Protein AF-0000000085144063 (afdb_homodimer)

pLDDT: mean 95.21, std 6.46, range [48.16, 98.94]

Secondary structure (DSSP, 8-state):
--SEEEEEEEETTSTHHHHHHHHHHTT---EEEEE--BTTB--GGGGGT-TT--S-EEEEEETTT--EEEEESHHHHHHHHHHHH-TT-SSS-SSHHHHHHHHHHHHHIIIIIHHHHHHHHHHHHHHHHPPTTHHHHHHHHHHHHIIIIIHHHHHHHHHHHHHHHHHTTTSSBTTB--HHHHHHHHHHHHHHHTTSS-TTT-HHHHHHHHHHTTSHHHHHHHHHHHTTT---/--SEEEEEEEETTSTHHHHHHHHHHTT---EEEEE--BTTB--GGGGGT-TT--S-EEEEEETTT--EEEEESHHHHHHHHHHHH-TT-SSS-SSHHHHHHHHHHHHHIIIIIHHHHHHHHHHHHHHHHPPTTHHHHHHHHHHHHIIIIIHHHHHHHHHHHHHHHHHTTTSSBTTB--HHHHHHHHHHHHHHHTTSS-TTT-HHHHHHHHHHTTSHHHHHHHHHHHTTT---

Foldseek 3Di:
DPLKAKEWADEFPDLQLLVLLLCLLLVHDYHYDYFYDDPNHQDPVLCVVPVVRDDTWMWIARNVPRDIDIDDDQLRSNVVCCVPRVPVCSQADPPPVLNVLLNVLSCCQVPAQQVLLVLVVVLVVQLVPDDPPVSVVSNVVSVVVNVVPRLVSNVVVLVVVLVCCVVQCLANTNNDHHSSLSSNLSSLVVCDVVVSDHCVVRVSSVSSSVVVCVDPSNVVSQVVVVVVVHND/DPLKAKEWADEFPDLQLLVLLLCLLLVHDYHYDYFYDDPNHQDPVLCVVPVVRDDTWMWIARNVPRDIDIDDDQLRSNVVCCVPRVPVCSQADPPPVLNVLLNVLSCCQVPAQQVLLVLVVVLVVQLVPDDPPVSVVSNVVSVVVNVVPRLVSNVVVLVVVLVCCVVQCLANTNNDHHSSLSSNLSSLVVCPVVVSDHCVVRVSSVSSSVVVCVDPSNVVSQVVVVVVVHND

Sequence (464 aa):
MSNSIIRVHWLNQSRAFRVLWLLDALKLDFEIIPYKRVDGRAPDSLKKIHPLGRSPIVEIEDKSTGKKKMLIESGYIFQYMLQNFDHDNVLNNTDPDMAEKIQFYLHFAEGSIQPPLLMEYIYQLAEKSSSFPISYFVQSVVNKLSEAYSRGEVKNQFDFLESEIVKNKGYLVDGKLSAADILVSFPVEMAFLRGFVTSEIYPNTKKWLDTIKTTDSYAITKEKVKAFGEEMMSNSIIRVHWLNQSRAFRVLWLLDALKLDFEIIPYKRVDGRAPDSLKKIHPLGRSPIVEIEDKSTGKKKMLIESGYIFQYMLQNFDHDNVLNNTDPDMAEKIQFYLHFAEGSIQPPLLMEYIYQLAEKSSSFPISYFVQSVVNKLSEAYSRGEVKNQFDFLESEIVKNKGYLVDGKLSAADILVSFPVEMAFLRGFVTSEIYPNTKKWLDTIKTTDSYAITKEKVKAFGEEM

Organism: Naumovozyma dairenensis (strain ATCC 10597 / BCRC 20456 / CBS 421 / NBRC 0211 / NRRL Y-12639) (NCBI:txid1071378)

InterPro domains:
  IPR004045 Glutathione S-transferase, N-terminal [PF02798] (8-81)
  IPR004045 Glutathione S-transferase, N-terminal [PS50404] (3-89)
  IPR004046 Glutathione S-transferase, C-terminal [PF00043] (147-212)
  IPR010987 Glutathione S-transferase, C-terminal-like [PS50405] (95-232)
  IPR036249 Thioredoxin-like superfamily [SSF52833] (6-89)
  IPR036282 Glutathione S-transferase, C-terminal domain superfamily [SSF47616] (95-219)
  IPR040079 Glutathione transferase family [SFLDS00019] (10-213)

Structure (mmCIF, N/CA/C/O backbone):
data_AF-0000000085144063-model_v1
#
loop_
_entity.id
_entity.type
_entity.pdbx_description
1 polymer 'GST N-terminal domain-containing protein'
#
loop_
_atom_site.group_PDB
_atom_site.id
_atom_site.type_symbol
_atom_site.label_atom_id
_atom_site.label_alt_id
_atom_site.label_comp_id
_atom_site.label_asym_id
_atom_site.label_entity_id
_atom_site.label_seq_id
_atom_site.pdbx_PDB_ins_code
_atom_site.Cartn_x
_atom_site.Cartn_y
_atom_site.Cartn_z
_atom_site.occupancy
_atom_site.B_iso_or_equiv
_atom_site.auth_seq_id
_atom_site.auth_comp_id
_atom_site.auth_asym_id
_atom_site.auth_atom_id
_atom_site.pdbx_PDB_model_num
ATOM 1 N N . MET A 1 1 ? -17.672 8.133 26.766 1 48.16 1 MET A N 1
ATOM 2 C CA . MET A 1 1 ? -16.281 7.688 26.766 1 48.16 1 MET A CA 1
ATOM 3 C C . MET A 1 1 ? -16.125 6.387 25.984 1 48.16 1 MET A C 1
ATOM 5 O O . MET A 1 1 ? -16.984 5.508 26.062 1 48.16 1 MET A O 1
ATOM 9 N N . SER A 1 2 ? -15.219 6.352 24.922 1 65.19 2 SER A N 1
ATOM 10 C CA . SER A 1 2 ? -15.133 5.152 24.094 1 65.19 2 SER A CA 1
ATOM 11 C C . SER A 1 2 ? -14.844 3.914 24.938 1 65.19 2 SER A C 1
ATOM 13 O O . SER A 1 2 ? -14.086 3.98 25.906 1 65.19 2 SER A O 1
ATOM 15 N N . ASN A 1 3 ? -15.656 2.924 24.922 1 85.12 3 ASN A N 1
ATOM 16 C CA . ASN A 1 3 ? -15.508 1.644 25.609 1 85.12 3 ASN A CA 1
ATOM 17 C C . ASN A 1 3 ? -14.273 0.893 25.125 1 85.12 3 ASN A C 1
ATOM 19 O O . ASN A 1 3 ? -14.141 -0.312 25.359 1 85.12 3 ASN A O 1
ATOM 23 N N . SER A 1 4 ? -13.352 1.676 24.547 1 93.62 4 SER A N 1
ATOM 24 C CA . SER A 1 4 ? -12.164 1.021 24.016 1 93.62 4 SER A CA 1
ATOM 25 C C . SER A 1 4 ? -10.891 1.619 24.609 1 93.62 4 SER A C 1
ATOM 27 O O . SER A 1 4 ? -10.805 2.834 24.797 1 93.62 4 SER A O 1
ATOM 29 N N . ILE A 1 5 ? -9.969 0.777 24.969 1 97.25 5 ILE A N 1
ATOM 30 C CA . ILE A 1 5 ? -8.609 1.206 25.281 1 97.25 5 ILE A CA 1
ATOM 31 C C . ILE A 1 5 ? -7.746 1.13 24.016 1 97.25 5 ILE A C 1
ATOM 33 O O . ILE A 1 5 ? -7.707 0.095 23.344 1 97.25 5 ILE A O 1
ATOM 37 N N . ILE A 1 6 ? -7.133 2.287 23.766 1 98.44 6 ILE A N 1
ATOM 38 C CA . ILE A 1 6 ? -6.277 2.344 22.594 1 98.44 6 ILE A CA 1
ATOM 39 C C . ILE A 1 6 ? -4.816 2.447 23.016 1 98.44 6 ILE A C 1
ATOM 41 O O . ILE A 1 6 ? -4.461 3.283 23.844 1 98.44 6 ILE A O 1
ATOM 45 N N . ARG A 1 7 ? -3.953 1.546 22.5 1 98.38 7 ARG A N 1
ATOM 46 C CA . ARG A 1 7 ? -2.506 1.586 22.688 1 98.38 7 ARG A CA 1
ATOM 47 C C . ARG A 1 7 ? -1.783 1.591 21.344 1 98.38 7 ARG A C 1
ATOM 49 O O . ARG A 1 7 ? -2.182 0.883 20.422 1 98.38 7 ARG A O 1
ATOM 56 N N . VAL A 1 8 ? -0.77 2.385 21.219 1 98.44 8 VAL A N 1
ATOM 57 C CA . VAL A 1 8 ? 0.025 2.449 20 1 98.44 8 VAL A CA 1
ATOM 58 C C . VAL A 1 8 ? 1.444 1.96 20.281 1 98.44 8 VAL A C 1
ATOM 60 O O . VAL A 1 8 ? 2.172 2.566 21.062 1 98.44 8 VAL A O 1
ATOM 63 N N . HIS A 1 9 ? 1.777 0.83 19.734 1 98.06 9 HIS A N 1
ATOM 64 C CA . HIS A 1 9 ? 3.178 0.421 19.703 1 98.06 9 HIS A CA 1
ATOM 65 C C . HIS A 1 9 ? 3.979 1.248 18.703 1 98.06 9 HIS A C 1
ATOM 67 O O . HIS A 1 9 ? 3.9 1.017 17.5 1 98.06 9 HIS A O 1
ATOM 73 N N . TRP A 1 10 ? 4.754 2.16 19.25 1 96.81 10 TRP A N 1
ATOM 74 C CA . TRP A 1 10 ? 5.352 3.254 18.484 1 96.81 10 TRP A CA 1
ATOM 75 C C . TRP A 1 10 ? 6.867 3.092 18.406 1 96.81 10 TRP A C 1
ATOM 77 O O . TRP A 1 10 ? 7.539 2.961 19.422 1 96.81 10 TRP A O 1
ATOM 87 N N . LEU A 1 11 ? 7.367 3.031 17.188 1 94.56 11 LEU A N 1
ATOM 88 C CA . LEU A 1 11 ? 8.805 3.012 16.938 1 94.56 11 LEU A CA 1
ATOM 89 C C . LEU A 1 11 ? 9.32 4.41 16.609 1 94.56 11 LEU A C 1
ATOM 91 O O . LEU A 1 11 ? 8.703 5.137 15.836 1 94.56 11 LEU A O 1
ATOM 95 N N . ASN A 1 12 ? 10.43 4.789 17.156 1 90.56 12 ASN A N 1
ATOM 96 C CA . ASN A 1 12 ? 10.984 6.109 16.875 1 90.56 12 ASN A CA 1
ATOM 97 C C . ASN A 1 12 ? 11.414 6.234 15.414 1 90.56 12 ASN A C 1
ATOM 99 O O . ASN A 1 12 ? 11.797 5.25 14.789 1 90.56 12 ASN A O 1
ATOM 103 N N . GLN A 1 13 ? 11.281 7.504 14.875 1 85.75 13 GLN A N 1
ATOM 104 C CA . GLN A 1 13 ? 11.711 7.828 13.516 1 85.75 13 GLN A CA 1
ATOM 105 C C . GLN A 1 13 ? 11.07 6.891 12.5 1 85.75 13 GLN A C 1
ATOM 107 O O . GLN A 1 13 ? 11.766 6.281 11.688 1 85.75 13 GLN A O 1
ATOM 112 N N . SER A 1 14 ? 9.844 6.801 12.641 1 88.19 14 SER A N 1
ATOM 113 C CA . SER A 1 14 ? 9.133 5.855 11.789 1 88.19 14 SER A CA 1
ATOM 114 C C . SER A 1 14 ? 7.762 6.398 11.383 1 88.19 14 SER A C 1
ATOM 116 O O . SER A 1 14 ? 7.395 7.512 11.766 1 88.19 14 SER A O 1
ATOM 118 N N . ARG A 1 15 ? 7.062 5.652 10.516 1 88.94 15 ARG A N 1
ATOM 119 C CA . ARG A 1 15 ? 5.695 5.918 10.078 1 88.94 15 ARG A CA 1
ATOM 120 C C . ARG A 1 15 ? 4.75 6.012 11.266 1 88.94 15 ARG A C 1
ATOM 122 O O . ARG A 1 15 ? 3.629 6.516 11.141 1 88.94 15 ARG A O 1
ATOM 129 N N . ALA A 1 16 ? 5.215 5.621 12.391 1 94.69 16 ALA A N 1
ATOM 130 C CA . ALA A 1 16 ? 4.32 5.52 13.547 1 94.69 16 ALA A CA 1
ATOM 131 C C . ALA A 1 16 ? 3.898 6.902 14.031 1 94.69 16 ALA A C 1
ATOM 133 O O . ALA A 1 16 ? 2.875 7.043 14.703 1 94.69 16 ALA A O 1
ATOM 134 N N . PHE A 1 17 ? 4.645 7.914 13.703 1 95.81 17 PHE A N 1
ATOM 135 C CA . PHE A 1 17 ? 4.309 9.281 14.094 1 95.81 17 PHE A CA 1
ATOM 136 C C . PHE A 1 17 ? 2.936 9.672 13.562 1 95.81 17 PHE A C 1
ATOM 138 O O . PHE A 1 17 ? 2.143 10.289 14.281 1 95.81 17 PHE A O 1
ATOM 145 N N . ARG A 1 18 ? 2.674 9.297 12.375 1 97.44 18 ARG A N 1
ATOM 146 C CA . ARG A 1 18 ? 1.435 9.742 11.75 1 97.44 18 ARG A CA 1
ATOM 147 C C . ARG A 1 18 ? 0.224 9.078 12.391 1 97.44 18 ARG A C 1
ATOM 149 O O . ARG A 1 18 ? -0.881 9.625 12.359 1 97.44 18 ARG A O 1
ATOM 156 N N . VAL A 1 19 ? 0.432 7.91 12.961 1 98.38 19 VAL A N 1
ATOM 157 C CA . VAL A 1 19 ? -0.665 7.254 13.672 1 98.38 19 VAL A CA 1
ATOM 158 C C . VAL A 1 19 ? -0.982 8.016 14.953 1 98.38 19 VAL A C 1
ATOM 160 O O . VAL A 1 19 ? -2.15 8.219 15.289 1 98.38 19 VAL A O 1
ATOM 163 N N . LEU A 1 20 ? 0.065 8.453 15.664 1 98.31 20 LEU A N 1
ATOM 164 C CA . LEU A 1 20 ? -0.163 9.289 16.844 1 98.31 20 LEU A CA 1
ATOM 165 C C . LEU A 1 20 ? -0.876 10.586 16.469 1 98.31 20 LEU A C 1
ATOM 167 O O . LEU A 1 20 ? -1.815 11 17.141 1 98.31 20 LEU A O 1
ATOM 171 N N . TRP A 1 21 ? -0.408 11.18 15.391 1 98.69 21 TRP A N 1
ATOM 172 C CA . TRP A 1 21 ? -1.004 12.422 14.906 1 98.69 21 TRP A CA 1
ATOM 173 C C . TRP A 1 21 ? -2.479 12.227 14.57 1 98.69 21 TRP A C 1
ATOM 175 O O . TRP A 1 21 ? -3.316 13.062 14.906 1 98.69 21 TRP A O 1
ATOM 185 N N . LEU A 1 22 ? -2.818 11.109 13.914 1 98.81 22 LEU A N 1
ATOM 186 C CA . LEU A 1 22 ? -4.199 10.75 13.617 1 98.81 22 LEU A CA 1
ATOM 187 C C . LEU A 1 22 ? -5.043 10.727 14.883 1 98.81 22 LEU A C 1
ATOM 189 O O . LEU A 1 22 ? -6.117 11.328 14.93 1 98.81 22 LEU A O 1
ATOM 193 N N . LEU A 1 23 ? -4.539 10.031 15.922 1 98.69 23 LEU A N 1
ATOM 194 C CA . LEU A 1 23 ? -5.297 9.844 17.156 1 98.69 23 LEU A CA 1
ATOM 195 C C . LEU A 1 23 ? -5.465 11.164 17.891 1 98.69 23 LEU A C 1
ATOM 197 O O . LEU A 1 23 ? -6.535 11.438 18.453 1 98.69 23 LEU A O 1
ATOM 201 N N . ASP A 1 24 ? -4.461 11.961 17.906 1 98.69 24 ASP A N 1
ATOM 202 C CA . ASP A 1 24 ? -4.547 13.281 18.531 1 98.69 24 ASP A CA 1
ATOM 203 C C . ASP A 1 24 ? -5.539 14.172 17.797 1 98.69 24 ASP A C 1
ATOM 205 O O . ASP A 1 24 ? -6.301 14.914 18.422 1 98.69 24 ASP A O 1
ATOM 209 N N . ALA A 1 25 ? -5.48 14.117 16.484 1 98.75 25 ALA A N 1
ATOM 210 C CA . ALA A 1 25 ? -6.398 14.93 15.68 1 98.75 25 ALA A CA 1
ATOM 211 C C . ALA A 1 25 ? -7.848 14.531 15.93 1 98.75 25 ALA A C 1
ATOM 213 O O . ALA A 1 25 ? -8.75 15.367 15.883 1 98.75 25 ALA A O 1
ATOM 214 N N . LEU A 1 26 ? -8.078 13.266 16.188 1 98.38 26 LEU A N 1
ATOM 215 C CA . LEU A 1 26 ? -9.414 12.758 16.469 1 98.38 26 LEU A CA 1
ATOM 216 C C . LEU A 1 26 ? -9.766 12.961 17.938 1 98.38 26 LEU A C 1
ATOM 218 O O . LEU A 1 26 ? -10.867 12.609 18.375 1 98.38 26 LEU A O 1
ATOM 222 N N . LYS A 1 27 ? -8.828 13.453 18.688 1 97.62 27 LYS A N 1
ATOM 223 C CA . LYS A 1 27 ? -9 13.734 20.109 1 97.62 27 LYS A CA 1
ATOM 224 C C . LYS A 1 27 ? -9.336 12.469 20.891 1 97.62 27 LYS A C 1
ATOM 226 O O . LYS A 1 27 ? -10.227 12.484 21.75 1 97.62 27 LYS A O 1
ATOM 231 N N . LEU A 1 28 ? -8.664 11.438 20.547 1 97.81 28 LEU A N 1
ATOM 232 C CA . LEU A 1 28 ? -8.844 10.172 21.25 1 97.81 28 LEU A CA 1
ATOM 233 C C . LEU A 1 28 ? -7.785 10 22.344 1 97.81 28 LEU A C 1
ATOM 235 O O . LEU A 1 28 ? -6.637 10.406 22.156 1 97.81 28 LEU A O 1
ATOM 239 N N . ASP A 1 29 ? -8.219 9.414 23.406 1 97.12 29 ASP A N 1
ATOM 240 C CA . ASP A 1 29 ? -7.262 9 24.422 1 97.12 29 ASP A CA 1
ATOM 241 C C . ASP A 1 29 ? -6.551 7.711 24.016 1 97.12 29 ASP A C 1
ATOM 243 O O . ASP A 1 29 ? -7.188 6.773 23.531 1 97.12 29 ASP A O 1
ATOM 247 N N . PHE A 1 30 ? -5.234 7.754 24.188 1 98.19 30 PHE A N 1
ATOM 248 C CA . PHE A 1 30 ? -4.469 6.551 23.875 1 98.19 30 PHE A CA 1
ATOM 249 C C . PHE A 1 30 ? -3.172 6.508 24.656 1 98.19 30 PHE A C 1
ATOM 251 O O . PHE A 1 30 ? -2.729 7.527 25.203 1 98.19 30 PHE A O 1
ATOM 258 N N . GLU A 1 31 ? -2.648 5.289 24.719 1 97.69 31 GLU A N 1
ATOM 259 C CA . GLU A 1 31 ? -1.353 5.051 25.359 1 97.69 31 GLU A CA 1
ATOM 260 C C . GLU A 1 31 ? -0.273 4.781 24.312 1 97.69 31 GLU A C 1
ATOM 262 O O . GLU A 1 31 ? -0.521 4.094 23.312 1 97.69 31 GLU A O 1
ATOM 267 N N . ILE A 1 32 ? 0.896 5.359 24.578 1 97.88 32 ILE A N 1
ATOM 268 C CA . ILE A 1 32 ? 2.037 5.098 23.703 1 97.88 32 ILE A CA 1
ATOM 269 C C . ILE A 1 32 ? 2.953 4.062 24.344 1 97.88 32 ILE A C 1
ATOM 271 O O . ILE A 1 32 ? 3.365 4.219 25.5 1 97.88 32 ILE A O 1
ATOM 275 N N . ILE A 1 33 ? 3.197 2.979 23.703 1 97.69 33 ILE A N 1
ATOM 276 C CA . ILE A 1 33 ? 4.211 1.998 24.078 1 97.69 33 ILE A CA 1
ATOM 277 C C . ILE A 1 33 ? 5.434 2.148 23.188 1 97.69 33 ILE A C 1
ATOM 279 O O . ILE A 1 33 ? 5.461 1.62 22.062 1 97.69 33 ILE A O 1
ATOM 283 N N . PRO A 1 34 ? 6.469 2.811 23.656 1 96.25 34 PRO A N 1
ATOM 284 C CA . PRO A 1 34 ? 7.59 3.205 22.797 1 96.25 34 PRO A CA 1
ATOM 285 C C . PRO A 1 34 ? 8.594 2.076 22.594 1 96.25 34 PRO A C 1
ATOM 287 O O . PRO A 1 34 ? 8.844 1.286 23.5 1 96.25 34 PRO A O 1
ATOM 290 N N . TYR A 1 35 ? 9.102 1.98 21.391 1 95.62 35 TYR A N 1
ATOM 291 C CA . TYR A 1 35 ? 10.219 1.125 21 1 95.62 35 TYR A CA 1
ATOM 292 C C . TYR A 1 35 ? 11.328 1.941 20.344 1 95.62 35 TYR A C 1
ATOM 294 O O . TYR A 1 35 ? 11.07 2.994 19.75 1 95.62 35 TYR A O 1
ATOM 302 N N . LYS A 1 36 ? 12.57 1.482 20.484 1 92.12 36 LYS A N 1
ATOM 303 C CA . LYS A 1 36 ? 13.719 2.129 19.844 1 92.12 36 LYS A CA 1
ATOM 304 C C . LYS A 1 36 ? 14.344 1.222 18.797 1 92.12 36 LYS A C 1
ATOM 306 O O . LYS A 1 36 ? 14.398 0.003 18.969 1 92.12 36 LYS A O 1
ATOM 311 N N . ARG A 1 37 ? 14.797 1.831 17.75 1 91.5 37 ARG A N 1
ATOM 312 C CA . ARG A 1 37 ? 15.477 1.077 16.688 1 91.5 37 ARG A CA 1
ATOM 313 C C . ARG A 1 37 ? 16.781 0.47 17.219 1 91.5 37 ARG A C 1
ATOM 315 O O . ARG A 1 37 ? 17.453 1.067 18.047 1 91.5 37 ARG A O 1
ATOM 322 N N . VAL A 1 38 ? 17.047 -0.686 16.75 1 89.75 38 VAL A N 1
ATOM 323 C CA . VAL A 1 38 ? 18.297 -1.391 16.953 1 89.75 38 VAL A CA 1
ATOM 324 C C . VAL A 1 38 ? 18.984 -1.646 15.625 1 89.75 38 VAL A C 1
ATOM 326 O O . VAL A 1 38 ? 18.484 -2.41 14.797 1 89.75 38 VAL A O 1
ATOM 329 N N . ASP A 1 39 ? 20.125 -1.049 15.344 1 86.56 39 ASP A N 1
ATOM 330 C CA . ASP A 1 39 ? 20.844 -1.144 14.078 1 86.56 39 ASP A CA 1
ATOM 331 C C . ASP A 1 39 ? 19.953 -0.753 12.906 1 86.56 39 ASP A C 1
ATOM 333 O O . ASP A 1 39 ? 19.875 -1.469 11.906 1 86.56 39 ASP A O 1
ATOM 337 N N . GLY A 1 40 ? 19.156 0.222 13.18 1 86.31 40 GLY A N 1
ATOM 338 C CA . GLY A 1 40 ? 18.344 0.813 12.133 1 86.31 40 GLY A CA 1
ATOM 339 C C . GLY A 1 40 ? 17.047 0.061 11.891 1 86.31 40 GLY A C 1
ATOM 340 O O . GLY A 1 40 ? 16.266 0.424 11.008 1 86.31 40 GLY A O 1
ATOM 341 N N . ARG A 1 41 ? 16.812 -0.991 12.695 1 89.81 41 ARG A N 1
ATOM 342 C CA . ARG A 1 41 ? 15.633 -1.823 12.469 1 89.81 41 ARG A CA 1
ATOM 343 C C . ARG A 1 41 ? 14.742 -1.863 13.703 1 89.81 41 ARG A C 1
ATOM 345 O O . ARG A 1 41 ? 15.18 -1.489 14.797 1 89.81 41 ARG A O 1
ATOM 352 N N . ALA A 1 42 ? 13.492 -2.27 13.438 1 93 42 ALA A N 1
ATOM 353 C CA . ALA A 1 42 ? 12.609 -2.545 14.57 1 93 42 ALA A CA 1
ATOM 354 C C . ALA A 1 42 ? 13.172 -3.66 15.445 1 93 42 ALA A C 1
ATOM 356 O O . ALA A 1 42 ? 13.711 -4.645 14.938 1 93 42 ALA A O 1
ATOM 357 N N . PRO A 1 43 ? 13.062 -3.482 16.75 1 94.94 43 PRO A N 1
ATOM 358 C CA . PRO A 1 43 ? 13.578 -4.527 17.641 1 94.94 43 PRO A CA 1
ATOM 359 C C . PRO A 1 43 ? 12.75 -5.812 17.578 1 94.94 43 PRO A C 1
ATOM 361 O O . PRO A 1 43 ? 11.555 -5.766 17.281 1 94.94 43 PRO A O 1
ATOM 364 N N . ASP A 1 44 ? 13.344 -6.898 17.938 1 93.81 44 ASP A N 1
ATOM 365 C CA . ASP A 1 44 ? 12.703 -8.211 17.875 1 93.81 44 ASP A CA 1
ATOM 366 C C . ASP A 1 44 ? 11.516 -8.281 18.828 1 93.81 44 ASP A C 1
ATOM 368 O O . ASP A 1 44 ? 10.617 -9.102 18.641 1 93.81 44 ASP A O 1
ATOM 372 N N . SER A 1 45 ? 11.531 -7.465 19.812 1 96.06 45 SER A N 1
ATOM 373 C CA . SER A 1 45 ? 10.461 -7.473 20.812 1 96.06 45 SER A CA 1
ATOM 374 C C . SER A 1 45 ? 9.109 -7.168 20.172 1 96.06 45 SER A C 1
ATOM 376 O O . SER A 1 45 ? 8.062 -7.578 20.688 1 96.06 45 SER A O 1
ATOM 378 N N . LEU A 1 46 ? 9.148 -6.461 19.062 1 96.31 46 LEU A N 1
ATOM 379 C CA . LEU A 1 46 ? 7.898 -6.133 18.391 1 96.31 46 LEU A CA 1
ATOM 380 C C . LEU A 1 46 ? 7.246 -7.383 17.812 1 96.31 46 LEU A C 1
ATOM 382 O O . LEU A 1 46 ? 6.039 -7.402 17.562 1 96.31 46 LEU A O 1
ATOM 386 N N . LYS A 1 47 ? 8.055 -8.398 17.578 1 95.62 47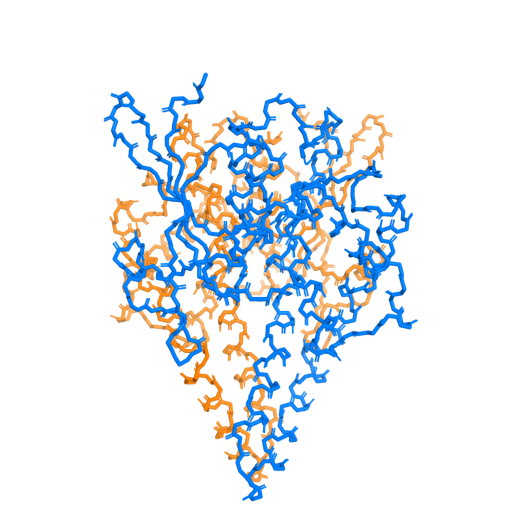 LYS A N 1
ATOM 387 C CA . LYS A 1 47 ? 7.523 -9.656 17.047 1 95.62 47 LYS A CA 1
ATOM 388 C C . LYS A 1 47 ? 6.656 -10.367 18.078 1 95.62 47 LYS A C 1
ATOM 390 O O . LYS A 1 47 ? 5.863 -11.242 17.734 1 95.62 47 LYS A O 1
ATOM 395 N N . LYS A 1 48 ? 6.773 -9.992 19.281 1 95.75 48 LYS A N 1
ATOM 396 C CA . LYS A 1 48 ? 5.941 -10.547 20.344 1 95.75 48 LYS A CA 1
ATOM 397 C C . LYS A 1 48 ? 4.531 -9.961 20.297 1 95.75 48 LYS A C 1
ATOM 399 O O . LYS A 1 48 ? 3.592 -10.555 20.828 1 95.75 48 LYS A O 1
ATOM 404 N N . ILE A 1 49 ? 4.441 -8.766 19.719 1 96.12 49 ILE A N 1
ATOM 405 C CA . ILE A 1 49 ? 3.152 -8.086 19.625 1 96.12 49 ILE A CA 1
ATOM 406 C C . ILE A 1 49 ? 2.42 -8.547 18.359 1 96.12 49 ILE A C 1
ATOM 408 O O . ILE A 1 49 ? 1.223 -8.844 18.406 1 96.12 49 ILE A O 1
ATOM 412 N N . HIS A 1 50 ? 3.145 -8.68 17.312 1 95.94 50 HIS A N 1
ATOM 413 C CA . HIS A 1 50 ? 2.631 -9.188 16.047 1 95.94 50 HIS A CA 1
ATOM 414 C C . HIS A 1 50 ? 3.727 -9.883 15.242 1 95.94 50 HIS A C 1
ATOM 416 O O . HIS A 1 50 ? 4.867 -9.414 15.203 1 95.94 50 HIS A O 1
ATOM 422 N N . PRO A 1 51 ? 3.367 -10.883 14.516 1 95.12 51 PRO A N 1
ATOM 423 C CA . PRO A 1 51 ? 4.387 -11.719 13.867 1 95.12 51 PRO A CA 1
ATOM 424 C C . PRO A 1 51 ? 5.219 -10.945 12.844 1 95.12 51 PRO A C 1
ATOM 426 O O . PRO A 1 51 ? 6.387 -11.273 12.617 1 95.12 51 PRO A O 1
ATOM 429 N N . LEU A 1 52 ? 4.707 -9.953 12.281 1 95.56 52 LEU A N 1
ATOM 430 C CA . LEU A 1 52 ? 5.445 -9.195 11.273 1 95.56 52 LEU A CA 1
ATOM 431 C C . LEU A 1 52 ? 6.473 -8.281 11.93 1 95.56 52 LEU A C 1
ATOM 433 O O . LEU A 1 52 ? 7.387 -7.789 11.266 1 95.56 52 LEU A O 1
ATOM 437 N N . GLY A 1 53 ? 6.316 -8.008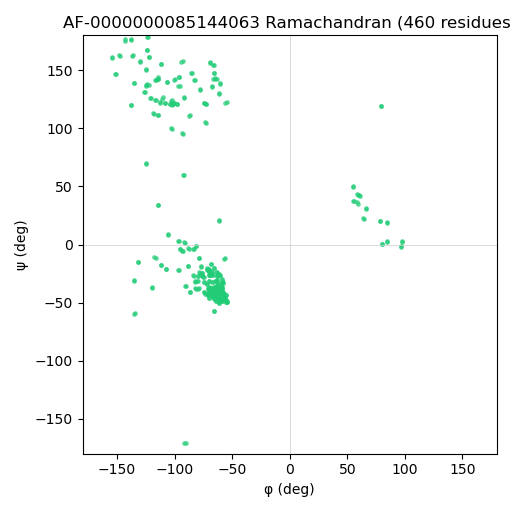 13.133 1 95.12 53 GLY A N 1
ATOM 438 C CA . GLY A 1 53 ? 7.32 -7.309 13.922 1 95.12 53 GLY A CA 1
ATOM 439 C C . GLY A 1 53 ? 7.539 -5.875 13.469 1 95.12 53 GLY A C 1
ATOM 440 O O . GLY A 1 53 ? 8.648 -5.352 13.57 1 95.12 53 GLY A O 1
ATOM 441 N N . ARG A 1 54 ? 6.477 -5.27 12.961 1 93.25 54 ARG A N 1
ATOM 442 C CA . ARG A 1 54 ? 6.613 -3.906 12.453 1 93.25 54 ARG A CA 1
ATOM 443 C C . ARG A 1 54 ? 5.844 -2.92 13.328 1 93.25 54 ARG A C 1
ATOM 445 O O . ARG A 1 54 ? 5.004 -3.32 14.133 1 93.25 54 ARG A O 1
ATOM 452 N N . SER A 1 55 ? 6.215 -1.754 13.328 1 94.62 55 SER A N 1
ATOM 453 C CA . SER A 1 55 ? 5.5 -0.617 13.898 1 94.62 55 SER A CA 1
ATOM 454 C C . SER A 1 55 ? 5.074 0.368 12.812 1 94.62 55 SER A C 1
ATOM 456 O O . SER A 1 55 ? 5.785 0.556 11.82 1 94.62 55 SER A O 1
ATOM 458 N N . PRO A 1 56 ? 3.928 0.972 12.891 1 96.38 56 PRO A N 1
ATOM 459 C CA . PRO A 1 56 ? 3.051 1.038 14.062 1 96.38 56 PRO A CA 1
ATOM 460 C C . PRO A 1 56 ? 2.131 -0.174 14.18 1 96.38 56 PRO A C 1
ATOM 462 O O . PRO A 1 56 ? 1.789 -0.796 13.172 1 96.38 56 PRO A O 1
ATOM 465 N N . ILE A 1 57 ? 1.825 -0.544 15.383 1 98 57 ILE A N 1
ATOM 466 C CA . ILE A 1 57 ? 0.725 -1.435 15.734 1 98 57 ILE A CA 1
ATOM 467 C C . ILE A 1 57 ? -0.237 -0.718 16.672 1 98 57 ILE A C 1
ATOM 469 O O . ILE A 1 57 ? 0.186 -0.125 17.672 1 98 57 ILE A O 1
ATOM 473 N N . VAL A 1 58 ? -1.502 -0.68 16.344 1 98.44 58 VAL A N 1
ATOM 474 C CA . VAL A 1 58 ? -2.518 -0.149 17.234 1 98.44 58 VAL A CA 1
ATOM 475 C C . VAL A 1 58 ? -3.307 -1.298 17.859 1 98.44 58 VAL A C 1
ATOM 477 O O . VAL A 1 58 ? -3.871 -2.131 17.156 1 98.44 58 VAL A O 1
ATOM 480 N N . GLU A 1 59 ? -3.25 -1.32 19.109 1 98.06 59 GLU A N 1
ATOM 481 C CA . GLU A 1 59 ? -4.035 -2.285 19.875 1 98.06 59 GLU A CA 1
ATOM 482 C C . GLU A 1 59 ? -5.328 -1.661 20.391 1 98.06 59 GLU A C 1
ATOM 484 O O . GLU A 1 59 ? -5.301 -0.639 21.078 1 98.06 59 GLU A O 1
ATOM 489 N N . ILE A 1 60 ? -6.457 -2.23 20.016 1 97.69 60 ILE A N 1
ATOM 490 C CA . ILE A 1 60 ? -7.758 -1.815 20.531 1 97.69 60 ILE A CA 1
ATOM 491 C C . ILE A 1 60 ? -8.297 -2.883 21.484 1 97.69 60 ILE A C 1
ATOM 493 O O . ILE A 1 60 ? -8.484 -4.035 21.078 1 97.69 60 ILE A O 1
ATOM 497 N N . GLU A 1 61 ? -8.547 -2.459 22.656 1 96.69 61 GLU A N 1
ATOM 498 C CA . GLU A 1 61 ? -9.086 -3.369 23.656 1 96.69 61 GLU A CA 1
ATOM 499 C C . GLU A 1 61 ? -10.484 -2.941 24.109 1 96.69 61 GLU A C 1
ATOM 501 O O . GLU A 1 61 ? -10.703 -1.779 24.453 1 96.69 61 GLU A O 1
ATOM 506 N N . ASP A 1 62 ? -11.383 -3.848 23.969 1 94.5 62 ASP A N 1
ATOM 507 C CA . ASP A 1 62 ? -12.727 -3.611 24.484 1 94.5 62 ASP A CA 1
ATOM 508 C C . ASP A 1 62 ? -12.75 -3.732 26.016 1 94.5 62 ASP A C 1
ATOM 510 O O . ASP A 1 62 ? -12.477 -4.801 26.562 1 94.5 62 ASP A O 1
ATOM 514 N N . LYS A 1 63 ? -13.148 -2.707 26.625 1 93.31 63 LYS A N 1
ATOM 515 C CA . LYS A 1 63 ? -13.102 -2.668 28.094 1 93.31 63 LYS A CA 1
ATOM 516 C C . LYS A 1 63 ? -14.086 -3.662 28.703 1 93.31 63 LYS A C 1
ATOM 518 O O . LYS A 1 63 ? -13.836 -4.207 29.781 1 93.31 63 LYS A O 1
ATOM 523 N N . SER A 1 64 ? -15.133 -3.859 28.062 1 94 64 SER A N 1
ATOM 524 C CA . SER A 1 64 ? -16.203 -4.695 28.609 1 94 64 SER A CA 1
ATOM 525 C C . SER A 1 64 ? -15.883 -6.176 28.438 1 94 64 SER A C 1
ATOM 527 O O . SER A 1 64 ? -16.109 -6.98 29.344 1 94 64 SER A O 1
ATOM 529 N N . THR A 1 65 ? -15.297 -6.621 27.375 1 93.19 65 THR A N 1
ATOM 530 C CA . THR A 1 65 ? -15.109 -8.031 27.062 1 93.19 65 THR A CA 1
ATOM 531 C C . THR A 1 65 ? -13.648 -8.43 27.234 1 93.19 65 THR A C 1
ATOM 533 O O . THR A 1 65 ? -13.328 -9.617 27.328 1 93.19 65 THR A O 1
ATOM 536 N N . GLY A 1 66 ? -12.805 -7.441 27.188 1 93.5 66 GLY A N 1
ATOM 537 C CA . GLY A 1 66 ? -11.383 -7.727 27.25 1 93.5 66 GLY A CA 1
ATOM 538 C C . GLY A 1 66 ? -10.805 -8.18 25.922 1 93.5 66 GLY A C 1
ATOM 539 O O . GLY A 1 66 ? -9.602 -8.422 25.812 1 93.5 66 GLY A O 1
ATOM 540 N N . LYS A 1 67 ? -11.695 -8.227 24.953 1 93.75 67 LYS A N 1
ATOM 541 C CA . LYS A 1 67 ? -11.234 -8.641 23.625 1 93.75 67 LYS A CA 1
ATOM 542 C C . LYS A 1 6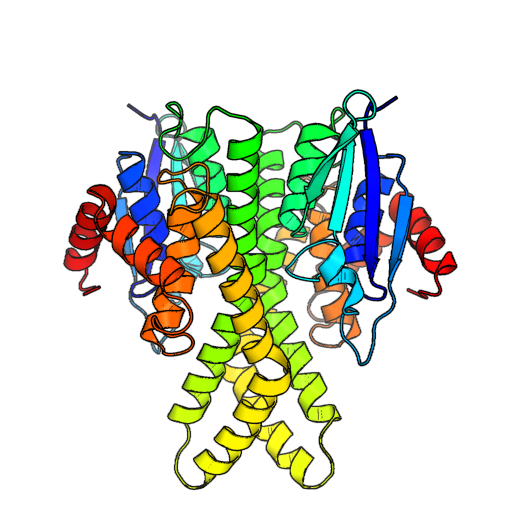7 ? -10.289 -7.602 23.031 1 93.75 67 LYS A C 1
ATOM 544 O O . LYS A 1 67 ? -10.531 -6.398 23.125 1 93.75 67 LYS A O 1
ATOM 549 N N . LYS A 1 68 ? -9.172 -8.117 22.438 1 95.12 68 LYS A N 1
ATOM 550 C CA . LYS A 1 68 ? -8.164 -7.25 21.844 1 95.12 68 LYS A CA 1
ATOM 551 C C . LYS A 1 68 ? -8.062 -7.469 20.344 1 95.12 68 LYS A C 1
ATOM 553 O O . LYS A 1 68 ? -8.234 -8.586 19.859 1 95.12 68 LYS A O 1
ATOM 558 N N . LYS A 1 69 ? -7.875 -6.383 19.719 1 95.12 69 LYS A N 1
ATOM 559 C CA . LYS A 1 69 ? -7.617 -6.379 18.281 1 95.12 69 LYS A CA 1
ATOM 560 C C . LYS A 1 69 ? -6.336 -5.617 17.953 1 95.12 69 LYS A C 1
ATOM 562 O O . LYS A 1 69 ? -6.113 -4.52 18.469 1 95.12 69 LYS A O 1
ATOM 567 N N . MET A 1 70 ? -5.453 -6.254 17.125 1 96.81 70 MET A N 1
ATOM 568 C CA . MET A 1 70 ? -4.227 -5.605 16.656 1 96.81 70 MET A CA 1
ATOM 569 C C . MET A 1 70 ? -4.379 -5.102 15.234 1 96.81 70 MET A C 1
ATOM 571 O O . MET A 1 70 ? -4.68 -5.879 14.32 1 96.81 70 MET A O 1
ATOM 575 N N . LEU A 1 71 ? -4.207 -3.84 15.086 1 97.69 71 LEU A N 1
ATOM 576 C CA . LEU A 1 71 ? -4.246 -3.225 13.766 1 97.69 71 LEU A CA 1
ATOM 577 C C . LEU A 1 71 ? -2.838 -2.914 13.266 1 97.69 71 LEU A C 1
ATOM 579 O O . LEU A 1 71 ? -2.076 -2.221 13.945 1 97.69 71 LEU A O 1
ATOM 583 N N . ILE A 1 72 ? -2.572 -3.475 12.086 1 96.12 72 ILE A N 1
ATOM 584 C CA . ILE A 1 72 ? -1.309 -3.154 11.43 1 96.12 72 ILE A CA 1
ATOM 585 C C . ILE A 1 72 ? -1.577 -2.605 10.031 1 96.12 72 ILE A C 1
ATOM 587 O O . ILE A 1 72 ? -2.693 -2.717 9.523 1 96.12 72 ILE A O 1
ATOM 591 N N . GLU A 1 73 ? -0.557 -2.027 9.422 1 94.56 73 GLU A N 1
ATOM 592 C CA . GLU A 1 73 ? -0.669 -1.313 8.148 1 94.56 73 GLU A CA 1
ATOM 593 C C . GLU A 1 73 ? -1.232 0.09 8.359 1 94.56 73 GLU A C 1
ATOM 595 O O . GLU A 1 73 ? -2.389 0.249 8.75 1 94.56 73 GLU A O 1
ATOM 600 N N . SER A 1 74 ? -0.409 1.034 7.973 1 97 74 SER A N 1
ATOM 601 C CA . SER A 1 74 ? -0.772 2.416 8.266 1 97 74 SER A CA 1
ATOM 602 C C . SER A 1 74 ? -2.1 2.791 7.617 1 97 74 SER A C 1
ATOM 604 O O . SER A 1 74 ? -2.994 3.322 8.281 1 97 74 SER A O 1
ATOM 606 N N . GLY A 1 75 ? -2.266 2.469 6.305 1 98.06 75 GLY A N 1
ATOM 607 C CA . GLY A 1 75 ? -3.514 2.793 5.633 1 98.06 75 GLY A CA 1
ATOM 608 C C . GLY A 1 75 ? -4.723 2.141 6.273 1 98.06 75 GLY A C 1
ATOM 609 O O . GLY A 1 75 ? -5.77 2.775 6.426 1 98.06 75 GLY A O 1
ATOM 610 N N . TYR A 1 76 ? -4.57 0.896 6.707 1 98.5 76 TYR A N 1
ATOM 611 C CA . TYR A 1 76 ? -5.656 0.16 7.336 1 98.5 76 TYR A CA 1
ATOM 612 C C . TYR A 1 76 ? -5.98 0.735 8.711 1 98.5 76 TYR A C 1
ATOM 614 O O . TYR A 1 76 ? -7.152 0.862 9.078 1 98.5 76 TYR A O 1
ATOM 622 N N . ILE A 1 77 ? -4.973 1.07 9.477 1 98.62 77 ILE A N 1
ATOM 623 C CA . ILE A 1 77 ? -5.168 1.688 10.789 1 98.62 77 ILE A CA 1
ATOM 624 C C . ILE A 1 77 ? -6 2.961 10.641 1 98.62 77 ILE A C 1
ATOM 626 O O . ILE A 1 77 ? -6.977 3.16 11.359 1 98.62 77 ILE A O 1
ATOM 630 N N . PHE A 1 78 ? -5.641 3.781 9.664 1 98.88 78 PHE A N 1
ATOM 631 C CA . PHE A 1 78 ? -6.363 5.023 9.422 1 98.88 78 PHE A CA 1
ATOM 632 C C . PHE A 1 78 ? -7.812 4.742 9.047 1 98.88 78 PHE A C 1
ATOM 634 O O . PHE A 1 78 ? -8.727 5.359 9.594 1 98.88 78 PHE A O 1
ATOM 641 N N . GLN A 1 79 ? -7.988 3.82 8.117 1 98.69 79 GLN A N 1
ATOM 642 C CA . GLN A 1 79 ? -9.336 3.463 7.684 1 98.69 79 GLN A CA 1
ATOM 643 C C . GLN A 1 79 ? -10.188 3.004 8.859 1 98.69 79 GLN A C 1
ATOM 645 O O . GLN A 1 79 ? -11.328 3.449 9.016 1 98.69 79 GLN A O 1
ATOM 650 N N . TYR A 1 80 ? -9.617 2.139 9.664 1 98.44 80 TYR A N 1
ATOM 651 C CA . TYR A 1 80 ? -10.336 1.594 10.812 1 98.44 80 TYR A CA 1
ATOM 652 C C . TYR A 1 80 ? -10.719 2.697 11.789 1 98.44 80 TYR A C 1
ATOM 654 O O . TYR A 1 80 ? -11.859 2.748 12.258 1 98.44 80 TYR A O 1
ATOM 662 N N . MET A 1 81 ? -9.805 3.555 12.078 1 98.44 81 MET A N 1
ATOM 663 C CA . MET A 1 81 ? -10.039 4.613 13.055 1 98.44 81 MET A CA 1
ATOM 664 C C . MET A 1 81 ? -11.109 5.582 12.555 1 98.44 81 MET A C 1
ATOM 666 O O . MET A 1 81 ? -11.953 6.035 13.336 1 98.44 81 MET A O 1
ATOM 670 N N . LEU A 1 82 ? -11.07 5.914 11.258 1 98.44 82 LEU A N 1
ATOM 671 C CA . LEU A 1 82 ? -12.086 6.793 10.688 1 98.44 82 LEU A CA 1
ATOM 672 C C . LEU A 1 82 ? -13.469 6.168 10.805 1 98.44 82 LEU A C 1
ATOM 674 O O . LEU A 1 82 ? -14.43 6.844 11.188 1 98.44 82 LEU A O 1
ATOM 678 N N . GLN A 1 83 ? -13.523 4.891 10.516 1 96.81 83 GLN A N 1
ATOM 679 C CA . GLN A 1 83 ? -14.805 4.184 10.484 1 96.81 83 GLN A CA 1
ATOM 680 C C . GLN A 1 83 ? -15.383 4.035 11.883 1 96.81 83 GLN A C 1
ATOM 682 O O . GLN A 1 83 ? -16.594 4.117 12.07 1 96.81 83 GLN A O 1
ATOM 687 N N . ASN A 1 84 ? -14.562 3.93 12.859 1 96.44 84 ASN A N 1
ATOM 688 C CA . ASN A 1 84 ? -15.062 3.488 14.156 1 96.44 84 ASN A CA 1
ATOM 689 C C . ASN A 1 84 ? -15.008 4.609 15.195 1 96.44 84 ASN A C 1
ATOM 691 O O . ASN A 1 84 ? -15.688 4.551 16.219 1 96.44 84 ASN A O 1
ATOM 695 N N . PHE A 1 85 ? -14.219 5.645 14.906 1 97.38 85 PHE A N 1
ATOM 696 C CA . PHE A 1 85 ? -14.008 6.609 15.984 1 97.38 85 PHE A CA 1
ATOM 697 C C . PHE A 1 85 ? -14.219 8.031 15.484 1 97.38 85 PHE A C 1
ATOM 699 O O . PHE A 1 85 ? -14.336 8.961 16.281 1 97.38 85 PHE A O 1
ATOM 706 N N . ASP A 1 86 ? -14.242 8.25 14.172 1 97.94 86 ASP A N 1
ATOM 707 C CA . ASP A 1 86 ? -14.43 9.594 13.625 1 97.94 86 ASP A CA 1
ATOM 708 C C . ASP A 1 86 ? -15.906 9.875 13.359 1 97.94 86 ASP A C 1
ATOM 710 O O . ASP A 1 86 ? -16.281 10.25 12.242 1 97.94 86 ASP A O 1
ATOM 714 N N . HIS A 1 87 ? -16.688 9.828 14.336 1 95.38 87 HIS A N 1
ATOM 715 C CA . HIS A 1 87 ? -18.141 9.93 14.211 1 95.38 87 HIS A CA 1
ATOM 716 C C . HIS A 1 87 ? -18.562 11.336 13.812 1 95.38 87 HIS A C 1
ATOM 718 O O . HIS A 1 87 ? -19.625 11.531 13.219 1 95.38 87 HIS A O 1
ATOM 724 N N . ASP A 1 88 ? -17.75 12.273 14.086 1 96.06 88 ASP A N 1
ATOM 725 C CA . ASP A 1 88 ? -18.078 13.656 13.773 1 96.06 88 ASP A CA 1
ATOM 726 C C . ASP A 1 88 ? -17.453 14.086 12.445 1 96.06 88 ASP A C 1
ATOM 728 O O . ASP A 1 88 ? -17.5 15.258 12.07 1 96.06 88 ASP A O 1
ATOM 732 N N . ASN A 1 89 ? -16.781 13.164 11.773 1 97.44 89 ASN A N 1
ATOM 733 C CA . ASN A 1 89 ? -16.156 13.406 10.477 1 97.44 89 ASN A CA 1
ATOM 734 C C . ASN A 1 89 ? -15.117 14.531 10.562 1 97.44 89 ASN A C 1
ATOM 736 O O . ASN A 1 89 ? -15.094 15.422 9.719 1 97.44 89 ASN A O 1
ATOM 740 N N . VAL A 1 90 ? -14.352 14.477 11.625 1 97.94 90 VAL A N 1
ATOM 741 C CA . VAL A 1 90 ? -13.281 15.445 11.836 1 97.94 90 VAL A CA 1
ATOM 742 C C . VAL A 1 90 ? -12.227 15.297 10.742 1 97.94 90 VAL A C 1
ATOM 744 O O . VAL A 1 90 ? -11.734 16.297 10.211 1 97.94 90 VAL A O 1
ATOM 747 N N . LEU A 1 91 ? -11.867 14.117 10.391 1 98.81 91 LEU A N 1
ATOM 748 C CA . LEU A 1 91 ? -10.805 13.844 9.43 1 98.81 91 LEU A CA 1
ATOM 749 C C . LEU A 1 91 ? -11.359 13.141 8.195 1 98.81 91 LEU A C 1
ATOM 751 O O . LEU A 1 91 ? -10.625 12.898 7.23 1 98.81 91 LEU A O 1
ATOM 755 N N . ASN A 1 92 ? -12.539 12.703 8.281 1 98.44 92 ASN A N 1
ATOM 756 C CA . ASN A 1 92 ? -13.281 12.227 7.121 1 98.44 92 ASN A CA 1
ATOM 757 C C . ASN A 1 92 ? -14.078 13.344 6.461 1 98.44 92 ASN A C 1
ATOM 759 O O . ASN A 1 92 ? -13.758 14.523 6.625 1 98.44 92 ASN A O 1
ATOM 763 N N . ASN A 1 93 ? -14.938 12.992 5.52 1 98.19 93 ASN A N 1
ATOM 764 C CA . ASN A 1 93 ? -15.75 13.977 4.816 1 98.19 93 ASN A CA 1
ATOM 765 C C . ASN A 1 93 ? -17.203 13.523 4.695 1 98.19 93 ASN A C 1
ATOM 767 O O . ASN A 1 93 ? -17.469 12.344 4.465 1 98.19 93 ASN A O 1
ATOM 771 N N . THR A 1 94 ? -18.125 14.43 4.891 1 97.19 94 THR A N 1
ATOM 772 C CA . THR A 1 94 ? -19.547 14.102 4.828 1 97.19 94 THR A CA 1
ATOM 773 C C . THR A 1 94 ? -20 13.938 3.379 1 97.19 94 THR A C 1
ATOM 775 O O . THR A 1 94 ? -21 13.281 3.107 1 97.19 94 THR A O 1
ATOM 778 N N . ASP A 1 95 ? -19.266 14.641 2.477 1 97.12 95 ASP A N 1
ATOM 779 C CA . ASP A 1 95 ? -19.516 14.422 1.055 1 97.12 95 ASP A CA 1
ATOM 780 C C . ASP A 1 95 ? -18.969 13.07 0.607 1 97.12 95 ASP A C 1
ATOM 782 O O . ASP A 1 95 ? -17.766 12.812 0.715 1 97.12 95 ASP A O 1
ATOM 786 N N . PRO A 1 96 ? -19.828 12.211 0.091 1 94.81 96 PRO A N 1
ATOM 787 C CA . PRO A 1 96 ? -19.391 10.852 -0.242 1 94.81 96 PRO A CA 1
ATOM 788 C C . PRO A 1 96 ? -18.25 10.82 -1.248 1 94.81 96 PRO A C 1
ATOM 790 O O . PRO A 1 96 ? -17.375 9.961 -1.165 1 94.81 96 PRO A O 1
ATOM 793 N N . ASP A 1 97 ? -18.234 11.719 -2.205 1 95 97 ASP A N 1
ATOM 794 C CA . ASP A 1 97 ? -17.172 11.75 -3.199 1 95 97 ASP A CA 1
ATOM 795 C C . ASP A 1 97 ? -15.844 12.148 -2.562 1 95 97 ASP A C 1
ATOM 797 O O . ASP A 1 97 ? -14.797 11.594 -2.9 1 95 97 ASP A O 1
ATOM 801 N N . MET A 1 98 ? -15.898 13.094 -1.653 1 98 98 MET A N 1
ATOM 802 C CA . MET A 1 98 ? -14.695 13.531 -0.958 1 98 98 MET A CA 1
ATOM 803 C C . MET A 1 98 ? -14.203 12.461 0.013 1 98 98 MET A C 1
ATOM 805 O O . MET A 1 98 ? -13 12.266 0.168 1 98 98 MET A O 1
ATOM 809 N N . ALA A 1 99 ? -15.188 11.797 0.654 1 98 99 ALA A N 1
ATOM 810 C CA . ALA A 1 99 ? -14.828 10.695 1.537 1 98 99 ALA A CA 1
ATOM 811 C C . ALA A 1 99 ? -14.117 9.586 0.768 1 98 99 ALA A C 1
ATOM 813 O O . ALA A 1 99 ? -13.156 8.992 1.268 1 98 99 ALA A O 1
ATOM 814 N N . GLU A 1 100 ? -14.578 9.359 -0.395 1 97.12 100 GLU A N 1
ATOM 815 C CA . GLU A 1 100 ? -13.969 8.344 -1.251 1 97.12 100 GLU A CA 1
ATOM 816 C C . GLU A 1 100 ? -12.555 8.742 -1.66 1 97.12 100 GLU A C 1
ATOM 818 O O . GLU A 1 100 ? -11.672 7.891 -1.762 1 97.12 100 GLU A O 1
ATOM 823 N N . LYS A 1 101 ? -12.375 9.984 -1.938 1 98.06 101 LYS A N 1
ATOM 824 C CA . LYS A 1 101 ? -11.039 10.469 -2.266 1 98.06 101 LYS A CA 1
ATOM 825 C C . LYS A 1 101 ? -10.07 10.242 -1.106 1 98.06 101 LYS A C 1
ATOM 827 O O . LYS A 1 101 ? -8.906 9.922 -1.32 1 98.06 101 LYS A O 1
ATOM 832 N N . ILE A 1 102 ? -10.57 10.445 0.074 1 98.81 102 ILE A N 1
ATOM 833 C CA . ILE A 1 102 ? -9.75 10.172 1.25 1 98.81 102 ILE A CA 1
ATOM 834 C C . ILE A 1 102 ? -9.352 8.695 1.271 1 98.81 102 ILE A C 1
ATOM 836 O O . ILE A 1 102 ? -8.188 8.367 1.48 1 98.81 102 ILE A O 1
ATOM 840 N N . GLN A 1 103 ? -10.297 7.816 0.985 1 98.56 103 GLN A N 1
ATOM 841 C CA . GLN A 1 103 ? -10 6.387 0.939 1 98.56 103 GLN A CA 1
ATOM 842 C C . GLN A 1 103 ? -8.93 6.078 -0.103 1 98.56 103 GLN A C 1
ATOM 844 O O . GLN A 1 103 ? -8.047 5.258 0.136 1 98.56 103 GLN A O 1
ATOM 849 N N . PHE A 1 104 ? -8.984 6.781 -1.227 1 98.56 104 PHE A N 1
ATOM 850 C CA . PHE A 1 104 ? -7.965 6.633 -2.262 1 98.56 104 PHE A CA 1
ATOM 851 C C . PHE A 1 104 ? -6.578 6.91 -1.7 1 98.56 104 PHE A C 1
ATOM 853 O O . PHE A 1 104 ? -5.652 6.121 -1.898 1 98.56 104 PHE A O 1
ATOM 860 N N . TYR A 1 105 ? -6.43 7.977 -0.992 1 98.88 105 TYR A N 1
ATOM 861 C CA . TYR A 1 105 ? -5.125 8.398 -0.503 1 98.88 105 TYR A CA 1
ATOM 862 C C . TYR A 1 105 ? -4.609 7.453 0.574 1 98.88 105 TYR A C 1
ATOM 864 O O . TYR A 1 105 ? -3.398 7.277 0.725 1 98.88 105 TYR A O 1
ATOM 872 N N . LEU A 1 106 ? -5.566 6.77 1.284 1 98.75 106 LEU A N 1
ATOM 873 C CA . LEU A 1 106 ? -5.148 5.812 2.301 1 98.75 106 LEU A CA 1
ATOM 874 C C . LEU A 1 106 ? -4.453 4.613 1.666 1 98.75 106 LEU A C 1
ATOM 876 O O . LEU A 1 106 ? -3.623 3.961 2.307 1 98.75 106 LEU A O 1
ATOM 880 N N . HIS A 1 107 ? -4.766 4.344 0.437 1 98.62 107 HIS A N 1
ATOM 881 C CA . HIS A 1 107 ? -4.078 3.295 -0.305 1 98.62 107 HIS A CA 1
ATOM 882 C C . HIS A 1 107 ? -2.867 3.848 -1.05 1 98.62 107 HIS A C 1
ATOM 884 O O . HIS A 1 107 ? -1.827 3.189 -1.13 1 98.62 107 HIS A O 1
ATOM 890 N N . PHE A 1 108 ? -2.967 5.082 -1.561 1 98.44 108 PHE A N 1
ATOM 891 C CA . PHE A 1 108 ? -1.963 5.754 -2.375 1 98.44 108 PHE A CA 1
ATOM 892 C C . PHE A 1 108 ? -0.648 5.887 -1.615 1 98.44 108 PHE A C 1
ATOM 894 O O . PHE A 1 108 ? 0.428 5.719 -2.193 1 98.44 108 PHE A O 1
ATOM 901 N N . ALA A 1 109 ? -0.747 6.125 -0.339 1 98.19 109 ALA A N 1
ATOM 902 C CA . ALA A 1 109 ? 0.432 6.398 0.479 1 98.19 109 ALA A CA 1
ATOM 903 C C . ALA A 1 109 ? 1.414 5.23 0.43 1 98.19 109 ALA A C 1
ATOM 905 O O . ALA A 1 109 ? 2.59 5.418 0.108 1 98.19 109 ALA A O 1
ATOM 906 N N . GLU A 1 110 ? 0.882 4.047 0.63 1 95.69 110 GLU A N 1
ATOM 907 C CA . GLU A 1 110 ? 1.765 2.887 0.689 1 95.69 110 GLU A CA 1
ATOM 908 C C . GLU A 1 110 ? 1.829 2.174 -0.658 1 95.69 110 GLU A C 1
ATOM 910 O O . GLU A 1 110 ? 2.787 1.449 -0.938 1 95.69 110 GLU A O 1
ATOM 915 N N . GLY A 1 111 ? 0.825 2.402 -1.442 1 95.81 111 GLY A N 1
ATOM 916 C CA . GLY A 1 111 ? 0.749 1.681 -2.703 1 95.81 111 GLY A CA 1
ATOM 917 C C . GLY A 1 111 ? 1.472 2.383 -3.836 1 95.81 111 GLY A C 1
ATOM 918 O O . GLY A 1 111 ? 1.801 1.762 -4.848 1 95.81 111 GLY A O 1
ATOM 919 N N . SER A 1 112 ? 1.741 3.697 -3.652 1 96.81 112 SER A N 1
ATOM 920 C CA . SER A 1 112 ? 2.254 4.438 -4.801 1 96.81 112 SER A CA 1
ATOM 921 C C . SER A 1 112 ? 3.43 5.324 -4.406 1 96.81 112 SER A C 1
ATOM 923 O O . SER A 1 112 ? 4.562 5.094 -4.836 1 96.81 112 SER A O 1
ATOM 925 N N . ILE A 1 113 ? 3.258 6.23 -3.514 1 98.12 113 ILE A N 1
ATOM 926 C CA . ILE A 1 113 ? 4.281 7.242 -3.289 1 98.12 113 ILE A CA 1
ATOM 927 C C . ILE A 1 113 ? 5.398 6.664 -2.422 1 98.12 113 ILE A C 1
ATOM 929 O O . ILE A 1 113 ? 6.574 6.973 -2.627 1 98.12 113 ILE A O 1
ATOM 933 N N . GLN A 1 114 ? 5.133 5.762 -1.543 1 97.81 114 GLN A N 1
ATOM 934 C CA . GLN A 1 114 ? 6.125 5.285 -0.587 1 97.81 114 GLN A CA 1
ATOM 935 C C . GLN A 1 114 ? 7.137 4.359 -1.26 1 97.81 114 GLN A C 1
ATOM 937 O O . GLN A 1 114 ? 8.336 4.445 -0.994 1 97.81 114 GLN A O 1
ATOM 942 N N . PRO A 1 115 ? 6.738 3.475 -2.15 1 96.94 115 PRO A N 1
ATOM 943 C CA . PRO A 1 115 ? 7.676 2.467 -2.654 1 96.94 115 PRO A CA 1
ATOM 944 C C . PRO A 1 115 ? 8.875 3.084 -3.369 1 96.94 115 PRO A C 1
ATOM 946 O O . PRO A 1 115 ? 10.023 2.766 -3.047 1 96.94 115 PRO A O 1
ATOM 949 N N . PRO A 1 116 ? 8.688 4.02 -4.352 1 98.06 116 PRO A N 1
ATOM 950 C CA . PRO A 1 116 ? 9.883 4.594 -4.98 1 98.06 116 PRO A CA 1
ATOM 951 C C . PRO A 1 116 ? 10.742 5.383 -3.998 1 98.06 116 PRO A C 1
ATOM 953 O O . PRO A 1 116 ? 11.969 5.418 -4.141 1 98.06 116 PRO A O 1
ATOM 956 N N . LEU A 1 117 ? 10.156 5.961 -3.039 1 98.25 117 LEU A N 1
ATOM 957 C CA . LEU A 1 117 ? 10.914 6.688 -2.033 1 98.25 117 LEU A CA 1
ATOM 958 C C . LEU A 1 117 ? 11.734 5.734 -1.172 1 98.25 117 LEU A C 1
ATOM 960 O O . LEU A 1 117 ? 12.867 6.043 -0.802 1 98.25 117 LEU A O 1
ATOM 964 N N . LEU A 1 118 ? 11.141 4.602 -0.818 1 96.88 118 LEU A N 1
ATOM 965 C CA . LEU A 1 118 ? 11.859 3.588 -0.056 1 96.88 118 LEU A CA 1
ATOM 966 C C . LEU A 1 118 ? 13.062 3.074 -0.837 1 96.88 118 LEU A C 1
ATOM 968 O O . LEU A 1 118 ? 14.148 2.902 -0.273 1 96.88 118 LEU A O 1
ATOM 972 N N . MET A 1 119 ? 12.867 2.877 -2.131 1 97.31 119 MET A N 1
ATOM 973 C CA . MET A 1 119 ? 13.977 2.432 -2.977 1 97.31 119 MET A CA 1
ATOM 974 C C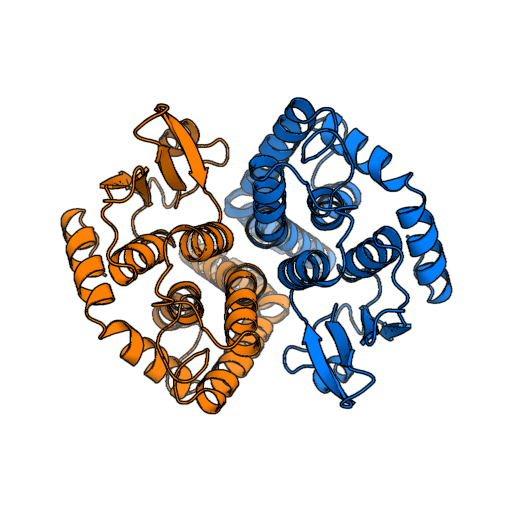 . MET A 1 119 ? 15.102 3.461 -2.984 1 97.31 119 MET A C 1
ATOM 976 O O . MET A 1 119 ? 16.266 3.113 -2.781 1 97.31 119 MET A O 1
ATOM 980 N N . GLU A 1 120 ? 14.766 4.695 -3.184 1 97.88 120 GLU A N 1
ATOM 981 C CA . GLU A 1 120 ? 15.766 5.762 -3.186 1 97.88 120 GLU A CA 1
ATOM 982 C C . GLU A 1 120 ? 16.516 5.82 -1.856 1 97.88 120 GLU A C 1
ATOM 984 O O . GLU A 1 120 ? 17.719 6.039 -1.829 1 97.88 120 GLU A O 1
ATOM 989 N N . TYR A 1 121 ? 15.789 5.609 -0.815 1 96.69 121 TYR A N 1
ATOM 990 C CA . TYR A 1 121 ? 16.406 5.637 0.51 1 96.69 121 TYR A CA 1
ATOM 991 C C . TYR A 1 121 ? 17.406 4.508 0.67 1 96.69 121 TYR A C 1
ATOM 993 O O . TYR A 1 121 ? 18.516 4.719 1.164 1 96.69 121 TYR A O 1
ATOM 1001 N N . ILE A 1 122 ? 17.047 3.34 0.276 1 95.88 122 ILE A N 1
ATOM 1002 C CA . ILE A 1 122 ? 17.906 2.168 0.37 1 95.88 122 ILE A CA 1
ATOM 1003 C C . ILE A 1 122 ? 19.156 2.387 -0.464 1 95.88 122 ILE A C 1
ATOM 1005 O O . ILE A 1 122 ? 20.266 2.051 -0.031 1 95.88 122 ILE A O 1
ATOM 1009 N N . TYR A 1 123 ? 18.984 2.98 -1.636 1 96.25 123 TYR A N 1
ATOM 1010 C CA . TYR A 1 123 ? 20.141 3.295 -2.482 1 96.25 123 TYR A CA 1
ATOM 1011 C C . TYR A 1 123 ? 21.062 4.285 -1.794 1 96.25 123 TYR A C 1
ATOM 1013 O O . TYR A 1 123 ? 22.297 4.125 -1.834 1 96.25 123 TYR A O 1
ATOM 1021 N N . GLN A 1 124 ? 20.484 5.238 -1.201 1 94.69 124 GLN A N 1
ATOM 1022 C CA . GLN A 1 124 ? 21.266 6.227 -0.468 1 94.69 124 GLN A CA 1
ATOM 1023 C C . GLN A 1 124 ? 22.031 5.582 0.682 1 94.69 124 GLN A C 1
ATOM 1025 O O . GLN A 1 124 ? 23.203 5.898 0.911 1 94.69 124 GLN A O 1
ATOM 1030 N N . LEU A 1 125 ? 21.422 4.664 1.402 1 92.12 125 LEU A N 1
ATOM 1031 C CA . LEU A 1 125 ? 22.062 3.969 2.508 1 92.12 125 LEU A CA 1
ATOM 1032 C C . LEU A 1 125 ? 23.219 3.107 2.006 1 92.12 125 LEU A C 1
ATOM 1034 O O . LEU A 1 125 ? 24.266 3.025 2.654 1 92.12 125 LEU A O 1
ATOM 1038 N N . ALA A 1 126 ? 22.984 2.469 0.894 1 91.12 126 ALA A N 1
ATOM 1039 C CA . ALA A 1 126 ? 24.031 1.618 0.313 1 91.12 126 ALA A CA 1
ATOM 1040 C C . 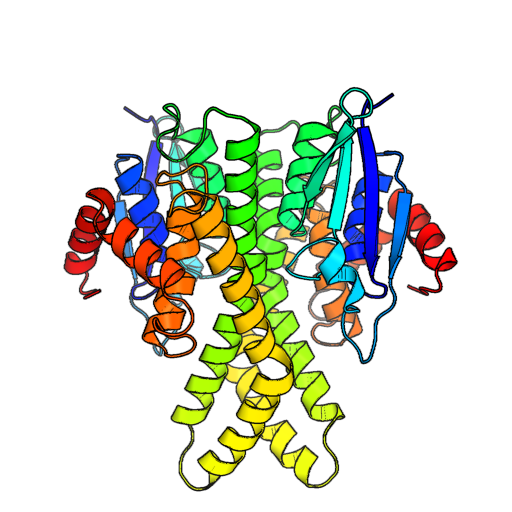ALA A 1 126 ? 25.266 2.434 -0.06 1 91.12 126 ALA A C 1
ATOM 1042 O O . ALA A 1 126 ? 26.391 1.993 0.155 1 91.12 126 ALA A O 1
ATOM 1043 N N . GLU A 1 127 ? 25.031 3.521 -0.637 1 89.25 127 GLU A N 1
ATOM 1044 C CA . GLU A 1 127 ? 26.125 4.41 -1.015 1 89.25 127 GLU A CA 1
ATOM 1045 C C . GLU A 1 127 ? 26.922 4.863 0.209 1 89.25 127 GLU A C 1
ATOM 1047 O O . GLU A 1 127 ? 28.141 4.891 0.186 1 89.25 127 GLU A O 1
ATOM 1052 N N . LYS A 1 128 ? 26.312 5.082 1.228 1 88.94 128 LYS A N 1
ATOM 1053 C CA . LYS A 1 128 ? 26.938 5.617 2.436 1 88.94 128 LYS A CA 1
ATOM 1054 C C . LYS A 1 128 ? 27.672 4.523 3.211 1 88.94 128 LYS A C 1
ATOM 1056 O O . LYS A 1 128 ? 28.609 4.801 3.953 1 88.94 128 LYS A O 1
ATOM 1061 N N . SER A 1 129 ? 27.219 3.361 3.053 1 86.44 129 SER A N 1
ATOM 1062 C CA . SER A 1 129 ? 27.766 2.262 3.846 1 86.44 129 SER A CA 1
ATOM 1063 C C . SER A 1 129 ? 28.984 1.642 3.174 1 86.44 129 SER A C 1
ATOM 1065 O O . SER A 1 129 ? 29.609 0.735 3.727 1 86.44 129 SER A O 1
ATOM 1067 N N . SER A 1 130 ? 29.312 2.047 2.07 1 84 130 SER A N 1
ATOM 1068 C CA . SER A 1 130 ? 30.438 1.465 1.335 1 84 130 SER A CA 1
ATOM 1069 C C . SER A 1 130 ? 31.688 2.32 1.468 1 84 130 SER A C 1
ATOM 1071 O O . SER A 1 130 ? 31.609 3.551 1.493 1 84 130 SER A O 1
ATOM 1073 N N . SER A 1 131 ? 32.844 1.628 1.577 1 83.25 131 SER A N 1
ATOM 1074 C CA . SER A 1 131 ? 34.094 2.33 1.702 1 83.25 131 SER A CA 1
ATOM 1075 C C . SER A 1 131 ? 34.781 2.514 0.343 1 83.25 131 SER A C 1
ATOM 1077 O O . SER A 1 131 ? 34.562 1.721 -0.574 1 83.25 131 SER A O 1
ATOM 1079 N N . PHE A 1 132 ? 35.656 3.543 0.335 1 75.81 132 PHE A N 1
ATOM 1080 C CA . PHE A 1 132 ? 36.438 3.744 -0.879 1 75.81 132 PHE A CA 1
ATOM 1081 C C . PHE A 1 132 ? 37.375 2.568 -1.115 1 75.81 132 PHE A C 1
ATOM 1083 O O . PHE A 1 132 ? 38 2.059 -0.175 1 75.81 132 PHE A O 1
ATOM 1090 N N . PRO A 1 133 ? 37.625 2.096 -2.445 1 81.88 133 PRO A N 1
ATOM 1091 C CA . PRO A 1 133 ? 37.062 2.592 -3.709 1 81.88 133 PRO A CA 1
ATOM 1092 C C . PRO A 1 133 ? 35.781 1.883 -4.109 1 81.88 133 PRO A C 1
ATOM 1094 O O . PRO A 1 133 ? 35.25 2.145 -5.184 1 81.88 133 PRO A O 1
ATOM 1097 N N . ILE A 1 134 ? 35.375 0.956 -3.242 1 80.19 134 ILE A N 1
ATOM 1098 C CA . ILE A 1 134 ? 34.188 0.14 -3.52 1 80.19 134 ILE A CA 1
ATOM 1099 C C . ILE A 1 134 ? 32.969 1.038 -3.658 1 80.19 134 ILE A C 1
ATOM 1101 O O . ILE A 1 134 ? 32.062 0.755 -4.457 1 80.19 134 ILE A O 1
ATOM 1105 N N . SER A 1 135 ? 33.031 2.182 -3 1 84.44 135 SER A N 1
ATOM 1106 C CA . SER A 1 135 ? 31.922 3.107 -2.963 1 84.44 135 SER A CA 1
ATOM 1107 C C . SER A 1 135 ? 31.609 3.66 -4.352 1 84.44 135 SER A C 1
ATOM 1109 O O . SER A 1 135 ? 30.453 3.906 -4.684 1 84.44 135 SER A O 1
ATOM 1111 N N . TYR A 1 136 ? 32.656 3.766 -5.121 1 85.94 136 TYR A N 1
ATOM 1112 C CA . TYR A 1 136 ? 32.438 4.301 -6.461 1 85.94 136 TYR A CA 1
ATOM 1113 C C . TYR A 1 136 ? 31.609 3.326 -7.309 1 85.94 136 TYR A C 1
ATOM 1115 O O . TYR A 1 136 ? 30.75 3.742 -8.078 1 85.94 136 TYR A O 1
ATOM 1123 N N . PHE A 1 137 ? 31.906 2.141 -7.137 1 86.56 137 PHE A N 1
ATOM 1124 C CA . PHE A 1 137 ? 31.203 1.114 -7.902 1 86.56 137 PHE A CA 1
ATOM 1125 C C . PHE A 1 137 ? 29.766 0.955 -7.418 1 86.56 137 PHE A C 1
ATOM 1127 O O . PHE A 1 137 ? 28.844 0.846 -8.227 1 86.56 137 PHE A O 1
ATOM 1134 N N . VAL A 1 138 ? 29.625 0.964 -6.156 1 90.56 138 VAL A N 1
ATOM 1135 C CA . VAL A 1 138 ? 28.281 0.871 -5.566 1 90.56 138 VAL A CA 1
ATOM 1136 C C . VAL A 1 138 ? 27.438 2.055 -6.02 1 90.56 138 VAL A C 1
ATOM 1138 O O . VAL A 1 138 ? 26.281 1.879 -6.43 1 90.56 138 VAL A O 1
ATOM 1141 N N . GLN A 1 139 ? 28.078 3.17 -5.996 1 92.19 139 GLN A N 1
ATOM 1142 C CA . GLN A 1 139 ? 27.375 4.383 -6.41 1 92.19 139 GLN A CA 1
ATOM 1143 C C . GLN A 1 139 ? 26.906 4.277 -7.859 1 92.19 139 GLN A C 1
ATOM 1145 O O . GLN A 1 139 ? 25.797 4.68 -8.18 1 92.19 139 GLN A O 1
ATOM 1150 N N . SER A 1 140 ? 27.703 3.717 -8.641 1 91.69 140 SER A N 1
ATOM 1151 C CA . SER A 1 140 ? 27.359 3.58 -10.055 1 91.69 140 SER A CA 1
ATOM 1152 C C . SER A 1 140 ? 26.172 2.646 -10.25 1 91.69 140 SER A C 1
ATOM 1154 O O . SER A 1 140 ? 25.266 2.947 -11.016 1 91.69 140 SER A O 1
ATOM 1156 N N . VAL A 1 141 ? 26.219 1.593 -9.594 1 92.38 141 VAL A N 1
ATOM 1157 C CA . VAL A 1 141 ? 25.172 0.595 -9.727 1 92.38 141 VAL A CA 1
ATOM 1158 C C . VAL A 1 141 ? 23.859 1.16 -9.195 1 92.38 141 VAL A C 1
ATOM 1160 O O . VAL A 1 141 ? 22.812 1.074 -9.859 1 92.38 141 VAL A O 1
ATOM 1163 N N . VAL A 1 142 ? 23.875 1.811 -8.062 1 94.69 142 VAL A N 1
ATOM 1164 C CA . VAL A 1 142 ? 22.641 2.299 -7.453 1 94.69 142 VAL A CA 1
ATOM 1165 C C . VAL A 1 142 ? 22.109 3.482 -8.25 1 94.69 142 VAL A C 1
ATOM 1167 O O . VAL A 1 142 ? 20.891 3.672 -8.352 1 94.69 142 VAL A O 1
ATOM 1170 N N . ASN A 1 143 ? 23.031 4.281 -8.797 1 94.88 143 ASN A N 1
ATOM 1171 C CA . ASN A 1 143 ? 22.578 5.367 -9.664 1 94.88 143 ASN A CA 1
ATOM 1172 C C . ASN A 1 143 ? 21.828 4.84 -10.883 1 94.88 143 ASN A C 1
ATOM 1174 O O . ASN A 1 143 ? 20.828 5.43 -11.312 1 94.88 143 ASN A O 1
ATOM 1178 N N . LYS A 1 144 ? 22.312 3.766 -11.43 1 93.62 144 LYS A N 1
ATOM 1179 C CA . LYS A 1 144 ? 21.656 3.162 -12.586 1 93.62 144 LYS A CA 1
ATOM 1180 C C . LYS A 1 144 ? 20.297 2.574 -12.203 1 93.62 144 LYS A C 1
ATOM 1182 O O . LYS A 1 144 ? 19.344 2.672 -12.969 1 93.62 144 LYS A O 1
ATOM 1187 N N . LEU A 1 145 ? 20.25 1.973 -11.039 1 95.81 145 LEU A N 1
ATOM 1188 C CA . LEU A 1 145 ? 18.984 1.449 -10.539 1 95.81 145 LEU A CA 1
ATOM 1189 C C . LEU A 1 145 ? 17.984 2.574 -10.32 1 95.81 145 LEU A C 1
ATOM 1191 O O . LEU A 1 145 ? 16.828 2.461 -10.719 1 95.81 145 LEU A O 1
ATOM 1195 N N . SER A 1 146 ? 18.438 3.646 -9.695 1 97.25 146 SER A N 1
ATOM 1196 C CA . SER A 1 146 ? 17.594 4.812 -9.453 1 97.25 146 SER A CA 1
ATOM 1197 C C . SER A 1 146 ? 17.047 5.383 -10.758 1 97.25 146 SER A C 1
ATOM 1199 O O . SER A 1 146 ? 15.852 5.633 -10.875 1 97.25 146 SER A O 1
ATOM 1201 N N . GLU A 1 147 ? 17.891 5.539 -11.719 1 96.19 147 GLU A N 1
ATOM 1202 C CA . GLU A 1 147 ? 17.516 6.098 -13.008 1 96.19 147 GLU A CA 1
ATOM 1203 C C . GLU A 1 147 ? 16.5 5.203 -13.719 1 96.19 147 GLU A C 1
ATOM 1205 O O . GLU A 1 147 ? 15.57 5.699 -14.367 1 96.19 147 GLU A O 1
ATOM 1210 N N . ALA A 1 148 ? 16.672 3.975 -13.531 1 94 148 ALA A N 1
ATOM 1211 C CA . ALA A 1 148 ? 15.867 3.02 -14.289 1 94 148 ALA A CA 1
ATOM 1212 C C . ALA A 1 148 ? 14.516 2.795 -13.617 1 94 148 ALA A C 1
ATOM 1214 O O . ALA A 1 148 ? 13.516 2.555 -14.297 1 94 148 ALA A O 1
ATOM 1215 N N . TYR A 1 149 ? 14.461 2.998 -12.273 1 94.88 149 TYR A N 1
ATOM 1216 C CA . TYR A 1 149 ? 13.273 2.396 -11.695 1 94.88 149 TYR A CA 1
ATOM 1217 C C . TYR A 1 149 ? 12.609 3.348 -10.703 1 94.88 149 TYR A C 1
ATOM 1219 O O . TYR A 1 149 ? 11.391 3.287 -10.492 1 94.88 149 TYR A O 1
ATOM 1227 N N . SER A 1 150 ? 13.359 4.219 -10.016 1 97.44 150 SER A N 1
ATOM 1228 C CA . SER A 1 150 ? 12.727 4.863 -8.867 1 97.44 150 SER A CA 1
ATOM 1229 C C . SER A 1 150 ? 12.688 6.379 -9.039 1 97.44 150 SER A C 1
ATOM 1231 O O . SER A 1 150 ? 11.68 7.02 -8.727 1 97.44 150 SER A O 1
ATOM 1233 N N . ARG A 1 151 ? 13.727 6.98 -9.625 1 97.69 151 ARG A N 1
ATOM 1234 C CA . ARG A 1 151 ? 13.805 8.438 -9.688 1 97.69 151 ARG A CA 1
ATOM 1235 C C . ARG A 1 151 ? 12.656 9.008 -10.516 1 97.69 151 ARG A C 1
ATOM 1237 O O . ARG A 1 151 ? 12.031 9.992 -10.125 1 97.69 151 ARG A O 1
ATOM 1244 N N . GLY A 1 152 ? 12.367 8.391 -11.664 1 97 152 GLY A N 1
ATOM 1245 C CA . GLY A 1 152 ? 11.258 8.82 -12.492 1 97 152 GLY A CA 1
ATOM 1246 C C . GLY A 1 152 ? 9.906 8.672 -11.812 1 97 152 GLY A C 1
ATOM 1247 O O . GLY A 1 152 ? 9.023 9.516 -11.977 1 97 152 GLY A O 1
ATOM 1248 N N . GLU A 1 153 ? 9.766 7.625 -11.055 1 97 153 GLU A N 1
ATOM 1249 C CA . GLU A 1 153 ? 8.516 7.402 -10.328 1 97 153 GLU A CA 1
ATOM 1250 C C . GLU A 1 153 ? 8.336 8.414 -9.203 1 97 153 GLU A C 1
ATOM 1252 O O . GLU A 1 153 ? 7.223 8.859 -8.93 1 97 153 GLU A O 1
ATOM 1257 N N . VAL A 1 154 ? 9.438 8.742 -8.492 1 98.56 154 VAL A N 1
ATOM 1258 C CA . VAL A 1 154 ? 9.359 9.797 -7.488 1 98.56 154 VAL A CA 1
ATOM 1259 C C . VAL A 1 154 ? 8.836 11.078 -8.125 1 98.56 154 VAL A C 1
ATOM 1261 O O . VAL A 1 154 ? 7.895 11.695 -7.609 1 98.56 154 VAL A O 1
ATOM 1264 N N . LYS A 1 155 ? 9.414 11.398 -9.234 1 98.56 155 LYS A N 1
ATOM 1265 C CA . LYS A 1 155 ? 8.969 12.594 -9.953 1 98.56 155 LYS A CA 1
ATOM 1266 C C . LYS A 1 155 ? 7.492 12.492 -10.32 1 98.56 155 LYS A C 1
ATOM 1268 O O . LYS A 1 155 ? 6.738 13.453 -10.148 1 98.56 155 LYS A O 1
ATOM 1273 N N . ASN A 1 156 ? 7.086 11.391 -10.859 1 98 156 ASN A N 1
ATOM 1274 C CA . ASN A 1 156 ? 5.703 11.172 -11.273 1 98 156 ASN A CA 1
ATOM 1275 C C . ASN A 1 156 ? 4.734 11.367 -10.109 1 98 156 ASN A C 1
ATOM 1277 O O . ASN A 1 156 ? 3.701 12.016 -10.266 1 98 156 ASN A O 1
ATOM 1281 N N . GLN A 1 157 ? 5.086 10.805 -8.984 1 98.5 157 GLN A N 1
ATOM 1282 C CA . GLN A 1 157 ? 4.234 10.891 -7.805 1 98.5 157 GLN A CA 1
ATOM 1283 C C . GLN A 1 157 ? 4.145 12.328 -7.297 1 98.5 157 GLN A C 1
ATOM 1285 O O . GLN A 1 157 ? 3.068 12.797 -6.922 1 98.5 157 GLN A O 1
ATOM 1290 N N . PHE A 1 158 ? 5.219 13.008 -7.262 1 98.88 158 PHE A N 1
ATOM 1291 C CA . PHE A 1 158 ? 5.23 14.367 -6.73 1 98.88 158 PHE A CA 1
ATOM 1292 C C . PHE A 1 158 ? 4.59 15.336 -7.711 1 98.88 158 PHE A C 1
ATOM 1294 O O . PHE A 1 158 ? 3.961 16.312 -7.305 1 98.88 158 PHE A O 1
ATOM 1301 N N . ASP A 1 159 ? 4.754 15.039 -9.031 1 98.75 159 ASP A N 1
ATOM 1302 C CA . ASP A 1 159 ? 4.004 15.812 -10.008 1 98.75 159 ASP A CA 1
ATOM 1303 C C . ASP A 1 159 ? 2.5 15.688 -9.766 1 98.75 159 ASP A C 1
ATOM 1305 O O . ASP A 1 159 ? 1.77 16.688 -9.836 1 98.75 159 ASP A O 1
ATOM 1309 N N . PHE A 1 160 ? 2.047 14.531 -9.539 1 98.62 160 PHE A N 1
ATOM 1310 C CA . PHE A 1 160 ? 0.64 14.273 -9.258 1 98.62 160 PHE A CA 1
ATOM 1311 C C . PHE A 1 160 ? 0.196 15.016 -8 1 98.62 160 PHE A C 1
ATOM 1313 O O . PHE A 1 160 ? -0.816 15.719 -8.023 1 98.62 160 PHE A O 1
ATOM 1320 N N . LEU A 1 161 ? 0.957 14.922 -6.895 1 98.81 161 LEU A N 1
ATOM 1321 C CA . LEU A 1 161 ? 0.619 15.586 -5.637 1 98.81 161 LEU A CA 1
ATOM 1322 C C . LEU A 1 161 ? 0.565 17.094 -5.809 1 98.81 161 LEU A C 1
ATOM 1324 O O . LEU A 1 161 ? -0.36 17.75 -5.32 1 98.81 161 LEU A O 1
ATOM 1328 N N . GLU A 1 162 ? 1.588 17.562 -6.5 1 98.88 162 GLU A N 1
ATOM 1329 C CA . GLU A 1 162 ? 1.682 19 -6.738 1 98.88 162 GLU A CA 1
ATOM 1330 C C . GLU A 1 162 ? 0.416 19.547 -7.402 1 98.88 162 GLU A C 1
ATOM 1332 O O . GLU A 1 162 ? -0.113 20.578 -7 1 98.88 162 GLU A O 1
ATOM 1337 N N . SER A 1 163 ? -0.036 18.828 -8.344 1 98.44 163 SER A N 1
ATOM 1338 C CA . SER A 1 163 ? -1.232 19.219 -9.078 1 98.44 163 SER A CA 1
ATOM 1339 C C . SER A 1 163 ? -2.484 19.078 -8.219 1 98.44 163 SER A C 1
ATOM 1341 O O . SER A 1 163 ? -3.359 19.938 -8.234 1 98.44 163 SER A O 1
ATOM 1343 N N . GLU A 1 164 ? -2.598 18 -7.488 1 98.44 164 GLU A N 1
ATOM 1344 C CA . GLU A 1 164 ? -3.781 17.734 -6.676 1 98.44 164 GLU A CA 1
ATOM 1345 C C . GLU A 1 164 ? -3.926 18.75 -5.551 1 98.44 164 GLU A C 1
ATOM 1347 O O . GLU A 1 164 ? -5.039 19.156 -5.215 1 98.44 164 GLU A O 1
ATOM 1352 N N . ILE A 1 165 ? -2.85 19.125 -4.965 1 98.81 165 ILE A N 1
ATOM 1353 C CA . ILE A 1 165 ? -2.871 20.078 -3.863 1 98.81 165 ILE A CA 1
ATOM 1354 C C . ILE A 1 165 ? -3.424 21.422 -4.348 1 98.81 165 ILE A C 1
ATOM 1356 O O . ILE A 1 165 ? -4.238 22.047 -3.666 1 98.81 165 ILE A O 1
ATOM 1360 N N . VAL A 1 166 ? -3.008 21.797 -5.57 1 98.38 166 VAL A N 1
ATOM 1361 C CA . VAL A 1 166 ? -3.508 23.031 -6.16 1 98.38 166 VAL A CA 1
ATOM 1362 C C . VAL A 1 166 ? -5.004 22.922 -6.426 1 98.38 166 VAL A C 1
ATOM 1364 O O . VAL A 1 166 ? -5.777 23.812 -6.094 1 98.38 166 VAL A O 1
ATOM 1367 N N . LYS A 1 167 ? -5.465 21.797 -6.891 1 97.94 167 LYS A N 1
ATOM 1368 C CA . LYS A 1 167 ? -6.855 21.562 -7.262 1 97.94 167 LYS A CA 1
ATOM 1369 C C . LYS A 1 167 ? -7.75 21.484 -6.023 1 97.94 167 LYS A C 1
ATOM 1371 O O . LYS A 1 167 ? -8.961 21.719 -6.109 1 97.94 167 LYS A O 1
ATOM 1376 N N . ASN A 1 168 ? -7.16 21.188 -4.891 1 98.44 168 ASN A N 1
ATOM 1377 C CA . ASN A 1 168 ? -7.93 20.984 -3.666 1 98.44 168 ASN A CA 1
ATOM 1378 C C . ASN A 1 168 ? -7.621 22.062 -2.627 1 98.44 168 ASN A C 1
ATOM 1380 O O . ASN A 1 168 ? -7.469 21.766 -1.441 1 98.44 168 ASN A O 1
ATOM 1384 N N . LYS A 1 169 ? -7.367 23.266 -3.104 1 98.19 169 LYS A N 1
ATOM 1385 C CA . LYS A 1 169 ? -7.277 24.484 -2.299 1 98.19 169 LYS A CA 1
ATOM 1386 C C . LYS A 1 169 ? -6.195 24.359 -1.23 1 98.19 169 LYS A C 1
ATOM 1388 O O . LYS A 1 169 ? -6.406 24.75 -0.08 1 98.19 169 LYS A O 1
ATOM 1393 N N . GLY A 1 170 ? -5.113 23.703 -1.563 1 98.62 170 GLY A N 1
ATOM 1394 C CA . GLY A 1 170 ? -3.955 23.688 -0.682 1 98.62 170 GLY A CA 1
ATOM 1395 C C . GLY A 1 170 ? -3.9 22.453 0.213 1 98.62 170 GLY A C 1
ATOM 1396 O O . GLY A 1 170 ? -3.002 22.328 1.046 1 98.62 170 GLY A O 1
ATOM 1397 N N . TYR A 1 171 ? -4.926 21.562 0.111 1 98.88 171 TYR A N 1
ATOM 1398 C CA . TYR A 1 171 ? -4.961 20.281 0.805 1 98.88 171 TYR A CA 1
ATOM 1399 C C . TYR A 1 171 ? -5.129 19.141 -0.18 1 98.88 171 TYR A C 1
ATOM 1401 O O . TYR A 1 171 ? -5.16 19.344 -1.395 1 98.88 171 TYR A O 1
ATOM 1409 N N . LEU A 1 172 ? -5.152 17.938 0.315 1 98.81 172 LEU A N 1
ATOM 1410 C CA . LEU A 1 172 ? -5.301 16.812 -0.604 1 98.81 172 LEU A CA 1
ATOM 1411 C C . LEU A 1 172 ? -6.766 16.594 -0.966 1 98.81 172 LEU A C 1
ATOM 1413 O O . LEU A 1 172 ? -7.074 16.141 -2.068 1 98.81 172 LEU A O 1
ATOM 1417 N N . VAL A 1 173 ? -7.609 16.922 0.034 1 98.75 173 VAL A N 1
ATOM 1418 C CA . VAL A 1 173 ? -9.031 16.719 -0.216 1 98.75 173 VAL A CA 1
ATOM 1419 C C . VAL A 1 173 ? -9.836 17.906 0.312 1 98.75 173 VAL A C 1
ATOM 1421 O O . VAL A 1 173 ? -9.734 18.25 1.491 1 98.75 173 VAL A O 1
ATOM 1424 N N . ASP A 1 174 ? -10.539 18.578 -0.468 1 98.12 174 ASP A N 1
ATOM 1425 C CA . ASP A 1 174 ? -11.656 19.469 -0.188 1 98.12 174 ASP A CA 1
ATOM 1426 C C . ASP A 1 174 ? -11.195 20.672 0.622 1 98.12 174 ASP A C 1
ATOM 1428 O O . ASP A 1 174 ? -11.945 21.188 1.463 1 98.12 174 ASP A O 1
ATOM 1432 N N . GLY A 1 175 ? -9.992 21.031 0.614 1 98.25 175 GLY A N 1
ATOM 1433 C CA . GLY A 1 175 ? -9.516 22.297 1.159 1 98.25 175 GLY A CA 1
ATOM 1434 C C . GLY A 1 175 ? -9.398 22.281 2.672 1 98.25 175 GLY A C 1
ATOM 1435 O O . GLY A 1 175 ? -9.406 23.344 3.307 1 98.25 175 GLY A O 1
ATOM 1436 N N . LYS A 1 176 ? -9.328 21.125 3.24 1 97.75 176 LYS A N 1
ATOM 1437 C CA . LYS A 1 176 ? -9.172 21.047 4.691 1 97.75 176 LYS A CA 1
ATOM 1438 C C . LYS A 1 176 ? -8.359 19.812 5.078 1 97.75 176 LYS A C 1
ATOM 1440 O O . LYS A 1 176 ? -8.234 18.875 4.293 1 97.75 176 LYS A O 1
ATOM 1445 N N . LEU A 1 177 ? -7.863 19.844 6.324 1 98.62 177 LEU A N 1
ATOM 1446 C CA . LEU A 1 177 ? -7.105 18.719 6.848 1 98.62 177 LEU A CA 1
ATOM 1447 C C . LEU A 1 177 ? -7.973 17.453 6.891 1 98.62 177 LEU A C 1
ATOM 1449 O O . LEU A 1 177 ? -9.109 17.5 7.363 1 98.62 177 LEU A O 1
ATOM 1453 N N .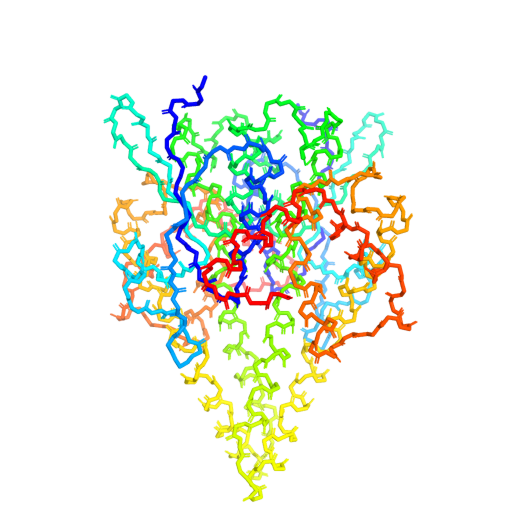 SER A 1 178 ? -7.465 16.422 6.367 1 98.88 178 SER A N 1
ATOM 1454 C CA . SER A 1 178 ? -8.117 15.117 6.418 1 98.88 178 SER A CA 1
ATOM 1455 C C . SER A 1 178 ? -7.113 14.008 6.723 1 98.88 178 SER A C 1
ATOM 1457 O O . SER A 1 178 ? -5.914 14.266 6.848 1 98.88 178 SER A O 1
ATOM 1459 N N . ALA A 1 179 ? -7.613 12.773 6.871 1 98.88 179 ALA A N 1
ATOM 1460 C CA . ALA A 1 179 ? -6.758 11.609 7.09 1 98.88 179 ALA A CA 1
ATOM 1461 C C . ALA A 1 179 ? -5.773 11.43 5.941 1 98.88 179 ALA A C 1
ATOM 1463 O O . ALA A 1 179 ? -4.652 10.961 6.141 1 98.88 179 ALA A O 1
ATOM 1464 N N . ALA A 1 180 ? -6.184 11.844 4.754 1 98.94 180 ALA A N 1
ATOM 1465 C CA . ALA A 1 180 ? -5.301 11.781 3.592 1 98.94 180 ALA A CA 1
ATOM 1466 C C . ALA A 1 180 ? -4.035 12.609 3.818 1 98.94 180 ALA A C 1
ATOM 1468 O O . ALA A 1 180 ? -2.926 12.125 3.578 1 98.94 180 ALA A O 1
ATOM 1469 N N . ASP A 1 181 ? -4.227 13.805 4.301 1 98.94 181 ASP A N 1
ATOM 1470 C CA . ASP A 1 181 ? -3.102 14.703 4.531 1 98.94 181 ASP A CA 1
ATOM 1471 C C . ASP A 1 181 ? -2.141 14.133 5.57 1 98.94 181 ASP A C 1
ATOM 1473 O O . ASP A 1 181 ? -0.925 14.125 5.363 1 98.94 181 ASP A O 1
ATOM 1477 N N . ILE A 1 182 ? -2.689 13.641 6.609 1 98.88 182 ILE A N 1
ATOM 1478 C CA . ILE A 1 182 ? -1.873 13.133 7.707 1 98.88 182 ILE A CA 1
ATOM 1479 C C . ILE A 1 182 ? -1.08 11.914 7.242 1 98.88 182 ILE A C 1
ATOM 1481 O O . ILE A 1 182 ? 0.13 11.828 7.465 1 98.88 182 ILE A O 1
ATOM 1485 N N . LEU A 1 183 ? -1.722 11.031 6.594 1 98.81 183 LEU A N 1
ATOM 1486 C CA . LEU A 1 183 ? -1.071 9.797 6.184 1 98.81 183 LEU A CA 1
ATOM 1487 C C . LEU A 1 183 ? 0.013 10.07 5.145 1 98.81 183 LEU A C 1
ATOM 1489 O O . LEU A 1 183 ? 1.108 9.508 5.223 1 98.81 183 LEU A O 1
ATOM 1493 N N . VAL A 1 184 ? -0.26 10.922 4.199 1 98.81 184 VAL A N 1
ATOM 1494 C CA . VAL A 1 184 ? 0.641 11.164 3.078 1 98.81 184 VAL A CA 1
ATOM 1495 C C . VAL A 1 184 ? 1.784 12.078 3.521 1 98.81 184 VAL A C 1
ATOM 1497 O O . VAL A 1 184 ? 2.82 12.148 2.857 1 98.81 184 VAL A O 1
ATOM 1500 N N . SER A 1 185 ? 1.706 12.68 4.656 1 98.38 185 SER A N 1
ATOM 1501 C CA . SER A 1 185 ? 2.688 13.656 5.113 1 98.38 185 SER A CA 1
ATOM 1502 C C . SER A 1 185 ? 4.051 13.008 5.336 1 98.38 185 SER A C 1
ATOM 1504 O O . SER A 1 185 ? 5.086 13.609 5.035 1 98.38 185 SER A O 1
ATOM 1506 N N . PHE A 1 186 ? 4.039 11.781 5.824 1 96.69 186 PHE A N 1
ATOM 1507 C CA . PHE A 1 186 ? 5.297 11.156 6.215 1 96.69 186 PHE A CA 1
ATOM 1508 C C . PHE A 1 186 ? 6.191 10.93 5 1 96.69 186 PHE A C 1
ATOM 1510 O O . PHE A 1 186 ? 7.332 11.398 4.969 1 96.69 186 PHE A O 1
ATOM 1517 N N . PRO A 1 187 ? 5.684 10.203 4.004 1 98 187 PRO A N 1
ATOM 1518 C CA . PRO A 1 187 ? 6.574 10.008 2.855 1 98 187 PRO A CA 1
ATOM 1519 C C . PRO A 1 187 ? 7.004 11.32 2.209 1 98 187 PRO A C 1
ATOM 1521 O O . PRO A 1 187 ? 8.133 11.438 1.726 1 98 187 PRO A O 1
ATOM 1524 N N . VAL A 1 188 ? 6.188 12.297 2.209 1 98.69 188 VAL A N 1
ATOM 1525 C CA . VAL A 1 188 ? 6.516 13.586 1.597 1 98.69 188 VAL A CA 1
ATOM 1526 C C . VAL A 1 188 ? 7.586 14.289 2.422 1 98.69 188 VAL A C 1
ATOM 1528 O O . VAL A 1 188 ? 8.562 14.805 1.874 1 98.69 188 VAL A O 1
ATOM 1531 N N . GLU A 1 189 ? 7.402 14.305 3.688 1 97.81 189 GLU A N 1
ATOM 1532 C CA . GLU A 1 189 ? 8.383 14.938 4.566 1 97.81 189 GLU A CA 1
ATOM 1533 C C . GLU A 1 189 ? 9.758 14.281 4.422 1 97.81 189 GLU A C 1
ATOM 1535 O O . GLU A 1 189 ? 10.773 14.969 4.344 1 97.81 189 GLU A O 1
ATOM 1540 N N . MET A 1 190 ? 9.797 13.008 4.41 1 97.12 190 MET A N 1
ATOM 1541 C CA . MET A 1 190 ? 11.055 12.281 4.289 1 97.12 190 MET A CA 1
ATOM 1542 C C . MET A 1 190 ? 11.719 12.562 2.945 1 97.12 190 MET A C 1
ATOM 1544 O O . MET A 1 190 ? 12.945 12.641 2.861 1 97.12 190 MET A O 1
ATOM 1548 N N . ALA A 1 191 ? 10.883 12.695 1.921 1 98.44 191 ALA A N 1
ATOM 1549 C CA . ALA A 1 191 ? 11.43 12.992 0.6 1 98.44 191 ALA A CA 1
ATOM 1550 C C . ALA A 1 191 ? 12.164 14.328 0.6 1 98.44 191 ALA A C 1
ATOM 1552 O O . ALA A 1 191 ? 13.258 14.438 0.033 1 98.44 191 ALA A O 1
ATOM 1553 N N . PHE A 1 192 ? 11.586 15.328 1.199 1 98.38 192 PHE A N 1
ATOM 1554 C CA . PHE A 1 192 ? 12.227 16.625 1.287 1 98.38 192 PHE A CA 1
ATOM 1555 C C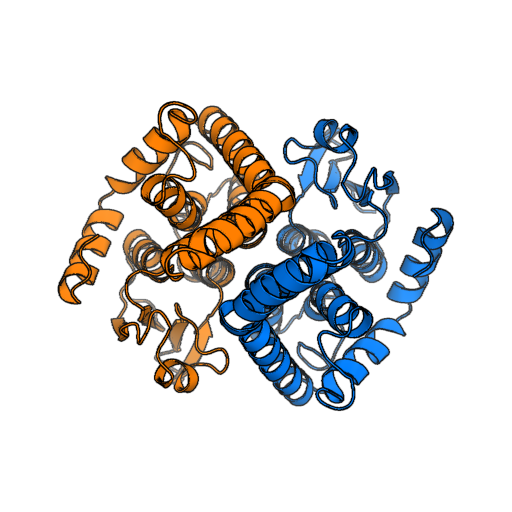 . PHE A 1 192 ? 13.469 16.562 2.17 1 98.38 192 PHE A C 1
ATOM 1557 O O . PHE A 1 192 ? 14.531 17.078 1.798 1 98.38 192 PHE A O 1
ATOM 1564 N N . LEU A 1 193 ? 13.383 15.906 3.297 1 96.75 193 LEU A N 1
ATOM 1565 C CA . LEU A 1 193 ? 14.469 15.82 4.262 1 96.75 193 LEU A CA 1
ATOM 1566 C C . LEU A 1 193 ? 15.68 15.102 3.662 1 96.75 193 LEU A C 1
ATOM 1568 O O . LEU A 1 193 ? 16.828 15.453 3.947 1 96.75 193 LEU A O 1
ATOM 1572 N N . ARG A 1 194 ? 15.406 14.148 2.855 1 96.69 194 ARG A N 1
ATOM 1573 C CA . ARG A 1 194 ? 16.469 13.312 2.318 1 96.69 194 ARG A CA 1
ATOM 1574 C C . ARG A 1 194 ? 16.969 13.844 0.975 1 96.69 194 ARG A C 1
ATOM 1576 O O . ARG A 1 194 ? 17.875 13.266 0.369 1 96.69 194 ARG A O 1
ATOM 1583 N N . GLY A 1 195 ? 16.328 14.852 0.475 1 97.75 195 GLY A N 1
ATOM 1584 C CA . GLY A 1 195 ? 16.797 15.547 -0.715 1 97.75 195 GLY A CA 1
ATOM 1585 C C . GLY A 1 195 ? 16.359 14.875 -2.004 1 97.75 195 GLY A C 1
ATOM 1586 O O . GLY A 1 195 ? 16.953 15.102 -3.062 1 97.75 195 GLY A O 1
ATOM 1587 N N . PHE A 1 196 ? 15.344 14.039 -1.924 1 98.19 196 PHE A N 1
ATOM 1588 C CA . PHE A 1 196 ? 14.852 13.375 -3.127 1 98.19 196 PHE A CA 1
ATOM 1589 C C . PHE A 1 196 ? 14.047 14.344 -3.986 1 98.19 196 PHE A C 1
ATOM 1591 O O . PHE A 1 196 ? 13.867 14.125 -5.188 1 98.19 196 PHE A O 1
ATOM 1598 N N . VAL A 1 197 ? 13.438 15.352 -3.34 1 98.62 197 VAL A N 1
ATOM 1599 C CA . VAL A 1 197 ? 12.711 16.438 -3.996 1 98.62 197 VAL A CA 1
ATOM 1600 C C . VAL A 1 197 ? 13.07 17.766 -3.344 1 98.62 197 VAL A C 1
ATOM 1602 O O . VAL A 1 197 ? 13.633 17.797 -2.25 1 98.62 197 VAL A O 1
ATOM 1605 N N . THR A 1 198 ? 12.773 18.875 -4.023 1 98.62 198 THR A N 1
ATOM 1606 C CA . THR A 1 198 ? 13.094 20.188 -3.477 1 98.62 198 THR A CA 1
ATOM 1607 C C . THR A 1 198 ? 11.883 21.109 -3.537 1 98.62 198 THR A C 1
ATOM 1609 O O . THR A 1 198 ? 10.969 20.891 -4.336 1 98.62 198 THR A O 1
ATOM 1612 N N . SER A 1 199 ? 11.93 22.109 -2.678 1 98.44 199 SER A N 1
ATOM 1613 C CA . SER A 1 199 ? 10.836 23.062 -2.613 1 98.44 199 SER A CA 1
ATOM 1614 C C . SER A 1 199 ? 10.781 23.922 -3.869 1 98.44 199 SER A C 1
ATOM 1616 O O . SER A 1 199 ? 9.719 24.453 -4.219 1 98.44 199 SER A O 1
ATOM 1618 N N . GLU A 1 200 ? 11.859 24.125 -4.559 1 98.56 200 GLU A N 1
ATOM 1619 C CA . GLU A 1 200 ? 11.891 24.891 -5.805 1 98.56 200 GLU A CA 1
ATOM 1620 C C . GLU A 1 200 ? 11.07 24.203 -6.891 1 98.56 200 GLU A C 1
ATOM 1622 O O . GLU A 1 200 ? 10.375 24.875 -7.66 1 98.56 200 GLU A O 1
ATOM 1627 N N . ILE A 1 201 ? 11.148 22.922 -6.965 1 98.62 201 ILE A N 1
ATOM 1628 C CA . ILE A 1 201 ? 10.453 22.141 -7.988 1 98.62 201 ILE A CA 1
ATOM 1629 C C . ILE A 1 201 ? 9 21.922 -7.566 1 98.62 201 ILE A C 1
ATOM 1631 O O . ILE A 1 201 ? 8.094 21.953 -8.398 1 98.62 201 ILE A O 1
ATOM 1635 N N . TYR A 1 202 ? 8.828 21.703 -6.258 1 98.81 202 TYR A N 1
ATOM 1636 C CA . TYR A 1 202 ? 7.488 21.406 -5.766 1 98.81 202 TYR A CA 1
ATOM 1637 C C . TYR A 1 202 ? 7.082 22.375 -4.66 1 98.81 202 TYR A C 1
ATOM 1639 O O . TYR A 1 202 ? 6.855 21.969 -3.52 1 98.81 202 TYR A O 1
ATOM 1647 N N . PRO A 1 203 ? 6.855 23.578 -5.023 1 98.81 203 PRO A N 1
ATOM 1648 C CA . PRO A 1 203 ? 6.578 24.625 -4.027 1 98.81 203 PRO A CA 1
ATOM 1649 C C . PRO A 1 203 ? 5.223 24.438 -3.344 1 98.81 203 PRO A C 1
ATOM 1651 O O . PRO A 1 203 ? 5.086 24.719 -2.15 1 98.81 203 PRO A O 1
ATOM 1654 N N . ASN A 1 204 ? 4.211 24 -4.059 1 98.88 204 ASN A N 1
ATOM 1655 C CA . ASN A 1 204 ? 2.893 23.828 -3.461 1 98.88 204 ASN A CA 1
ATOM 1656 C C . ASN A 1 204 ? 2.877 22.656 -2.484 1 98.88 204 ASN A C 1
ATOM 1658 O O . ASN A 1 204 ? 2.223 22.719 -1.441 1 98.88 204 ASN A O 1
ATOM 1662 N N . THR A 1 205 ? 3.586 21.609 -2.844 1 98.94 205 THR A N 1
ATOM 1663 C CA . THR A 1 205 ? 3.693 20.469 -1.951 1 98.94 205 THR A CA 1
ATOM 1664 C C . THR A 1 205 ? 4.398 20.844 -0.654 1 98.94 205 THR A C 1
ATOM 1666 O O . THR A 1 205 ? 3.98 20.438 0.432 1 98.94 205 THR A O 1
ATOM 1669 N N . LYS A 1 206 ? 5.457 21.609 -0.823 1 98.88 206 LYS A N 1
ATOM 1670 C CA . LYS A 1 206 ? 6.176 22.062 0.364 1 98.88 206 LYS A CA 1
ATOM 1671 C C . LYS A 1 206 ? 5.293 22.969 1.229 1 98.88 206 LYS A C 1
ATOM 1673 O O . LYS A 1 206 ? 5.273 22.828 2.453 1 98.88 206 LYS A O 1
ATOM 1678 N N . LYS A 1 207 ? 4.629 23.844 0.61 1 98.88 207 LYS A N 1
ATOM 1679 C CA . LYS A 1 207 ? 3.719 24.734 1.335 1 98.88 207 LYS A CA 1
ATOM 1680 C C . LYS A 1 207 ? 2.635 23.938 2.055 1 98.88 207 LYS A C 1
ATOM 1682 O O . LYS A 1 207 ? 2.297 24.234 3.201 1 98.88 207 LYS A O 1
ATOM 1687 N N . TRP A 1 208 ? 2.057 22.953 1.391 1 98.88 208 TRP A N 1
ATOM 1688 C CA . TRP A 1 208 ? 1.073 22.047 1.977 1 98.88 208 TRP A CA 1
ATOM 1689 C C . TRP A 1 208 ? 1.632 21.375 3.223 1 98.88 208 TRP A C 1
ATOM 1691 O O . TRP A 1 208 ? 0.992 21.375 4.277 1 98.88 208 TRP A O 1
ATOM 1701 N N . LEU A 1 209 ? 2.795 20.844 3.096 1 98.81 209 LEU A N 1
ATOM 1702 C CA . LEU A 1 209 ? 3.424 20.141 4.211 1 98.81 209 LEU A CA 1
ATOM 1703 C C . LEU A 1 209 ? 3.633 21.094 5.391 1 98.81 209 LEU A C 1
ATOM 1705 O O . LEU A 1 209 ? 3.312 20.75 6.531 1 98.81 209 LEU A O 1
ATOM 1709 N N . ASP A 1 210 ? 4.16 22.266 5.094 1 98.69 210 ASP A N 1
ATOM 1710 C CA . ASP A 1 210 ? 4.395 23.25 6.145 1 98.69 210 ASP A CA 1
ATOM 1711 C C . ASP A 1 210 ? 3.082 23.672 6.805 1 98.69 210 ASP A C 1
ATOM 1713 O O . ASP A 1 210 ? 3.025 23.859 8.023 1 98.69 210 ASP A O 1
ATOM 1717 N N . THR A 1 211 ? 2.084 23.812 6.031 1 98.75 211 THR A N 1
ATOM 1718 C CA . THR A 1 211 ? 0.78 24.234 6.523 1 98.75 211 THR A CA 1
ATOM 1719 C C . THR A 1 211 ? 0.193 23.203 7.477 1 98.75 211 THR A C 1
ATOM 1721 O O . THR A 1 211 ? -0.246 23.531 8.578 1 98.75 211 THR A O 1
ATOM 1724 N N . ILE A 1 212 ? 0.194 21.938 7.098 1 98.56 212 ILE A N 1
ATOM 1725 C CA . ILE A 1 212 ? -0.484 20.938 7.91 1 98.56 212 ILE A CA 1
ATOM 1726 C C . ILE A 1 212 ? 0.31 20.688 9.188 1 98.56 212 ILE A C 1
ATOM 1728 O O . ILE A 1 212 ? -0.25 20.25 10.203 1 98.56 212 ILE A O 1
ATOM 1732 N N . LYS A 1 213 ? 1.545 21.016 9.203 1 97.62 213 LYS A N 1
ATOM 1733 C CA . LYS A 1 213 ? 2.387 20.828 10.375 1 97.62 213 LYS A CA 1
ATOM 1734 C C . LYS A 1 213 ? 2.191 21.953 11.383 1 97.62 213 LYS A C 1
ATOM 1736 O O . LYS A 1 213 ? 2.766 21.922 12.477 1 97.62 213 LYS A O 1
ATOM 1741 N N . THR A 1 214 ? 1.378 22.891 11.086 1 97.94 214 THR A N 1
ATOM 1742 C CA . THR A 1 214 ? 1.098 23.984 12.008 1 97.94 214 THR A CA 1
ATOM 1743 C C . THR A 1 214 ? -0.156 23.703 12.828 1 97.94 214 THR A C 1
ATOM 1745 O O . THR A 1 214 ? -0.53 24.484 13.703 1 97.94 214 THR A O 1
ATOM 1748 N N . THR A 1 215 ? -0.831 22.625 12.555 1 98 215 THR A N 1
ATOM 1749 C CA . THR A 1 215 ? -2.064 22.297 13.258 1 98 215 THR A CA 1
ATOM 1750 C C . THR A 1 215 ? -1.781 22 14.727 1 98 215 THR A C 1
ATOM 1752 O O . THR A 1 215 ? -0.692 21.531 15.07 1 98 215 THR A O 1
ATOM 1755 N N . ASP A 1 216 ? -2.801 22.203 15.57 1 97.94 216 ASP A N 1
ATOM 1756 C CA . ASP A 1 216 ? -2.672 21.922 17 1 97.94 216 ASP A CA 1
ATOM 1757 C C . ASP A 1 216 ? -2.395 20.438 17.25 1 97.94 216 ASP A C 1
ATOM 1759 O O . ASP A 1 216 ? -1.595 20.094 18.109 1 97.94 216 ASP A O 1
ATOM 1763 N N . SER A 1 217 ? -3.031 19.609 16.531 1 98.31 217 SER A N 1
ATOM 1764 C CA . SER A 1 217 ? -2.861 18.172 16.719 1 98.31 217 SER A CA 1
ATOM 1765 C C . SER A 1 217 ? -1.434 17.734 16.406 1 98.31 217 SER A C 1
ATOM 1767 O O . SER A 1 217 ? -0.886 16.859 17.078 1 98.31 217 SER A O 1
ATOM 1769 N N . TYR A 1 218 ? -0.842 18.328 15.383 1 97.94 218 TYR A N 1
ATOM 1770 C CA . TYR A 1 218 ? 0.554 18.031 15.078 1 97.94 218 TYR A CA 1
ATOM 1771 C C . TYR A 1 218 ? 1.46 18.422 16.234 1 97.94 218 TYR A C 1
ATOM 1773 O O . TYR A 1 218 ? 2.346 17.656 16.625 1 97.94 218 TYR A O 1
ATOM 1781 N N . ALA A 1 219 ? 1.299 19.609 16.766 1 97.31 219 ALA A N 1
ATOM 1782 C CA . ALA A 1 219 ? 2.1 20.109 17.875 1 97.31 219 ALA A CA 1
ATOM 1783 C C . ALA A 1 219 ? 1.955 19.203 19.094 1 97.31 219 ALA A C 1
ATOM 1785 O O . ALA A 1 219 ? 2.938 18.922 19.781 1 97.31 219 ALA A O 1
ATOM 1786 N N . ILE A 1 220 ? 0.77 18.812 19.328 1 97.56 220 ILE A N 1
ATOM 1787 C CA . ILE A 1 220 ? 0.496 17.938 20.469 1 97.56 220 ILE A CA 1
ATOM 1788 C C . ILE A 1 220 ? 1.256 16.625 20.297 1 97.56 220 ILE A C 1
ATOM 1790 O O . ILE A 1 220 ? 1.891 16.141 21.234 1 97.56 220 ILE A O 1
ATOM 1794 N N . THR A 1 221 ? 1.148 16.047 19.094 1 97.5 221 THR A N 1
ATOM 1795 C CA . THR A 1 221 ? 1.83 14.789 18.812 1 97.5 221 THR A CA 1
ATOM 1796 C C . THR A 1 221 ? 3.342 14.945 18.953 1 97.5 221 THR A C 1
ATOM 1798 O O . THR A 1 221 ? 4.012 14.078 19.516 1 97.5 221 THR A O 1
ATOM 1801 N N . LYS A 1 222 ? 3.869 16.031 18.422 1 95.62 222 LYS A N 1
ATOM 1802 C CA . LYS A 1 222 ? 5.301 16.312 18.5 1 95.62 222 LYS A CA 1
ATOM 1803 C C . LYS A 1 222 ? 5.762 16.375 19.953 1 95.62 222 LYS A C 1
ATOM 1805 O O . LYS A 1 222 ? 6.828 15.859 20.297 1 95.62 222 LYS A O 1
ATOM 1810 N N . GLU A 1 223 ? 5.02 16.969 20.781 1 95.69 223 GLU A N 1
ATOM 1811 C CA . GLU A 1 223 ? 5.355 17.062 22.188 1 95.69 223 GLU A CA 1
ATOM 1812 C C . GLU A 1 223 ? 5.348 15.688 22.859 1 95.69 223 GLU A C 1
ATOM 1814 O O . GLU A 1 223 ? 6.203 15.391 23.688 1 95.69 223 GLU A O 1
ATOM 1819 N N . LYS A 1 224 ? 4.395 14.883 22.484 1 95.75 224 LYS A N 1
ATOM 1820 C CA . LYS A 1 224 ? 4.309 13.539 23.062 1 95.75 224 LYS A CA 1
ATOM 1821 C C . LYS A 1 224 ? 5.551 12.719 22.734 1 95.75 224 LYS A C 1
ATOM 1823 O O . LYS A 1 224 ? 6.082 12.016 23.594 1 95.75 224 LYS A O 1
ATOM 1828 N N . VAL A 1 225 ? 5.977 12.82 21.469 1 94.19 225 VAL A N 1
ATOM 1829 C CA . VAL A 1 225 ? 7.078 11.953 21.078 1 94.19 225 VAL A CA 1
ATOM 1830 C C . VAL A 1 225 ? 8.398 12.523 21.578 1 94.19 225 VAL A C 1
ATOM 1832 O O . VAL A 1 225 ? 9.375 11.789 21.75 1 94.19 225 VAL A O 1
ATOM 1835 N N . LYS A 1 226 ? 8.5 13.82 21.828 1 91.75 226 LYS A N 1
ATOM 1836 C CA . LYS A 1 226 ? 9.68 14.43 22.438 1 91.75 226 LYS A CA 1
ATOM 1837 C C . LYS A 1 226 ? 9.977 13.797 23.797 1 91.75 226 LYS A C 1
ATOM 1839 O O . LYS A 1 226 ? 11.141 13.641 24.172 1 91.75 226 LYS A O 1
ATOM 1844 N N . ALA A 1 227 ? 8.977 13.422 24.422 1 89.19 227 ALA A N 1
ATOM 1845 C CA . ALA A 1 227 ? 9.109 12.805 25.734 1 89.19 227 ALA A CA 1
ATOM 1846 C C . ALA A 1 227 ? 9.828 11.461 25.641 1 89.19 227 ALA A C 1
ATOM 1848 O O . ALA A 1 227 ? 10.414 10.984 26.625 1 89.19 227 ALA A O 1
ATOM 1849 N N . PHE A 1 228 ? 9.82 10.914 24.453 1 90.25 228 PHE A N 1
ATOM 1850 C CA . PHE A 1 228 ? 10.469 9.625 24.266 1 90.25 228 PHE A CA 1
ATOM 1851 C C . PHE A 1 228 ? 11.789 9.781 23.516 1 90.25 228 PHE A C 1
ATOM 1853 O O . PHE A 1 228 ? 12.383 8.797 23.078 1 90.25 228 PHE A O 1
ATOM 1860 N N . GLY A 1 229 ? 12.203 10.961 23.344 1 80.31 229 GLY A N 1
ATOM 1861 C CA . GLY A 1 229 ? 13.531 11.25 22.828 1 80.31 229 GLY A CA 1
ATOM 1862 C C . GLY A 1 229 ? 13.539 11.531 21.344 1 80.31 229 GLY A C 1
ATOM 1863 O O . GLY A 1 229 ? 14.602 11.594 20.719 1 80.31 229 GLY A O 1
ATOM 1864 N N . GLU A 1 230 ? 12.43 11.531 20.781 1 73.44 230 GLU A N 1
ATOM 1865 C CA . GLU A 1 230 ? 12.391 11.828 19.344 1 73.44 230 GLU A CA 1
ATOM 1866 C C . GLU A 1 230 ? 12.297 13.336 19.094 1 73.44 230 GLU A C 1
ATOM 1868 O O . GLU A 1 230 ? 11.414 14 19.641 1 73.44 230 GLU A O 1
ATOM 1873 N N . GLU A 1 231 ? 13.398 13.844 18.562 1 63.66 231 GLU A N 1
ATOM 1874 C CA . GLU A 1 231 ? 13.398 15.25 18.156 1 63.66 231 GLU A CA 1
ATOM 1875 C C . GLU A 1 231 ? 13.008 15.398 16.703 1 63.66 231 GLU A C 1
ATOM 1877 O O . GLU A 1 231 ? 13.547 14.711 15.828 1 63.66 231 GLU A O 1
ATOM 1882 N N . MET A 1 232 ? 11.672 15.664 16.469 1 57.66 232 MET A N 1
ATOM 1883 C CA . MET A 1 232 ? 11.32 15.836 15.055 1 57.66 232 MET A CA 1
ATOM 1884 C C . MET A 1 232 ? 11.789 17.203 14.539 1 57.66 232 MET A C 1
ATOM 1886 O O . MET A 1 232 ? 11.922 18.141 15.32 1 57.66 232 MET A O 1
ATOM 1890 N N . MET B 1 1 ? -30.203 -4.125 -13.289 1 48.53 1 MET B N 1
ATOM 1891 C CA . MET B 1 1 ? -28.969 -3.898 -14.039 1 48.53 1 MET B CA 1
ATOM 1892 C C . MET B 1 1 ? -28.219 -2.684 -13.508 1 48.53 1 MET B C 1
ATOM 1894 O O . MET B 1 1 ? -28.844 -1.687 -13.125 1 48.53 1 MET B O 1
ATOM 1898 N N . SER B 1 2 ? -26.906 -2.84 -13.07 1 65.62 2 SER B N 1
ATOM 1899 C CA . SER B 1 2 ? -26.203 -1.718 -12.453 1 65.62 2 SER B CA 1
ATOM 1900 C C . SER B 1 2 ? -26.219 -0.493 -13.359 1 65.62 2 SER B C 1
ATOM 1902 O O . SER B 1 2 ? -26.109 -0.619 -14.586 1 65.62 2 SER B O 1
ATOM 1904 N N . ASN B 1 3 ? -26.719 0.611 -12.938 1 85.31 3 ASN B N 1
ATOM 1905 C CA . ASN B 1 3 ? -26.75 1.89 -13.641 1 85.31 3 ASN B CA 1
ATOM 1906 C C . ASN B 1 3 ? -25.344 2.412 -13.93 1 85.31 3 ASN B C 1
ATOM 1908 O O . ASN B 1 3 ? -25.172 3.596 -14.219 1 85.31 3 ASN B O 1
ATOM 1912 N N . SER B 1 4 ? -24.391 1.449 -13.891 1 93.69 4 SER B N 1
ATOM 1913 C CA . SER B 1 4 ? -23.016 1.883 -14.094 1 93.69 4 SER B CA 1
ATOM 1914 C C . SER B 1 4 ? -22.359 1.119 -15.234 1 93.69 4 SER B C 1
ATOM 1916 O O . SER B 1 4 ? -22.594 -0.082 -15.398 1 93.69 4 SER B O 1
ATOM 1918 N N . ILE B 1 5 ? -21.641 1.822 -16.062 1 97.31 5 ILE B N 1
ATOM 1919 C CA . ILE B 1 5 ? -20.734 1.2 -17.016 1 97.31 5 ILE B CA 1
ATOM 1920 C C . ILE B 1 5 ? -19.344 1.084 -16.406 1 97.31 5 ILE B C 1
ATOM 1922 O O . ILE B 1 5 ? -18.797 2.068 -15.898 1 97.31 5 ILE B O 1
ATOM 1926 N N . ILE B 1 6 ? -18.875 -0.159 -16.469 1 98.44 6 ILE B N 1
ATOM 1927 C CA . ILE B 1 6 ? -17.547 -0.403 -15.914 1 98.44 6 ILE B CA 1
ATOM 1928 C C . ILE B 1 6 ? -16.562 -0.713 -17.031 1 98.44 6 ILE B C 1
ATOM 1930 O O . ILE B 1 6 ? -16.828 -1.562 -17.891 1 98.44 6 ILE B O 1
ATOM 1934 N N . ARG B 1 7 ? -15.445 0.036 -17.109 1 98.38 7 ARG B N 1
ATOM 1935 C CA . ARG B 1 7 ? -14.336 -0.223 -18.016 1 98.38 7 ARG B CA 1
ATOM 1936 C C . ARG B 1 7 ? -13.031 -0.403 -17.266 1 98.38 7 ARG B C 1
ATOM 1938 O O . ARG B 1 7 ? -12.766 0.315 -16.297 1 98.38 7 ARG B O 1
ATOM 1945 N N . VAL B 1 8 ? -12.242 -1.359 -17.641 1 98.44 8 VAL B N 1
ATOM 1946 C CA . VAL B 1 8 ? -10.945 -1.602 -17.016 1 98.44 8 VAL B CA 1
ATOM 1947 C C . VAL B 1 8 ? -9.828 -1.331 -18.031 1 98.44 8 VAL B C 1
ATOM 1949 O O . VAL B 1 8 ? -9.727 -2.012 -19.047 1 98.44 8 VAL B O 1
ATOM 1952 N N . HIS B 1 9 ? -9.078 -0.284 -17.781 1 98.06 9 HIS B N 1
ATOM 1953 C CA . HIS B 1 9 ? -7.832 -0.103 -18.531 1 98.06 9 HIS B CA 1
ATOM 1954 C C . HIS B 1 9 ? -6.77 -1.091 -18.062 1 98.06 9 HIS B C 1
ATOM 1956 O O . HIS B 1 9 ? -6.164 -0.907 -17 1 98.06 9 HIS B O 1
ATOM 1962 N N . TRP B 1 10 ? -6.547 -2.096 -18.891 1 96.88 10 TRP B N 1
ATOM 1963 C CA . TRP B 1 10 ? -5.82 -3.303 -18.5 1 96.88 10 TRP B CA 1
ATOM 1964 C C . TRP B 1 10 ? -4.484 -3.385 -19.234 1 96.88 10 TRP B C 1
ATOM 1966 O O . TRP B 1 10 ? -4.441 -3.32 -20.469 1 96.88 10 TRP B O 1
ATOM 1976 N N . LEU B 1 11 ? -3.426 -3.449 -18.484 1 94.62 11 LEU B N 1
ATOM 1977 C CA . LEU B 1 11 ? -2.088 -3.668 -19.016 1 94.62 11 LEU B CA 1
ATOM 1978 C C . LEU B 1 11 ? -1.709 -5.145 -18.953 1 94.62 11 LEU B C 1
ATOM 1980 O O . LEU B 1 11 ? -1.922 -5.801 -17.938 1 94.62 11 LEU B O 1
ATOM 1984 N N . ASN B 1 12 ? -1.131 -5.664 -19.969 1 90.69 12 ASN B N 1
ATOM 1985 C CA . ASN B 1 12 ? -0.725 -7.066 -19.969 1 90.69 12 ASN B CA 1
ATOM 1986 C C . ASN B 1 12 ? 0.379 -7.324 -18.938 1 90.69 12 ASN B C 1
ATOM 1988 O O . ASN B 1 12 ? 1.19 -6.441 -18.656 1 90.69 12 ASN B O 1
ATOM 1992 N N . GLN B 1 13 ? 0.353 -8.586 -18.359 1 86.06 13 GLN B N 1
ATOM 1993 C CA . GLN B 1 13 ? 1.372 -9.031 -17.422 1 86.06 13 GLN B CA 1
ATOM 1994 C C . GLN B 1 13 ? 1.521 -8.055 -16.25 1 86.06 13 GLN B C 1
ATOM 1996 O O . GLN B 1 13 ? 2.629 -7.609 -15.945 1 86.06 13 GLN B O 1
ATOM 2001 N N . SER B 1 14 ? 0.423 -7.773 -15.742 1 88.38 14 SER B N 1
ATOM 2002 C CA . SER B 1 14 ? 0.43 -6.766 -14.688 1 88.38 14 SER B CA 1
ATOM 2003 C C . SER B 1 14 ? -0.582 -7.098 -13.594 1 88.38 14 SER B C 1
ATOM 2005 O O . SER B 1 14 ? -1.262 -8.125 -13.664 1 88.38 14 SER B O 1
ATOM 2007 N N . ARG B 1 15 ? -0.604 -6.25 -12.539 1 88.81 15 ARG B N 1
ATOM 2008 C CA . ARG B 1 15 ? -1.562 -6.305 -11.438 1 88.81 15 ARG B CA 1
ATOM 2009 C C . ARG B 1 15 ? -2.994 -6.211 -11.953 1 88.81 15 ARG B C 1
ATOM 2011 O O . ARG B 1 15 ? -3.941 -6.52 -11.227 1 88.81 15 ARG B O 1
ATOM 2018 N N . ALA B 1 16 ? -3.113 -5.867 -13.148 1 94.62 16 ALA B N 1
ATOM 2019 C CA . ALA B 1 16 ? -4.449 -5.574 -13.664 1 94.62 16 ALA B CA 1
ATOM 2020 C C . ALA B 1 16 ? -5.277 -6.852 -13.789 1 94.62 16 ALA B C 1
ATOM 2022 O O . ALA B 1 16 ? -6.508 -6.801 -13.82 1 94.62 16 ALA B O 1
ATOM 2023 N N . PHE B 1 17 ? -4.641 -7.98 -13.867 1 95.81 17 PHE B N 1
ATOM 2024 C CA . PHE B 1 17 ? -5.34 -9.258 -13.961 1 95.81 17 PHE B CA 1
ATOM 2025 C C . PHE B 1 17 ? -6.27 -9.453 -12.766 1 95.81 17 PHE B C 1
ATOM 2027 O O . PHE B 1 17 ? -7.406 -9.906 -12.93 1 95.81 17 PHE B O 1
ATOM 2034 N N . ARG B 1 18 ? -5.805 -9.109 -11.633 1 97.44 18 ARG B N 1
ATOM 2035 C CA . ARG B 1 18 ? -6.582 -9.383 -10.43 1 97.44 18 ARG B CA 1
ATOM 2036 C C . ARG B 1 18 ? -7.828 -8.508 -10.367 1 97.44 18 ARG B C 1
ATOM 2038 O O . ARG B 1 18 ? -8.82 -8.875 -9.734 1 97.44 18 ARG B O 1
ATOM 2045 N N . VAL B 1 19 ? -7.77 -7.355 -11.016 1 98.44 19 VAL B N 1
ATOM 2046 C CA . VAL B 1 19 ? -8.953 -6.504 -11.062 1 98.44 19 VAL B CA 1
ATOM 2047 C C . VAL B 1 19 ? -10.016 -7.148 -11.953 1 98.44 19 VAL B C 1
ATOM 2049 O O . VAL B 1 19 ? -11.203 -7.148 -11.617 1 98.44 19 VAL B O 1
ATOM 2052 N N . LEU B 1 20 ? -9.578 -7.715 -13.094 1 98.31 20 LEU B N 1
ATOM 2053 C CA . LEU B 1 20 ? -10.523 -8.445 -13.938 1 98.31 20 LEU B CA 1
ATOM 2054 C C . LEU B 1 20 ? -11.125 -9.625 -13.18 1 98.31 20 LEU B C 1
ATOM 2056 O O . LEU B 1 20 ? -12.328 -9.859 -13.242 1 98.31 20 LEU B O 1
ATOM 2060 N N . TRP B 1 21 ? -10.258 -10.336 -12.492 1 98.69 21 TRP B N 1
ATOM 2061 C CA . TRP B 1 21 ? -10.703 -11.492 -11.711 1 98.69 21 TRP B CA 1
ATOM 2062 C C . TRP B 1 21 ? -11.719 -11.086 -10.656 1 98.69 21 TRP B C 1
ATOM 2064 O O . TRP B 1 21 ? -12.727 -11.766 -10.461 1 98.69 21 TRP B O 1
ATOM 2074 N N . LEU B 1 22 ? -11.492 -9.961 -9.969 1 98.81 22 LEU B N 1
ATOM 2075 C CA . LEU B 1 22 ? -12.43 -9.398 -9.008 1 98.81 22 LEU B CA 1
ATOM 2076 C C . LEU B 1 22 ? -13.805 -9.188 -9.641 1 98.81 22 LEU B C 1
ATOM 2078 O O . LEU B 1 22 ? -14.82 -9.609 -9.086 1 98.81 22 LEU B O 1
ATOM 2082 N N . LEU B 1 23 ? -13.812 -8.539 -10.812 1 98.69 23 LEU B N 1
ATOM 2083 C CA . LEU B 1 23 ? -15.07 -8.172 -11.469 1 98.69 23 LEU B CA 1
ATOM 2084 C C . LEU B 1 23 ? -15.805 -9.414 -11.953 1 98.69 23 LEU B C 1
ATOM 2086 O O . LEU B 1 23 ? -17.031 -9.492 -11.836 1 98.69 23 LEU B O 1
ATOM 2090 N N . ASP B 1 24 ? -15.102 -10.367 -12.453 1 98.69 24 ASP B N 1
ATOM 2091 C CA . ASP B 1 24 ? -15.711 -11.617 -12.883 1 98.69 24 ASP B CA 1
ATOM 2092 C C . ASP B 1 24 ? -16.297 -12.383 -11.695 1 98.69 24 ASP B C 1
ATOM 2094 O O . ASP B 1 24 ? -17.375 -12.953 -11.797 1 98.69 24 ASP B O 1
ATOM 2098 N N . ALA B 1 25 ? -15.547 -12.391 -10.602 1 98.75 25 ALA B N 1
ATOM 2099 C CA . ALA B 1 25 ? -16.016 -13.086 -9.406 1 98.75 25 ALA B CA 1
ATOM 2100 C C . ALA B 1 25 ? -17.297 -12.445 -8.875 1 98.75 25 ALA B C 1
ATOM 2102 O O . ALA B 1 25 ? -18.156 -13.133 -8.312 1 98.75 25 ALA B O 1
ATOM 2103 N N . LEU B 1 26 ? -17.406 -11.156 -9.031 1 98.38 26 LEU B N 1
ATOM 2104 C CA . LEU B 1 26 ? -18.594 -10.43 -8.586 1 98.38 26 LEU B CA 1
ATOM 2105 C C . LEU B 1 26 ? -19.703 -10.508 -9.641 1 98.38 26 LEU B C 1
ATOM 2107 O O . LEU B 1 26 ? -20.797 -9.969 -9.438 1 98.38 26 LEU B O 1
ATOM 2111 N N . LYS B 1 27 ? -19.391 -11.109 -10.758 1 97.69 27 LYS B N 1
ATOM 2112 C CA . LYS B 1 27 ? -20.328 -11.297 -11.867 1 97.69 27 LYS B CA 1
ATOM 2113 C C . LYS B 1 27 ? -20.828 -9.961 -12.406 1 97.69 27 LYS B C 1
ATOM 2115 O O . LYS B 1 27 ? -22.016 -9.789 -12.664 1 97.69 27 LYS B O 1
ATOM 2120 N N . LEU B 1 28 ? -19.906 -9.07 -12.516 1 97.81 28 LEU B N 1
ATOM 2121 C CA . LEU B 1 28 ? -20.234 -7.766 -13.078 1 97.81 28 LEU B CA 1
ATOM 2122 C C . LEU B 1 28 ? -19.891 -7.711 -14.562 1 97.81 28 LEU B C 1
ATOM 2124 O O . LEU B 1 28 ? -18.891 -8.289 -14.992 1 97.81 28 LEU B O 1
ATOM 2128 N N . ASP B 1 29 ? -20.719 -7.016 -15.266 1 97.12 29 ASP B N 1
ATOM 2129 C CA . ASP B 1 29 ? -20.391 -6.711 -16.656 1 97.12 29 ASP B CA 1
ATOM 2130 C C . ASP B 1 29 ? -19.375 -5.57 -16.75 1 97.12 29 ASP B C 1
ATOM 2132 O O . ASP B 1 29 ? -19.5 -4.57 -16.031 1 97.12 29 ASP B O 1
ATOM 2136 N N . PHE B 1 30 ? -18.391 -5.824 -17.578 1 98.19 30 PHE B N 1
ATOM 2137 C CA . PHE B 1 30 ? -17.391 -4.773 -17.766 1 98.19 30 PHE B CA 1
ATOM 2138 C C . PHE B 1 30 ? -16.719 -4.898 -19.125 1 98.19 30 PHE B C 1
ATOM 2140 O O . PHE B 1 30 ? -16.781 -5.949 -19.766 1 98.19 30 PHE B O 1
ATOM 2147 N N . GLU B 1 31 ? -16.125 -3.771 -19.5 1 97.69 31 GLU B N 1
ATOM 2148 C CA . GLU B 1 31 ? -15.336 -3.713 -20.734 1 97.69 31 GLU B CA 1
ATOM 2149 C C . GLU B 1 31 ? -13.844 -3.66 -20.422 1 97.69 31 GLU B C 1
ATOM 2151 O O . GLU B 1 31 ? -13.422 -2.988 -19.484 1 97.69 31 GLU B O 1
ATOM 2156 N N . ILE B 1 32 ? -13.094 -4.395 -21.234 1 97.88 32 ILE B N 1
ATOM 2157 C CA . ILE B 1 32 ? -11.641 -4.355 -21.109 1 97.88 32 ILE B CA 1
ATOM 2158 C C . ILE B 1 32 ? -11.047 -3.445 -22.188 1 97.88 32 ILE B C 1
ATOM 2160 O O . ILE B 1 32 ? -11.336 -3.611 -23.375 1 97.88 32 ILE B O 1
ATOM 2164 N N . ILE B 1 33 ? -10.328 -2.443 -21.828 1 97.69 33 ILE B N 1
ATOM 2165 C CA . ILE B 1 33 ? -9.523 -1.62 -22.719 1 97.69 33 ILE B CA 1
ATOM 2166 C C . ILE B 1 33 ? -8.055 -2.004 -22.594 1 97.69 33 ILE B C 1
ATOM 2168 O O . ILE B 1 33 ? -7.359 -1.542 -21.672 1 97.69 33 ILE B O 1
ATOM 2172 N N . PRO B 1 34 ? -7.543 -2.793 -23.516 1 96.31 34 PRO B N 1
ATOM 2173 C CA . PRO B 1 34 ? -6.219 -3.398 -23.359 1 96.31 34 PRO B CA 1
ATOM 2174 C C . PRO B 1 34 ? -5.09 -2.453 -23.766 1 96.31 34 PRO B C 1
ATOM 2176 O O . PRO B 1 34 ? -5.238 -1.667 -24.703 1 96.31 34 PRO B O 1
ATOM 2179 N N . TYR B 1 35 ? -4.02 -2.5 -23.016 1 95.62 35 TYR B N 1
ATOM 2180 C CA . TYR B 1 35 ? -2.746 -1.853 -23.312 1 95.62 35 TYR B CA 1
ATOM 2181 C C . TYR B 1 35 ? -1.605 -2.865 -23.297 1 95.62 35 TYR B C 1
ATOM 2183 O O . TYR B 1 35 ? -1.684 -3.893 -22.625 1 95.62 35 TYR B O 1
ATOM 2191 N N . LYS B 1 36 ? -0.557 -2.602 -24.094 1 92.19 36 LYS B N 1
ATOM 2192 C CA . LYS B 1 36 ? 0.632 -3.449 -24.125 1 92.19 36 LYS B CA 1
ATOM 2193 C C . LYS B 1 36 ? 1.855 -2.699 -23.609 1 92.19 36 LYS B C 1
ATOM 2195 O O . LYS B 1 36 ? 2.002 -1.499 -23.844 1 92.19 36 LYS B O 1
ATOM 2200 N N . ARG B 1 37 ? 2.674 -3.418 -22.906 1 91.56 37 ARG B N 1
ATOM 2201 C CA . ARG B 1 37 ? 3.912 -2.828 -22.406 1 91.56 37 ARG B CA 1
ATOM 2202 C C . ARG B 1 37 ? 4.824 -2.414 -23.562 1 91.56 37 ARG B C 1
ATOM 2204 O O . ARG B 1 37 ? 4.855 -3.074 -24.609 1 91.56 37 ARG B O 1
ATOM 2211 N N . VAL B 1 38 ? 5.473 -1.334 -23.375 1 89.75 38 VAL B N 1
ATOM 2212 C CA . VAL B 1 38 ? 6.523 -0.829 -24.25 1 89.75 38 VAL B CA 1
ATOM 2213 C C . VAL B 1 38 ? 7.844 -0.745 -23.484 1 89.75 38 VAL B C 1
ATOM 2215 O O . VAL B 1 38 ? 7.98 0.054 -22.562 1 89.75 38 VAL B O 1
ATOM 2218 N N . ASP B 1 39 ? 8.852 -1.536 -23.797 1 86.44 39 ASP B N 1
ATOM 2219 C CA . ASP B 1 39 ? 10.133 -1.61 -23.109 1 86.44 39 ASP B CA 1
ATOM 2220 C C . ASP B 1 39 ? 9.938 -1.905 -21.625 1 86.44 39 ASP B C 1
ATOM 2222 O O . ASP B 1 39 ? 10.523 -1.234 -20.781 1 86.44 39 ASP B O 1
ATOM 2226 N N . GLY B 1 40 ? 8.977 -2.725 -21.391 1 86.31 40 GLY B N 1
ATOM 2227 C CA . GLY B 1 40 ? 8.75 -3.223 -20.047 1 86.31 40 GLY B CA 1
ATOM 2228 C C . GLY B 1 40 ? 7.918 -2.285 -19.203 1 86.31 40 GLY B C 1
ATOM 2229 O O . GLY B 1 40 ? 7.688 -2.555 -18.016 1 86.31 40 GLY B O 1
ATOM 2230 N N . ARG B 1 41 ? 7.449 -1.167 -19.797 1 89.94 41 ARG B N 1
ATOM 2231 C CA . ARG B 1 41 ? 6.715 -0.17 -19.031 1 89.94 41 ARG B CA 1
ATOM 2232 C C . ARG B 1 41 ? 5.328 0.069 -19.609 1 89.94 41 ARG B C 1
ATOM 2234 O O . ARG B 1 41 ? 5.055 -0.317 -20.75 1 89.94 41 ARG B O 1
ATOM 2241 N N . ALA B 1 42 ? 4.488 0.645 -18.766 1 93 42 ALA B N 1
ATOM 2242 C CA . ALA B 1 42 ? 3.201 1.109 -19.266 1 93 42 ALA B CA 1
ATOM 2243 C C . ALA B 1 42 ? 3.389 2.158 -20.359 1 93 42 ALA B C 1
ATOM 2245 O O . ALA B 1 42 ? 4.262 3.023 -20.25 1 93 42 ALA B O 1
ATOM 2246 N N . PRO B 1 43 ? 2.584 2.061 -21.422 1 95.06 43 PRO B N 1
ATOM 2247 C CA . PRO B 1 43 ? 2.715 3.051 -22.484 1 95.06 43 PRO B CA 1
ATOM 2248 C C . PRO B 1 43 ? 2.256 4.445 -22.062 1 95.06 43 PRO B C 1
ATOM 2250 O O . PRO B 1 43 ? 1.403 4.574 -21.172 1 95.06 43 PRO B O 1
ATOM 2253 N N . ASP B 1 44 ? 2.744 5.438 -22.703 1 93.88 44 ASP B N 1
ATOM 2254 C CA . ASP B 1 44 ? 2.447 6.828 -22.375 1 93.88 44 ASP B CA 1
ATOM 2255 C C . ASP B 1 44 ? 0.963 7.133 -22.562 1 93.88 44 ASP B C 1
ATOM 2257 O O . ASP B 1 44 ? 0.439 8.078 -21.969 1 93.88 44 ASP B O 1
ATOM 2261 N N . SER B 1 45 ? 0.327 6.359 -23.375 1 96.12 45 SER B N 1
ATOM 2262 C CA . SER B 1 45 ? -1.088 6.586 -23.656 1 96.12 45 SER B CA 1
ATOM 2263 C C . SER B 1 45 ? -1.926 6.465 -22.391 1 96.12 45 SER B C 1
ATOM 2265 O O . SER B 1 45 ? -3.002 7.059 -22.281 1 96.12 45 SER B O 1
ATOM 2267 N N . LEU B 1 46 ? -1.43 5.711 -21.438 1 96.38 46 LEU B N 1
ATOM 2268 C CA . LEU B 1 46 ? -2.174 5.551 -20.188 1 96.38 46 LEU B CA 1
ATOM 2269 C C . LEU B 1 46 ? -2.217 6.863 -19.406 1 96.38 46 LEU B C 1
ATOM 2271 O O . LEU B 1 46 ? -3.098 7.062 -18.578 1 96.38 46 LEU B O 1
ATOM 2275 N N . LYS B 1 47 ? -1.244 7.734 -19.672 1 95.69 47 LYS B N 1
ATOM 2276 C CA . LYS B 1 47 ? -1.212 9.031 -19 1 95.69 47 LYS B CA 1
ATOM 2277 C C . LYS B 1 47 ? -2.369 9.914 -19.453 1 95.69 47 LYS B C 1
ATOM 2279 O O . LYS B 1 47 ? -2.713 10.891 -18.781 1 95.69 47 LYS B O 1
ATOM 2284 N N . LYS B 1 48 ? -2.967 9.57 -20.531 1 95.88 48 LYS B N 1
ATOM 2285 C CA . LYS B 1 48 ? -4.133 10.297 -21.016 1 95.88 48 LYS B CA 1
ATOM 2286 C C . LYS B 1 48 ? -5.379 9.945 -20.203 1 95.88 48 LYS B C 1
ATOM 2288 O O . LYS B 1 48 ? -6.352 10.703 -20.188 1 95.88 48 LYS B O 1
ATOM 2293 N N . ILE B 1 49 ? -5.336 8.75 -19.609 1 96.25 49 ILE B N 1
ATOM 2294 C CA . ILE B 1 49 ? -6.469 8.281 -18.812 1 96.25 49 ILE B CA 1
ATOM 2295 C C . ILE B 1 49 ? -6.344 8.789 -17.391 1 96.25 49 ILE B C 1
ATOM 2297 O O . ILE B 1 49 ? -7.32 9.273 -16.797 1 96.25 49 ILE B O 1
ATOM 2301 N N . HIS B 1 50 ? -5.16 8.758 -16.875 1 96.06 50 HIS B N 1
ATOM 2302 C CA . HIS B 1 50 ? -4.84 9.281 -15.555 1 96.06 50 HIS B CA 1
ATOM 2303 C C . HIS B 1 50 ? -3.395 9.758 -15.484 1 96.06 50 HIS B C 1
ATOM 2305 O O . HIS B 1 50 ? -2.494 9.117 -16.031 1 96.06 50 HIS B O 1
ATOM 2311 N N . PRO B 1 51 ? -3.148 10.789 -14.719 1 95.31 51 PRO B N 1
ATOM 2312 C CA . PRO B 1 51 ? -1.828 11.422 -14.75 1 95.31 51 PRO B CA 1
ATOM 2313 C C . PRO B 1 51 ? -0.713 10.484 -14.289 1 95.31 51 PRO B C 1
ATOM 2315 O O . PRO B 1 51 ? 0.432 10.625 -14.727 1 95.31 51 PRO B O 1
ATOM 2318 N N . LEU B 1 52 ? -1.001 9.555 -13.484 1 95.81 52 LEU B N 1
ATOM 2319 C CA . LEU B 1 52 ? 0.03 8.648 -12.992 1 95.81 52 LEU B CA 1
ATOM 2320 C C . LEU B 1 52 ? 0.397 7.613 -14.047 1 95.81 52 LEU B C 1
ATOM 2322 O O . LEU B 1 52 ? 1.435 6.957 -13.945 1 95.81 52 LEU B O 1
ATOM 2326 N N . GLY B 1 53 ? -0.404 7.426 -14.977 1 95.19 53 GLY B N 1
ATOM 2327 C CA . GLY B 1 53 ? -0.09 6.613 -16.141 1 95.19 53 GLY B CA 1
ATOM 2328 C C . GLY B 1 53 ? 0.091 5.145 -15.812 1 95.19 53 GLY B C 1
ATOM 2329 O O . GLY B 1 53 ? 0.875 4.449 -16.453 1 95.19 53 GLY B O 1
ATOM 2330 N N . ARG B 1 54 ? -0.625 4.688 -14.789 1 93.5 54 ARG B N 1
ATOM 2331 C CA . ARG B 1 54 ? -0.463 3.297 -14.367 1 93.5 54 ARG B CA 1
ATOM 2332 C C . ARG B 1 54 ? -1.72 2.486 -14.664 1 93.5 54 ARG B C 1
ATOM 2334 O O . ARG B 1 54 ? -2.781 3.053 -14.93 1 93.5 54 ARG B O 1
ATOM 2341 N N . SER B 1 55 ? -1.59 1.279 -14.797 1 94.88 55 SER B N 1
ATOM 2342 C CA . SER B 1 55 ? -2.668 0.296 -14.844 1 94.88 55 SER B CA 1
ATOM 2343 C C . SER B 1 55 ? -2.604 -0.658 -13.656 1 94.88 55 SER B C 1
ATOM 2345 O O . SER B 1 55 ? -1.518 -1.004 -13.195 1 94.88 55 SER B O 1
ATOM 2347 N N . PRO B 1 56 ? -3.709 -1.055 -13.094 1 96.56 56 PRO B N 1
ATOM 2348 C CA . PRO B 1 56 ? -5.066 -0.934 -13.625 1 96.56 56 PRO B CA 1
ATOM 2349 C C . PRO B 1 56 ? -5.711 0.413 -13.297 1 96.56 56 PRO B C 1
ATOM 2351 O O . PRO B 1 56 ? -5.367 1.04 -12.297 1 96.56 56 PRO B O 1
ATOM 2354 N N . ILE B 1 57 ? -6.535 0.863 -14.18 1 98 57 ILE B N 1
ATOM 2355 C CA . ILE B 1 57 ? -7.5 1.932 -13.938 1 98 57 ILE B CA 1
ATOM 2356 C C . ILE B 1 57 ? -8.914 1.418 -14.203 1 98 57 ILE B C 1
ATOM 2358 O O . ILE B 1 57 ? -9.18 0.808 -15.242 1 98 57 ILE B O 1
ATOM 2362 N N . VAL B 1 58 ? -9.797 1.568 -13.25 1 98.44 58 VAL B N 1
ATOM 2363 C CA . VAL B 1 58 ? -11.211 1.243 -13.453 1 98.44 58 VAL B CA 1
ATOM 2364 C C . VAL B 1 58 ? -12.016 2.527 -13.617 1 98.44 58 VAL B C 1
ATOM 2366 O O . VAL B 1 58 ? -11.984 3.406 -12.758 1 98.44 58 VAL B O 1
ATOM 2369 N N . GLU B 1 59 ? -12.617 2.59 -14.703 1 98.12 59 GLU B N 1
ATOM 2370 C CA . GLU B 1 59 ? -13.523 3.697 -14.984 1 98.12 59 GLU B CA 1
ATOM 2371 C C . GLU B 1 59 ? -14.977 3.309 -14.711 1 98.12 59 GLU B C 1
ATOM 2373 O O . GLU B 1 59 ? -15.477 2.324 -15.258 1 98.12 59 GLU B O 1
ATOM 2378 N N . ILE B 1 60 ? -15.633 4.027 -13.828 1 97.75 60 ILE B N 1
ATOM 2379 C CA . ILE B 1 60 ? -17.047 3.846 -13.562 1 97.75 60 ILE B CA 1
ATOM 2380 C C . ILE B 1 60 ? -17.844 5.027 -14.125 1 97.75 60 ILE B C 1
ATOM 2382 O O . ILE B 1 60 ? -17.609 6.176 -13.742 1 97.75 60 ILE B O 1
ATOM 2386 N N . GLU B 1 61 ? -18.734 4.695 -14.984 1 96.75 61 GLU B N 1
ATOM 2387 C CA . GLU B 1 61 ? -19.562 5.723 -15.594 1 96.75 61 GLU B CA 1
ATOM 2388 C C . GLU B 1 61 ? -21.031 5.543 -15.211 1 96.75 61 GLU B C 1
ATOM 2390 O O . GLU B 1 61 ? -21.578 4.445 -15.336 1 96.75 61 GLU B O 1
ATOM 2395 N N . ASP B 1 62 ? -21.578 6.566 -14.664 1 94.5 62 ASP B N 1
ATOM 2396 C CA . ASP B 1 62 ? -23.016 6.566 -14.391 1 94.5 62 ASP B CA 1
ATOM 2397 C C . ASP B 1 62 ? -23.812 6.754 -15.68 1 94.5 62 ASP B C 1
ATOM 2399 O O . ASP B 1 62 ? -23.703 7.789 -16.344 1 94.5 62 ASP B O 1
ATOM 2403 N N . LYS B 1 63 ? -24.625 5.832 -15.953 1 93.25 63 LYS B N 1
ATOM 2404 C CA . LYS B 1 63 ? -25.359 5.848 -17.219 1 93.25 63 LYS B CA 1
ATOM 2405 C C . LYS B 1 63 ? -26.344 7.008 -17.266 1 93.25 63 LYS B C 1
ATOM 2407 O O . LYS B 1 63 ? -26.609 7.555 -18.344 1 93.25 63 LYS B O 1
ATOM 2412 N N . SER B 1 64 ? -26.859 7.352 -16.172 1 93.88 64 SER B N 1
ATOM 2413 C CA . SER B 1 64 ? -27.906 8.367 -16.109 1 93.88 64 SER B CA 1
ATOM 2414 C C . SER B 1 64 ? -27.312 9.773 -16.203 1 93.88 64 SER B C 1
ATOM 2416 O O . SER B 1 64 ? -27.859 10.641 -16.891 1 93.88 64 SER B O 1
ATOM 2418 N N . THR B 1 65 ? -26.203 10.055 -15.625 1 93.31 65 THR B N 1
ATOM 2419 C CA . THR B 1 65 ? -25.656 11.406 -15.523 1 93.31 65 THR B CA 1
ATOM 2420 C C . THR B 1 65 ? -24.469 11.57 -16.453 1 93.31 65 THR B C 1
ATOM 2422 O O . THR B 1 65 ? -24.062 12.695 -16.766 1 93.31 65 THR B O 1
ATOM 2425 N N . GLY B 1 66 ? -23.891 10.469 -16.812 1 93.5 66 GLY B N 1
ATOM 2426 C CA . GLY B 1 66 ? -22.688 10.523 -17.625 1 93.5 66 GLY B CA 1
ATOM 2427 C C . GLY B 1 66 ? -21.438 10.82 -16.828 1 93.5 66 GLY B C 1
ATOM 2428 O O . GLY B 1 66 ? -20.328 10.867 -17.375 1 93.5 66 GLY B O 1
ATOM 2429 N N . LYS B 1 67 ? -21.656 10.969 -15.547 1 93.81 67 LYS B N 1
ATOM 2430 C CA . LYS B 1 67 ? -20.5 11.242 -14.688 1 93.81 67 LYS B CA 1
ATOM 2431 C C . LYS B 1 67 ? -19.562 10.047 -14.625 1 93.81 67 LYS B C 1
ATOM 2433 O O . LYS B 1 67 ? -20.016 8.898 -14.523 1 93.81 67 LYS B O 1
ATOM 2438 N N . LYS B 1 68 ? -18.25 10.359 -14.727 1 95.19 68 LYS B N 1
ATOM 2439 C CA . LYS B 1 68 ? -17.234 9.312 -14.711 1 95.19 68 LYS B CA 1
ATOM 2440 C C . LYS B 1 68 ? -16.312 9.445 -13.5 1 95.19 68 LYS B C 1
ATOM 2442 O O . LYS B 1 68 ? -16.016 10.562 -13.055 1 95.19 68 LYS B O 1
ATOM 2447 N N . LYS B 1 69 ? -16 8.336 -13.016 1 95.25 69 LYS B N 1
ATOM 2448 C CA . LYS B 1 69 ? -15.023 8.227 -11.93 1 95.25 69 LYS B CA 1
ATOM 2449 C C . LYS B 1 69 ? -13.906 7.258 -12.297 1 95.25 69 LYS B C 1
ATOM 2451 O O . LYS B 1 69 ? -14.164 6.164 -12.805 1 95.25 69 LYS B O 1
ATOM 2456 N N . MET B 1 70 ? -12.633 7.703 -12.086 1 96.88 70 MET B N 1
ATOM 2457 C CA . MET B 1 70 ? -11.469 6.848 -12.32 1 96.88 70 MET B CA 1
ATOM 2458 C C . MET B 1 70 ? -10.914 6.316 -11 1 96.88 70 MET B C 1
ATOM 2460 O O . MET B 1 70 ? -10.562 7.09 -10.109 1 96.88 70 MET B O 1
ATOM 2464 N N . LEU B 1 71 ? -10.906 5.039 -10.906 1 97.75 71 LEU B N 1
ATOM 2465 C CA . LEU B 1 71 ? -10.336 4.383 -9.734 1 97.75 71 LEU B CA 1
ATOM 2466 C C . LEU B 1 71 ? -8.945 3.828 -10.039 1 97.75 71 LEU B C 1
ATOM 2468 O O . LEU B 1 71 ? -8.773 3.057 -10.984 1 97.75 71 LEU B O 1
ATOM 2472 N N . ILE B 1 72 ? -8.016 4.297 -9.195 1 96.25 72 ILE B N 1
ATOM 2473 C CA . ILE B 1 72 ? -6.664 3.742 -9.297 1 96.25 72 ILE B CA 1
ATOM 2474 C C . ILE B 1 72 ? -6.242 3.178 -7.938 1 96.25 72 ILE B C 1
ATOM 2476 O O . ILE B 1 72 ? -6.898 3.424 -6.926 1 96.25 72 ILE B O 1
ATOM 2480 N N . GLU B 1 73 ? -5.152 2.422 -7.938 1 94.94 73 GLU B N 1
ATOM 2481 C CA . GLU B 1 73 ? -4.688 1.68 -6.77 1 94.94 73 GLU B CA 1
ATOM 2482 C C . GLU B 1 73 ? -5.484 0.392 -6.578 1 94.94 73 GLU B C 1
ATOM 2484 O O . GLU B 1 73 ? -6.684 0.433 -6.309 1 94.94 73 GLU B O 1
ATOM 2489 N N . SER B 1 74 ? -4.75 -0.677 -6.641 1 97 74 SER B N 1
ATOM 2490 C CA . SER B 1 74 ? -5.426 -1.972 -6.633 1 97 74 SER B CA 1
ATOM 2491 C C . SER B 1 74 ? -6.254 -2.156 -5.367 1 97 74 SER B C 1
ATOM 2493 O O . SER B 1 74 ? -7.434 -2.504 -5.434 1 97 74 SER B O 1
ATOM 2495 N N . GLY B 1 75 ? -5.641 -1.868 -4.172 1 98.12 75 GLY B N 1
ATOM 2496 C CA . GLY B 1 75 ? -6.379 -2.021 -2.93 1 98.12 75 GLY B CA 1
ATOM 2497 C C . GLY B 1 75 ? -7.625 -1.159 -2.865 1 98.12 75 GLY B C 1
ATOM 2498 O O . GLY B 1 75 ? -8.68 -1.614 -2.414 1 98.12 75 GLY B O 1
ATOM 2499 N N . TYR B 1 76 ? -7.531 0.058 -3.365 1 98.56 76 TYR B N 1
ATOM 2500 C CA . TYR B 1 76 ? -8.656 0.984 -3.359 1 98.56 76 TYR B CA 1
ATOM 2501 C C . TYR B 1 76 ? -9.742 0.53 -4.332 1 98.56 76 TYR B C 1
ATOM 2503 O O . TYR B 1 76 ? -10.938 0.606 -4.02 1 98.56 76 TYR B O 1
ATOM 2511 N N . ILE B 1 77 ? -9.367 0.08 -5.504 1 98.62 77 ILE B N 1
ATOM 2512 C CA . ILE B 1 77 ? -10.312 -0.436 -6.48 1 98.62 77 ILE B CA 1
ATOM 2513 C C . ILE B 1 77 ? -11.133 -1.569 -5.863 1 98.62 77 ILE B C 1
ATOM 2515 O O . ILE B 1 77 ? -12.359 -1.579 -5.949 1 98.62 77 ILE B O 1
ATOM 2519 N N . PHE B 1 78 ? -10.445 -2.484 -5.195 1 98.88 78 PHE B N 1
ATOM 2520 C CA . PHE B 1 78 ? -11.117 -3.607 -4.555 1 98.88 78 PHE B CA 1
ATOM 2521 C C . PHE B 1 78 ? -12.094 -3.119 -3.486 1 98.88 78 PHE B C 1
ATOM 2523 O O . PHE B 1 78 ? -13.242 -3.559 -3.439 1 98.88 78 PHE B O 1
ATOM 2530 N N . GLN B 1 79 ? -11.594 -2.223 -2.637 1 98.69 79 GLN B N 1
ATOM 2531 C CA . GLN B 1 79 ? -12.43 -1.676 -1.576 1 98.69 79 GLN B CA 1
ATOM 2532 C C . GLN B 1 79 ? -13.695 -1.033 -2.148 1 98.69 79 GLN B C 1
ATOM 2534 O O . GLN B 1 79 ? -14.797 -1.285 -1.665 1 98.69 79 GLN B O 1
ATOM 2539 N N . TYR B 1 80 ? -13.5 -0.234 -3.164 1 98.44 80 TYR B N 1
ATOM 2540 C CA . TYR B 1 80 ? -14.617 0.47 -3.789 1 98.44 80 TYR B CA 1
ATOM 2541 C C . TYR B 1 80 ? -15.633 -0.514 -4.367 1 98.44 80 TYR B C 1
ATOM 2543 O O . TYR B 1 80 ? -16.844 -0.363 -4.164 1 98.44 80 TYR B O 1
ATOM 2551 N N . MET B 1 81 ? -15.164 -1.499 -5.062 1 98.44 81 MET B N 1
ATOM 2552 C CA . MET B 1 81 ? -16.047 -2.461 -5.719 1 98.44 81 MET B CA 1
ATOM 2553 C C . MET B 1 81 ? -16.828 -3.27 -4.691 1 98.44 81 MET B C 1
ATOM 2555 O O . MET B 1 81 ? -18.016 -3.547 -4.887 1 98.44 81 MET B O 1
ATOM 2559 N N . LEU B 1 82 ? -16.156 -3.656 -3.586 1 98.44 82 LEU B N 1
ATOM 2560 C CA . LEU B 1 82 ? -16.844 -4.387 -2.529 1 98.44 82 LEU B CA 1
ATOM 2561 C C . LEU B 1 82 ? -17.969 -3.547 -1.926 1 98.44 82 LEU B C 1
ATOM 2563 O O . LEU B 1 82 ? -19.078 -4.043 -1.71 1 98.44 82 LEU B O 1
ATOM 2567 N N . GLN B 1 83 ? -17.656 -2.293 -1.713 1 96.81 83 GLN B N 1
ATOM 2568 C CA . GLN B 1 83 ? -18.594 -1.396 -1.043 1 96.81 83 GLN B CA 1
ATOM 2569 C C . GLN B 1 83 ? -19.797 -1.093 -1.933 1 96.81 83 GLN B C 1
ATOM 2571 O O . GLN B 1 83 ? -20.922 -0.965 -1.442 1 96.81 83 GLN B O 1
ATOM 2576 N N . ASN B 1 84 ? -19.594 -1.083 -3.205 1 96.5 84 ASN B N 1
ATOM 2577 C CA . ASN B 1 84 ? -20.625 -0.509 -4.059 1 96.5 84 ASN B CA 1
ATOM 2578 C C . ASN B 1 84 ? -21.312 -1.575 -4.918 1 96.5 84 ASN B C 1
ATOM 2580 O O . ASN B 1 84 ? -22.406 -1.36 -5.434 1 96.5 84 ASN B O 1
ATOM 2584 N N . PHE B 1 85 ? -20.672 -2.736 -5.047 1 97.38 85 PHE B N 1
ATOM 2585 C CA . PHE B 1 85 ? -21.203 -3.67 -6.031 1 97.38 85 PHE B CA 1
ATOM 2586 C C . PHE B 1 85 ? -21.344 -5.062 -5.43 1 97.38 85 PHE B C 1
ATOM 2588 O O . PHE B 1 85 ? -22 -5.93 -6.008 1 97.38 85 PHE B O 1
ATOM 2595 N N . ASP B 1 86 ? -20.719 -5.336 -4.289 1 97.94 86 ASP B N 1
ATOM 2596 C CA . ASP B 1 86 ? -20.797 -6.652 -3.668 1 97.94 86 ASP B CA 1
ATOM 2597 C C . ASP B 1 86 ? -21.938 -6.711 -2.652 1 97.94 86 ASP B C 1
ATOM 2599 O O . ASP B 1 86 ? -21.719 -7.07 -1.492 1 97.94 86 ASP B O 1
ATOM 2603 N N . HIS B 1 87 ? -23.078 -6.492 -3.074 1 95.38 87 HIS B N 1
ATOM 2604 C CA . HIS B 1 87 ? -24.234 -6.371 -2.201 1 95.38 87 HIS B CA 1
ATOM 2605 C C . HIS B 1 87 ? -24.594 -7.711 -1.572 1 95.38 87 HIS B C 1
ATOM 2607 O O . HIS B 1 87 ? -25.203 -7.758 -0.497 1 95.38 87 HIS B O 1
ATOM 2613 N N . ASP B 1 88 ? -24.219 -8.742 -2.197 1 96 88 ASP B N 1
ATOM 2614 C CA . ASP B 1 88 ? -24.547 -10.07 -1.692 1 96 88 ASP B CA 1
ATOM 2615 C C . ASP B 1 88 ? -23.391 -10.648 -0.875 1 96 88 ASP B C 1
ATOM 2617 O O . ASP B 1 88 ? -23.422 -11.812 -0.479 1 96 88 ASP B O 1
ATOM 2621 N N . ASN B 1 89 ? -22.344 -9.891 -0.7 1 97.44 89 ASN B N 1
ATOM 2622 C CA . ASN B 1 89 ? -21.172 -10.281 0.072 1 97.44 89 ASN B CA 1
ATOM 2623 C C . ASN B 1 89 ? -20.531 -11.547 -0.49 1 97.44 89 ASN B C 1
ATOM 2625 O O . ASN B 1 89 ? -20.203 -12.469 0.26 1 97.44 89 ASN B O 1
ATOM 2629 N N . VAL B 1 90 ? -20.438 -11.57 -1.792 1 97.94 90 VAL B N 1
ATOM 2630 C CA . VAL B 1 90 ? -19.812 -12.688 -2.488 1 97.94 90 VAL B CA 1
ATOM 2631 C C . VAL B 1 90 ? -18.328 -12.758 -2.129 1 97.94 90 VAL B C 1
ATOM 2633 O O . VAL B 1 90 ? -17.797 -13.844 -1.893 1 97.94 90 VAL B O 1
ATOM 2636 N N . LEU B 1 91 ? -17.672 -11.664 -2.062 1 98.81 91 LEU B N 1
ATOM 2637 C CA . LEU B 1 91 ? -16.234 -11.609 -1.818 1 98.81 91 LEU B CA 1
ATOM 2638 C C . LEU B 1 91 ? -15.93 -10.875 -0.515 1 98.81 91 LEU B C 1
ATOM 2640 O O . LEU B 1 91 ? -14.773 -10.781 -0.106 1 98.81 91 LEU B O 1
ATOM 2644 N N . ASN B 1 92 ? -16.891 -10.273 0.013 1 98.44 92 ASN B N 1
ATOM 2645 C CA . ASN B 1 92 ? -16.828 -9.734 1.368 1 98.44 92 ASN B CA 1
ATOM 2646 C C . ASN B 1 92 ? -17.328 -10.742 2.396 1 98.44 92 ASN B C 1
ATOM 2648 O O . ASN B 1 92 ? -17.312 -11.953 2.146 1 98.44 92 ASN B O 1
ATOM 2652 N N . ASN B 1 93 ? -17.5 -10.297 3.631 1 98.19 93 ASN B N 1
ATOM 2653 C CA . ASN B 1 93 ? -17.969 -11.172 4.699 1 98.19 93 ASN B CA 1
ATOM 2654 C C . ASN B 1 93 ? -19.047 -10.5 5.543 1 98.19 93 ASN B C 1
ATOM 2656 O O . ASN B 1 93 ? -18.969 -9.305 5.82 1 98.19 93 ASN B O 1
ATOM 2660 N N . THR B 1 94 ? -20.047 -11.242 5.902 1 97.19 94 THR B N 1
ATOM 2661 C CA . THR B 1 94 ? -21.156 -10.695 6.688 1 97.19 94 THR B CA 1
ATOM 2662 C C . THR B 1 94 ? -20.75 -10.531 8.148 1 97.19 94 THR B C 1
ATOM 2664 O O . THR B 1 94 ? -21.344 -9.742 8.883 1 97.19 94 THR B O 1
ATOM 2667 N N . ASP B 1 95 ? -19.766 -11.383 8.562 1 97.19 95 ASP B N 1
ATOM 2668 C CA . ASP B 1 95 ? -19.188 -11.188 9.891 1 97.19 95 ASP B CA 1
ATOM 2669 C C . ASP B 1 95 ? -18.281 -9.961 9.914 1 97.19 95 ASP B C 1
ATOM 2671 O O . ASP B 1 95 ? -17.297 -9.898 9.18 1 97.19 95 ASP B O 1
ATOM 2675 N N . PRO B 1 96 ? -18.594 -9.008 10.766 1 94.88 96 PRO B N 1
ATOM 2676 C CA . PRO B 1 96 ? -17.844 -7.746 10.766 1 94.88 96 PRO B CA 1
ATOM 2677 C C . PRO B 1 96 ? -16.359 -7.945 11.016 1 94.88 96 PRO B C 1
ATOM 2679 O O . PRO B 1 96 ? -15.531 -7.23 10.445 1 94.88 96 PRO B O 1
ATOM 2682 N N . ASP B 1 97 ? -15.977 -8.867 11.867 1 95.06 97 ASP B N 1
ATOM 2683 C CA . ASP B 1 97 ? -14.562 -9.109 12.148 1 95.06 97 ASP B CA 1
ATOM 2684 C C . ASP B 1 97 ? -13.852 -9.688 10.93 1 95.06 97 ASP B C 1
ATOM 2686 O O . ASP B 1 97 ? -12.711 -9.32 10.633 1 95.06 97 ASP B O 1
ATOM 2690 N N . MET B 1 98 ? -14.523 -10.57 10.227 1 98 98 MET B N 1
ATOM 2691 C CA . MET B 1 98 ? -13.953 -11.156 9.016 1 98 98 MET B CA 1
ATOM 2692 C C . MET B 1 98 ? -13.891 -10.133 7.891 1 98 98 MET B C 1
ATOM 2694 O O . MET B 1 98 ? -12.938 -10.117 7.109 1 98 98 MET B O 1
ATOM 2698 N N . ALA B 1 99 ? -14.945 -9.297 7.836 1 98 99 ALA B N 1
ATOM 2699 C CA . ALA B 1 99 ? -14.93 -8.219 6.848 1 98 99 ALA B CA 1
ATOM 2700 C C . ALA B 1 99 ? -13.758 -7.273 7.082 1 98 99 ALA B C 1
ATOM 2702 O O . ALA B 1 99 ? -13.125 -6.809 6.125 1 98 99 ALA B O 1
ATOM 2703 N N . GLU B 1 100 ? -13.492 -7.043 8.297 1 97.12 100 GLU B N 1
ATOM 2704 C CA . GLU B 1 100 ? -12.375 -6.176 8.664 1 97.12 100 GLU B CA 1
ATOM 2705 C C . GLU B 1 100 ? -11.039 -6.809 8.281 1 97.12 100 GLU B C 1
ATOM 2707 O O . GLU B 1 100 ? -10.109 -6.109 7.859 1 97.12 100 GLU B O 1
ATOM 2712 N N . LYS B 1 101 ? -10.938 -8.078 8.469 1 98.06 101 LYS B N 1
ATOM 2713 C CA . LYS B 1 101 ? -9.727 -8.773 8.062 1 98.06 101 LYS B CA 1
ATOM 2714 C C . LYS B 1 101 ? -9.492 -8.648 6.562 1 98.06 101 LYS B C 1
ATOM 2716 O O . LYS B 1 101 ? -8.352 -8.523 6.113 1 98.06 101 LYS B O 1
ATOM 2721 N N . ILE B 1 102 ? -10.57 -8.711 5.836 1 98.81 102 ILE B N 1
ATOM 2722 C CA . ILE B 1 102 ? -10.461 -8.516 4.395 1 98.81 102 ILE B CA 1
ATOM 2723 C C . ILE B 1 102 ? -9.906 -7.125 4.102 1 98.81 102 ILE B C 1
ATOM 2725 O O . ILE B 1 102 ? -8.992 -6.969 3.293 1 98.81 102 ILE B O 1
ATOM 2729 N N . GLN B 1 103 ? -10.406 -6.121 4.809 1 98.56 103 GLN B N 1
ATOM 2730 C CA . GLN B 1 103 ? -9.914 -4.758 4.629 1 98.56 103 GLN B CA 1
ATOM 2731 C C . GLN B 1 103 ? -8.422 -4.676 4.938 1 98.56 103 GLN B C 1
ATOM 2733 O O . GLN B 1 103 ? -7.672 -3.992 4.23 1 98.56 103 GLN B O 1
ATOM 2738 N N . PHE B 1 104 ? -7.977 -5.402 5.949 1 98.5 104 PHE B N 1
ATOM 2739 C CA . PHE B 1 104 ? -6.559 -5.461 6.285 1 98.5 104 PHE B CA 1
ATOM 2740 C C . PHE B 1 104 ? -5.738 -5.93 5.09 1 98.5 104 PHE B C 1
ATOM 2742 O O . PHE B 1 104 ? -4.738 -5.305 4.738 1 98.5 104 PHE B O 1
ATOM 2749 N N . TYR B 1 105 ? -6.156 -6.969 4.453 1 98.88 105 TYR B N 1
ATOM 2750 C CA . TYR B 1 105 ? -5.387 -7.574 3.371 1 98.88 105 TYR B CA 1
ATOM 2751 C C . TYR B 1 105 ? -5.371 -6.672 2.145 1 98.88 105 TYR B C 1
ATOM 2753 O O . TYR B 1 105 ? -4.41 -6.68 1.371 1 98.88 105 TYR B O 1
ATOM 2761 N N . LEU B 1 106 ? -6.434 -5.816 2.016 1 98.75 106 LEU B N 1
ATOM 2762 C CA . LEU B 1 106 ? -6.469 -4.887 0.889 1 98.75 106 LEU B CA 1
ATOM 2763 C C . LEU B 1 106 ? -5.363 -3.846 1.01 1 98.75 106 LEU B C 1
ATOM 2765 O O . LEU B 1 106 ? -4.895 -3.309 0.002 1 98.75 106 LEU B O 1
ATOM 2769 N N . HIS B 1 107 ? -4.949 -3.58 2.205 1 98.62 107 HIS B N 1
ATOM 2770 C CA . HIS B 1 107 ? -3.816 -2.686 2.428 1 98.62 107 HIS B CA 1
ATOM 2771 C C . HIS B 1 107 ? -2.502 -3.457 2.451 1 98.62 107 HIS B C 1
ATOM 2773 O O . HIS B 1 107 ? -1.486 -2.975 1.943 1 98.62 107 HIS B O 1
ATOM 2779 N N . PHE B 1 108 ? -2.506 -4.676 2.994 1 98.44 108 PHE B N 1
ATOM 2780 C CA . PHE B 1 108 ? -1.344 -5.535 3.186 1 98.44 108 PHE B CA 1
ATOM 2781 C C . PHE B 1 108 ? -0.667 -5.832 1.854 1 98.44 108 PHE B C 1
ATOM 2783 O O . PHE B 1 108 ? 0.562 -5.867 1.77 1 98.44 108 PHE B O 1
ATOM 2790 N N . ALA B 1 109 ? -1.456 -5.996 0.832 1 98.19 109 ALA B N 1
ATOM 2791 C CA . ALA B 1 109 ? -0.944 -6.414 -0.471 1 98.19 109 ALA B CA 1
ATOM 2792 C C . ALA B 1 109 ? 0.087 -5.418 -0.999 1 98.19 109 ALA B C 1
ATOM 2794 O O . ALA B 1 109 ? 1.216 -5.797 -1.32 1 98.19 109 ALA B O 1
ATOM 2795 N N . GLU B 1 110 ? -0.274 -4.164 -0.956 1 95.69 110 GLU B N 1
ATOM 2796 C CA . GLU B 1 110 ? 0.616 -3.154 -1.521 1 95.69 110 GLU B CA 1
ATOM 2797 C C . GLU B 1 110 ? 1.492 -2.525 -0.441 1 95.69 110 GLU B C 1
ATOM 2799 O O . GLU B 1 110 ? 2.555 -1.976 -0.739 1 95.69 110 GLU B O 1
ATOM 2804 N N . GLY B 1 111 ? 1.025 -2.621 0.759 1 95.88 111 GLY B N 1
ATOM 2805 C CA . GLY B 1 111 ? 1.736 -1.952 1.838 1 95.88 111 GLY B CA 1
ATOM 2806 C C . GLY B 1 111 ? 2.824 -2.809 2.455 1 95.88 111 GLY B C 1
ATOM 2807 O O . GLY B 1 111 ? 3.729 -2.291 3.115 1 95.88 111 GLY B O 1
ATOM 2808 N N . SER B 1 112 ? 2.752 -4.145 2.223 1 96.75 112 SER B N 1
ATOM 2809 C CA . SER B 1 112 ? 3.668 -5.008 2.961 1 96.75 112 SER B CA 1
ATOM 2810 C C . SER B 1 112 ? 4.309 -6.047 2.047 1 96.75 112 SER B C 1
ATOM 2812 O O . SER B 1 112 ? 5.512 -6.004 1.795 1 96.75 112 SER B O 1
ATOM 2814 N N . ILE B 1 113 ? 3.547 -6.863 1.412 1 98.06 113 ILE B N 1
ATOM 2815 C CA . ILE B 1 113 ? 4.125 -8.016 0.729 1 98.06 113 ILE B CA 1
ATOM 2816 C C . ILE B 1 113 ? 4.691 -7.582 -0.622 1 98.06 113 ILE B C 1
ATOM 2818 O O . ILE B 1 113 ? 5.734 -8.078 -1.052 1 98.06 113 ILE B O 1
ATOM 2822 N N . GLN B 1 114 ? 4.145 -6.617 -1.271 1 97.81 114 GLN B N 1
ATOM 2823 C CA . GLN B 1 114 ? 4.547 -6.258 -2.627 1 97.81 114 GLN B CA 1
ATOM 2824 C C . GLN B 1 114 ? 5.891 -5.535 -2.629 1 97.81 114 GLN B C 1
ATOM 2826 O O . GLN B 1 114 ? 6.738 -5.797 -3.484 1 97.81 114 GLN B O 1
ATOM 2831 N N . PRO B 1 115 ? 6.172 -4.641 -1.7 1 96.94 115 PRO B N 1
ATOM 2832 C CA . PRO B 1 115 ? 7.379 -3.818 -1.812 1 96.94 115 PRO B CA 1
ATOM 2833 C C . PRO B 1 115 ? 8.656 -4.648 -1.808 1 96.94 115 PRO B C 1
ATOM 2835 O O . PRO B 1 115 ? 9.5 -4.504 -2.699 1 96.94 115 PRO B O 1
ATOM 2838 N N . PRO B 1 116 ? 8.859 -5.586 -0.836 1 98.06 116 PRO B N 1
ATOM 2839 C CA . PRO B 1 116 ? 10.094 -6.371 -0.903 1 98.06 116 PRO B CA 1
ATOM 2840 C C . PRO B 1 116 ? 10.172 -7.238 -2.156 1 98.06 116 PRO B C 1
ATOM 2842 O O . PRO B 1 116 ? 11.266 -7.473 -2.68 1 98.06 116 PRO B O 1
ATOM 2845 N N . LEU B 1 117 ? 9.078 -7.664 -2.633 1 98.25 117 LEU B N 1
ATOM 2846 C CA . LEU B 1 117 ? 9.07 -8.461 -3.855 1 98.25 117 LEU B CA 1
ATOM 2847 C C . LEU B 1 117 ? 9.453 -7.605 -5.062 1 98.25 117 LEU B C 1
ATOM 2849 O O . LEU B 1 117 ? 10.164 -8.07 -5.957 1 98.25 117 LEU B O 1
ATOM 2853 N N . LEU B 1 118 ? 8.945 -6.379 -5.102 1 96.94 118 LEU B N 1
ATOM 2854 C CA . LEU B 1 118 ? 9.312 -5.457 -6.172 1 96.94 118 LEU B CA 1
ATOM 2855 C C . LEU B 1 118 ? 10.812 -5.18 -6.164 1 96.94 118 LEU B C 1
ATOM 2857 O O . LEU B 1 118 ? 11.445 -5.156 -7.223 1 96.94 118 LEU B O 1
ATOM 2861 N N . MET B 1 119 ? 11.375 -5.016 -4.977 1 97.31 119 MET B N 1
ATOM 2862 C CA . MET B 1 119 ? 12.812 -4.789 -4.859 1 97.31 119 MET B CA 1
ATOM 2863 C C . MET B 1 119 ? 13.594 -5.98 -5.395 1 97.31 119 MET B C 1
ATOM 2865 O O . MET B 1 119 ? 14.516 -5.812 -6.195 1 97.31 119 MET B O 1
ATOM 2869 N N . GLU B 1 120 ? 13.219 -7.16 -4.988 1 97.94 120 GLU B N 1
ATOM 2870 C CA . GLU B 1 120 ? 13.883 -8.367 -5.465 1 97.94 120 GLU B CA 1
ATOM 2871 C C . GLU B 1 120 ? 13.797 -8.484 -6.984 1 97.94 120 GLU B C 1
ATOM 2873 O O . GLU B 1 120 ? 14.766 -8.891 -7.637 1 97.94 120 GLU B O 1
ATOM 2878 N N . TYR B 1 121 ? 12.68 -8.109 -7.5 1 96.75 121 TYR B N 1
ATOM 2879 C CA . TYR B 1 121 ? 12.484 -8.172 -8.945 1 96.75 121 TYR B CA 1
ATOM 2880 C C . TYR B 1 121 ? 13.422 -7.207 -9.664 1 96.75 121 TYR B C 1
ATOM 2882 O O . TYR B 1 121 ? 14.055 -7.57 -10.656 1 96.75 121 TYR B O 1
ATOM 2890 N N . ILE B 1 122 ? 13.5 -6.016 -9.188 1 96 122 ILE B N 1
ATOM 2891 C CA . ILE B 1 122 ? 14.359 -4.992 -9.773 1 96 122 ILE B CA 1
ATOM 2892 C C . ILE B 1 122 ? 15.82 -5.445 -9.727 1 96 122 ILE B C 1
ATOM 2894 O O . ILE B 1 122 ? 16.562 -5.266 -10.688 1 96 122 ILE B O 1
ATOM 2898 N N . TYR B 1 123 ? 16.203 -6.07 -8.609 1 96.25 123 TYR B N 1
ATOM 2899 C CA . TYR B 1 123 ? 17.547 -6.602 -8.484 1 96.25 123 TYR B CA 1
ATOM 2900 C C . TYR B 1 123 ? 17.812 -7.691 -9.516 1 96.25 123 TYR B C 1
ATOM 2902 O O . TYR B 1 123 ? 18.875 -7.73 -10.133 1 96.25 123 TYR B O 1
ATOM 2910 N N . GLN B 1 124 ? 16.859 -8.516 -9.664 1 94.75 124 GLN B N 1
ATOM 2911 C CA . GLN B 1 124 ? 16.969 -9.586 -10.648 1 94.75 124 GLN B CA 1
ATOM 2912 C C . GLN B 1 124 ? 17.109 -9.023 -12.062 1 94.75 124 GLN B C 1
ATOM 2914 O O . GLN B 1 124 ? 17.922 -9.508 -12.859 1 94.75 124 GLN B O 1
ATOM 2919 N N . LEU B 1 125 ? 16.359 -7.977 -12.391 1 92.12 125 LEU B N 1
ATOM 2920 C CA . LEU B 1 125 ? 16.438 -7.344 -13.703 1 92.12 125 LEU B CA 1
ATOM 2921 C C . LEU B 1 125 ? 17.797 -6.703 -13.922 1 92.12 125 LEU B C 1
ATOM 2923 O O . LEU B 1 125 ? 18.344 -6.758 -15.031 1 92.12 125 LEU B O 1
ATOM 2927 N N . ALA B 1 126 ? 18.297 -6.094 -12.883 1 91.19 126 ALA B N 1
ATOM 2928 C CA . ALA B 1 126 ? 19.609 -5.449 -12.969 1 91.19 126 ALA B CA 1
ATOM 2929 C C . ALA B 1 126 ? 20.703 -6.469 -13.266 1 91.19 126 ALA B C 1
ATOM 2931 O O . ALA B 1 126 ? 21.594 -6.207 -14.062 1 91.19 126 ALA B O 1
ATOM 2932 N N . GLU B 1 127 ? 20.641 -7.527 -12.617 1 89.31 127 GLU B N 1
ATOM 2933 C CA . GLU B 1 127 ? 21.609 -8.594 -12.828 1 89.31 127 GLU B CA 1
ATOM 2934 C C . GLU B 1 127 ? 21.562 -9.117 -14.258 1 89.31 127 GLU B C 1
ATOM 2936 O O . GLU B 1 127 ? 22.594 -9.344 -14.883 1 89.31 127 GLU B O 1
ATOM 2941 N N . LYS B 1 128 ? 20.484 -9.195 -14.789 1 88.62 128 LYS B N 1
ATOM 2942 C CA . LYS B 1 128 ? 20.281 -9.773 -16.109 1 88.62 128 LYS B CA 1
ATOM 2943 C C . LYS B 1 128 ? 20.656 -8.781 -17.203 1 88.62 128 LYS B C 1
ATOM 2945 O O . LYS B 1 128 ? 21.016 -9.18 -18.328 1 88.62 128 LYS B O 1
ATOM 2950 N N . SER B 1 129 ? 20.562 -7.551 -16.906 1 86.44 129 SER B N 1
ATOM 2951 C CA . SER B 1 129 ? 20.766 -6.52 -17.922 1 86.44 129 SER B CA 1
ATOM 2952 C C . SER B 1 129 ? 22.234 -6.129 -18.016 1 86.44 129 SER B C 1
ATOM 2954 O O . SER B 1 129 ? 22.609 -5.316 -18.859 1 86.44 129 SER B O 1
ATOM 2956 N N . SER B 1 130 ? 23.031 -6.641 -17.234 1 84.06 130 SER B N 1
ATOM 2957 C CA . SER B 1 130 ? 24.438 -6.273 -17.219 1 84.06 130 SER B CA 1
ATOM 2958 C C . SER B 1 130 ? 25.281 -7.305 -17.953 1 84.06 130 SER B C 1
ATOM 2960 O O . SER B 1 130 ? 25.016 -8.508 -17.875 1 84.06 130 SER B O 1
ATOM 2962 N N . SER B 1 131 ? 26.281 -6.805 -18.688 1 83.31 131 SER B N 1
ATOM 2963 C CA . SER B 1 131 ? 27.172 -7.688 -19.438 1 83.31 131 SER B CA 1
ATOM 2964 C C . SER B 1 131 ? 28.406 -8.039 -18.625 1 83.31 131 SER B C 1
ATOM 2966 O O . SER B 1 131 ? 28.828 -7.27 -17.75 1 83.31 131 SER B O 1
ATOM 2968 N N . PHE B 1 132 ? 29.016 -9.203 -19.047 1 75.75 132 PHE B N 1
ATOM 2969 C CA . PHE B 1 132 ? 30.266 -9.578 -18.422 1 75.75 132 PHE B CA 1
ATOM 2970 C C . PHE B 1 132 ? 31.375 -8.578 -18.766 1 75.75 132 PHE B C 1
ATOM 2972 O O . PHE B 1 132 ? 31.469 -8.133 -19.922 1 75.75 132 PHE B O 1
ATOM 2979 N N . PRO B 1 133 ? 32.344 -8.211 -17.781 1 81.69 133 PRO B N 1
ATOM 2980 C CA . PRO B 1 133 ? 32.469 -8.672 -16.391 1 81.69 133 PRO B CA 1
ATOM 2981 C C . PRO B 1 133 ? 31.719 -7.785 -15.406 1 81.69 133 PRO B C 1
ATOM 2983 O O . PRO B 1 133 ? 31.797 -8 -14.188 1 81.69 133 PRO B O 1
ATOM 2986 N N . ILE B 1 134 ? 31.047 -6.77 -15.961 1 80.12 134 ILE B N 1
ATOM 2987 C CA . ILE B 1 134 ? 30.344 -5.793 -15.133 1 80.12 134 ILE B CA 1
ATOM 2988 C C . ILE B 1 134 ? 29.25 -6.488 -14.328 1 80.12 134 ILE B C 1
ATOM 2990 O O . ILE B 1 134 ? 28.969 -6.102 -13.188 1 80.12 134 ILE B O 1
ATOM 2994 N N . SER B 1 135 ? 28.797 -7.602 -14.883 1 84.5 135 SER B N 1
ATOM 2995 C CA . SER B 1 135 ? 27.688 -8.336 -14.273 1 84.5 135 SER B CA 1
ATOM 2996 C C . SER B 1 135 ? 28.078 -8.883 -12.906 1 84.5 135 SER B C 1
ATOM 2998 O O . SER B 1 135 ? 27.25 -8.961 -12 1 84.5 135 SER B O 1
ATOM 3000 N N . TYR B 1 136 ? 29.344 -9.188 -12.789 1 85.94 136 TYR B N 1
ATOM 3001 C CA . TYR B 1 136 ? 29.781 -9.734 -11.508 1 85.94 136 TYR B CA 1
ATOM 3002 C C . TYR B 1 136 ? 29.703 -8.68 -10.414 1 85.94 136 TYR B C 1
ATOM 3004 O O . TYR B 1 136 ? 29.312 -8.984 -9.281 1 85.94 136 TYR B O 1
ATOM 3012 N N . PHE B 1 137 ? 30.016 -7.543 -10.758 1 86.75 137 PHE B N 1
ATOM 3013 C CA . PHE B 1 137 ? 30 -6.453 -9.789 1 86.75 137 PHE B CA 1
ATOM 3014 C C . PHE B 1 137 ? 28.562 -6.047 -9.461 1 86.75 137 PHE B C 1
ATOM 3016 O O . PHE B 1 137 ? 28.234 -5.824 -8.289 1 86.75 137 PHE B O 1
ATOM 3023 N N . VAL B 1 138 ? 27.781 -5.98 -10.461 1 90.62 138 VAL B N 1
ATOM 3024 C CA . VAL B 1 138 ? 26.375 -5.648 -10.266 1 90.62 138 VAL B CA 1
ATOM 3025 C C . VAL B 1 138 ? 25.719 -6.699 -9.375 1 90.62 138 VAL B C 1
ATOM 3027 O O . VAL B 1 138 ? 25 -6.359 -8.438 1 90.62 138 VAL B O 1
ATOM 3030 N N . GLN B 1 139 ? 26.062 -7.898 -9.68 1 92.25 139 GLN B N 1
ATOM 3031 C CA . GLN B 1 139 ? 25.516 -9 -8.906 1 92.25 139 GLN B CA 1
ATOM 3032 C C . GLN B 1 139 ? 25.891 -8.883 -7.434 1 92.25 139 GLN B C 1
ATOM 3034 O O . GLN B 1 139 ? 25.062 -9.117 -6.551 1 92.25 139 GLN B O 1
ATOM 3039 N N . SER B 1 140 ? 27.062 -8.508 -7.215 1 91.75 140 SER B N 1
ATOM 3040 C CA . SER B 1 140 ? 27.547 -8.383 -5.844 1 91.75 140 SER B CA 1
ATOM 3041 C C . SER B 1 140 ? 26.797 -7.281 -5.098 1 91.75 140 SER B C 1
ATOM 3043 O O . SER B 1 140 ? 26.391 -7.465 -3.949 1 91.75 140 SER B O 1
ATOM 3045 N N . VAL B 1 141 ? 26.656 -6.223 -5.738 1 92.5 141 VAL B N 1
ATOM 3046 C CA . VAL B 1 141 ? 26 -5.078 -5.117 1 92.5 141 VAL B CA 1
ATOM 3047 C C . VAL B 1 141 ? 24.531 -5.402 -4.852 1 92.5 141 VAL B C 1
ATOM 3049 O O . VAL B 1 141 ? 24.031 -5.18 -3.746 1 92.5 141 VAL B O 1
ATOM 3052 N N . VAL B 1 142 ? 23.844 -5.992 -5.789 1 94.75 142 VAL B N 1
ATOM 3053 C CA . VAL B 1 142 ? 22.422 -6.254 -5.637 1 94.75 142 VAL B CA 1
ATOM 3054 C C . VAL B 1 142 ? 22.203 -7.371 -4.617 1 94.75 142 VAL B C 1
ATOM 3056 O O . VAL B 1 142 ? 21.219 -7.371 -3.887 1 94.75 142 VAL B O 1
ATOM 3059 N N . ASN B 1 143 ? 23.141 -8.328 -4.598 1 94.94 143 ASN B N 1
ATOM 3060 C CA . ASN B 1 143 ? 23.062 -9.367 -3.576 1 94.94 143 ASN B CA 1
ATOM 3061 C C . ASN B 1 143 ? 23.156 -8.781 -2.172 1 94.94 143 ASN B C 1
ATOM 3063 O O . ASN B 1 143 ? 22.453 -9.211 -1.258 1 94.94 143 ASN B O 1
ATOM 3067 N N . LYS B 1 144 ? 24.016 -7.82 -2.014 1 93.69 144 LYS B N 1
ATOM 3068 C CA . LYS B 1 144 ? 24.172 -7.168 -0.716 1 93.69 144 LYS B CA 1
ATOM 3069 C C . LYS B 1 144 ? 22.938 -6.359 -0.354 1 93.69 144 LYS B C 1
ATOM 3071 O O . LYS B 1 144 ? 22.516 -6.332 0.807 1 93.69 144 LYS B O 1
ATOM 3076 N N . LEU B 1 145 ? 22.375 -5.703 -1.352 1 95.81 145 LEU B N 1
ATOM 3077 C CA . LEU B 1 145 ? 21.141 -4.965 -1.135 1 95.81 145 LEU B CA 1
ATOM 3078 C C . LEU B 1 145 ? 20.016 -5.906 -0.733 1 95.81 145 LEU B C 1
ATOM 3080 O O . LEU B 1 145 ? 19.266 -5.625 0.212 1 95.81 145 LEU B O 1
ATOM 3084 N N . SER B 1 146 ? 19.891 -7.012 -1.457 1 97.31 146 SER B N 1
ATOM 3085 C CA . SER B 1 146 ? 18.875 -8.016 -1.162 1 97.31 146 SER B CA 1
ATOM 3086 C C . SER B 1 146 ? 19.016 -8.547 0.26 1 97.31 146 SER B C 1
ATOM 3088 O O . SER B 1 146 ? 18.047 -8.609 1.009 1 97.31 146 SER B O 1
ATOM 3090 N N . GLU B 1 147 ? 20.203 -8.883 0.645 1 96.12 147 GLU B N 1
ATOM 3091 C CA . GLU B 1 147 ? 20.484 -9.43 1.969 1 96.12 147 GLU B CA 1
ATOM 3092 C C . GLU B 1 147 ? 20.156 -8.422 3.064 1 96.12 147 GLU B C 1
ATOM 3094 O O . GLU B 1 147 ? 19.641 -8.789 4.129 1 96.12 147 GLU B O 1
ATOM 3099 N N . ALA B 1 148 ? 20.406 -7.219 2.752 1 93.88 148 ALA B N 1
ATOM 3100 C CA . ALA B 1 148 ? 20.281 -6.184 3.773 1 93.88 148 ALA B CA 1
ATOM 3101 C C . ALA B 1 148 ? 18.828 -5.719 3.914 1 93.88 148 ALA B C 1
ATOM 3103 O O . ALA B 1 148 ? 18.391 -5.355 5.008 1 93.88 148 ALA B O 1
ATOM 3104 N N . TYR B 1 149 ? 18.047 -5.852 2.814 1 94.56 149 TYR B N 1
ATOM 3105 C CA . TYR B 1 149 ? 16.828 -5.043 2.924 1 94.56 149 TYR B CA 1
ATOM 3106 C C . TYR B 1 149 ? 15.609 -5.836 2.486 1 94.56 149 TYR B C 1
ATOM 3108 O O . TYR B 1 149 ? 14.5 -5.586 2.961 1 94.56 149 TYR B O 1
ATOM 3116 N N . SER B 1 150 ? 15.727 -6.781 1.532 1 97.44 150 SER B N 1
ATOM 3117 C CA . SER B 1 150 ? 14.492 -7.262 0.926 1 97.44 150 SER B CA 1
ATOM 3118 C C . SER B 1 150 ? 14.312 -8.758 1.158 1 97.44 150 SER B C 1
ATOM 3120 O O . SER B 1 150 ? 13.203 -9.219 1.439 1 97.44 150 SER B O 1
ATOM 3122 N N . ARG B 1 151 ? 15.375 -9.531 1.139 1 97.56 151 ARG B N 1
ATOM 3123 C CA . ARG B 1 151 ? 15.242 -10.977 1.223 1 97.56 151 ARG B CA 1
ATOM 3124 C C . ARG B 1 151 ? 14.625 -11.398 2.553 1 97.56 151 ARG B C 1
ATOM 3126 O O . ARG B 1 151 ? 13.742 -12.258 2.592 1 97.56 151 ARG B O 1
ATOM 3133 N N . GLY B 1 152 ? 15.102 -10.812 3.639 1 96.81 152 GLY B N 1
ATOM 3134 C CA . GLY B 1 152 ? 14.539 -11.102 4.945 1 96.81 152 GLY B CA 1
ATOM 3135 C C . GLY B 1 152 ? 13.078 -10.711 5.066 1 96.81 152 GLY B C 1
ATOM 3136 O O . GLY B 1 152 ? 12.289 -11.406 5.711 1 96.81 152 GLY B O 1
ATOM 3137 N N . GLU B 1 153 ? 12.719 -9.625 4.453 1 96.94 153 GLU B N 1
ATOM 3138 C CA . GLU B 1 153 ? 11.336 -9.172 4.484 1 96.94 153 GLU B CA 1
ATOM 3139 C C . GLU B 1 153 ? 10.43 -10.094 3.668 1 96.94 153 GLU B C 1
ATOM 3141 O O . GLU B 1 153 ? 9.289 -10.344 4.047 1 96.94 153 GLU B O 1
ATOM 3146 N N . VAL B 1 154 ? 10.93 -10.539 2.502 1 98.56 154 VAL B N 1
ATOM 3147 C CA . VAL B 1 154 ? 10.172 -11.523 1.734 1 98.56 154 VAL B CA 1
ATOM 3148 C C . VAL B 1 154 ? 9.859 -12.734 2.609 1 98.56 154 VAL B C 1
ATOM 3150 O O . VAL B 1 154 ? 8.711 -13.172 2.693 1 98.56 154 VAL B O 1
ATOM 3153 N N . LYS B 1 155 ? 10.867 -13.195 3.256 1 98.56 155 LYS B N 1
ATOM 3154 C CA . LYS B 1 155 ? 10.688 -14.328 4.152 1 98.56 155 LYS B CA 1
ATOM 3155 C C . LYS B 1 155 ? 9.664 -14.016 5.242 1 98.56 155 LYS B C 1
ATOM 3157 O O . LYS B 1 155 ? 8.797 -14.836 5.535 1 98.56 155 LYS B O 1
ATOM 3162 N N . ASN B 1 156 ? 9.781 -12.906 5.863 1 98 156 ASN B N 1
ATOM 3163 C CA . ASN B 1 156 ? 8.883 -12.492 6.934 1 98 156 ASN B CA 1
ATOM 3164 C C . ASN B 1 156 ? 7.43 -12.477 6.465 1 98 156 ASN B C 1
ATOM 3166 O O . ASN B 1 156 ? 6.543 -12.969 7.168 1 98 156 ASN B O 1
ATOM 3170 N N . GLN B 1 157 ? 7.219 -11.93 5.305 1 98.5 157 GLN B N 1
ATOM 3171 C CA . GLN B 1 157 ? 5.871 -11.828 4.758 1 98.5 157 GLN B CA 1
ATOM 3172 C C . GLN B 1 157 ? 5.305 -13.211 4.438 1 98.5 157 GLN B C 1
ATOM 3174 O O . GLN B 1 157 ? 4.137 -13.484 4.711 1 98.5 157 GLN B O 1
ATOM 3179 N N . PHE B 1 158 ? 6.082 -14.047 3.867 1 98.88 158 PHE B N 1
ATOM 3180 C CA . PHE B 1 158 ? 5.594 -15.359 3.469 1 98.88 158 PHE B CA 1
ATOM 3181 C C . PHE B 1 158 ? 5.426 -16.266 4.684 1 98.88 158 PHE B C 1
ATOM 3183 O O . PHE B 1 158 ? 4.531 -17.109 4.711 1 98.88 158 PHE B O 1
ATOM 3190 N N . ASP B 1 159 ? 6.305 -16.062 5.699 1 98.75 159 ASP B N 1
ATOM 3191 C CA . ASP B 1 159 ? 6.066 -16.75 6.961 1 98.75 159 ASP B CA 1
ATOM 3192 C C . ASP B 1 159 ? 4.707 -16.391 7.547 1 98.75 159 ASP B C 1
ATOM 3194 O O . ASP B 1 159 ? 3.977 -17.25 8.031 1 98.75 159 ASP B O 1
ATOM 3198 N N . PHE B 1 160 ? 4.395 -15.164 7.539 1 98.62 160 PHE B N 1
ATOM 3199 C CA . PHE B 1 160 ? 3.111 -14.672 8.031 1 98.62 160 PHE B CA 1
ATOM 3200 C C . PHE B 1 160 ? 1.964 -15.281 7.23 1 98.62 160 PHE B C 1
ATOM 3202 O O . PHE B 1 160 ? 1.017 -15.82 7.809 1 98.62 160 PHE B O 1
ATOM 3209 N N . LEU B 1 161 ? 2.023 -15.258 5.887 1 98.81 161 LEU B N 1
ATOM 3210 C CA . LEU B 1 161 ? 0.975 -15.797 5.023 1 98.81 161 LEU B CA 1
ATOM 3211 C C . LEU B 1 161 ? 0.784 -17.281 5.27 1 98.81 161 LEU B C 1
ATOM 3213 O O . LEU B 1 161 ? -0.349 -17.766 5.367 1 98.81 161 LEU B O 1
ATOM 3217 N N . GLU B 1 162 ? 1.929 -17.938 5.336 1 98.88 162 GLU B N 1
ATOM 3218 C CA . GLU B 1 162 ? 1.906 -19.391 5.551 1 98.88 162 GLU B CA 1
ATOM 3219 C C . GLU B 1 162 ? 1.116 -19.75 6.805 1 98.88 162 GLU B C 1
ATOM 3221 O O . GLU B 1 162 ? 0.302 -20.672 6.789 1 98.88 162 GLU B O 1
ATOM 3226 N N . SER B 1 163 ? 1.343 -19.016 7.812 1 98.44 163 SER B N 1
ATOM 3227 C CA . SER B 1 163 ? 0.671 -19.25 9.086 1 98.44 163 SER B CA 1
ATOM 3228 C C . SER B 1 163 ? -0.804 -18.875 9.008 1 98.44 163 SER B C 1
ATOM 3230 O O . SER B 1 163 ? -1.662 -19.594 9.523 1 98.44 163 SER B O 1
ATOM 3232 N N . GLU B 1 164 ? -1.117 -17.766 8.406 1 98.38 164 GLU B N 1
ATOM 3233 C CA . GLU B 1 164 ? -2.49 -17.281 8.328 1 98.38 164 GLU B CA 1
ATOM 3234 C C . GLU B 1 164 ? -3.363 -18.203 7.492 1 98.38 164 GLU B C 1
ATOM 3236 O O . GLU B 1 164 ? -4.535 -18.422 7.812 1 98.38 164 GLU B O 1
ATOM 3241 N N . ILE B 1 165 ? -2.832 -18.719 6.449 1 98.81 165 ILE B N 1
ATOM 3242 C CA . ILE B 1 165 ? -3.582 -19.594 5.562 1 98.81 165 ILE B CA 1
ATOM 3243 C C . ILE B 1 165 ? -4.004 -20.859 6.32 1 98.81 165 ILE B C 1
ATOM 3245 O O . ILE B 1 165 ? -5.141 -21.312 6.195 1 98.81 165 ILE B O 1
ATOM 3249 N N . VAL B 1 166 ? -3.082 -21.344 7.141 1 98.44 166 VAL B N 1
ATOM 3250 C CA . VAL B 1 166 ? -3.389 -22.516 7.953 1 98.44 166 VAL B CA 1
ATOM 3251 C C . VAL B 1 166 ? -4.48 -22.172 8.961 1 98.44 166 VAL B C 1
ATOM 3253 O O . VAL B 1 166 ? -5.445 -22.922 9.125 1 98.44 166 VAL B O 1
ATOM 3256 N N . LYS B 1 167 ? -4.441 -21.031 9.555 1 97.94 167 LYS B N 1
ATOM 3257 C CA . LYS B 1 167 ? -5.371 -20.594 10.594 1 97.94 167 LYS B CA 1
ATOM 3258 C C . LYS B 1 167 ? -6.754 -20.328 10.008 1 97.94 167 LYS B C 1
ATOM 3260 O O . LYS B 1 167 ? -7.758 -20.359 10.727 1 97.94 167 LYS B O 1
ATOM 3265 N N . ASN B 1 168 ? -6.82 -20.078 8.711 1 98.44 168 ASN B N 1
ATOM 3266 C CA . ASN B 1 168 ? -8.07 -19.703 8.07 1 98.44 168 ASN B CA 1
ATOM 3267 C C . ASN B 1 168 ? -8.531 -20.766 7.066 1 98.44 168 ASN B C 1
ATOM 3269 O O . ASN B 1 168 ? -8.984 -20.438 5.969 1 98.44 168 ASN B O 1
ATOM 3273 N N . LYS B 1 169 ? -8.25 -22.016 7.395 1 98.25 169 LYS B N 1
ATOM 3274 C CA . LYS B 1 169 ? -8.797 -23.188 6.715 1 98.25 169 LYS B CA 1
ATOM 3275 C C . LYS B 1 169 ? -8.438 -23.188 5.23 1 98.25 169 LYS B C 1
ATOM 3277 O O . LYS B 1 169 ? -9.273 -23.484 4.383 1 98.25 169 LYS B O 1
ATOM 3282 N N . GLY B 1 170 ? -7.25 -22.703 4.914 1 98.62 170 GLY B N 1
ATOM 3283 C CA . GLY B 1 170 ? -6.746 -22.828 3.557 1 98.62 170 GLY B CA 1
ATOM 3284 C C . GLY B 1 170 ? -6.977 -21.594 2.715 1 98.62 170 GLY B C 1
ATOM 3285 O O . GLY B 1 170 ? -6.645 -21.578 1.528 1 98.62 170 GLY B O 1
ATOM 3286 N N . TYR B 1 171 ? -7.633 -20.562 3.314 1 98.88 171 TYR B N 1
ATOM 3287 C CA . TYR B 1 171 ? -7.824 -19.25 2.688 1 98.88 171 TYR B CA 1
ATOM 3288 C C . TYR B 1 171 ? -7.266 -18.141 3.561 1 98.88 171 TYR B C 1
ATOM 3290 O O . TYR B 1 171 ? -6.688 -18.406 4.621 1 98.88 171 TYR B O 1
ATOM 3298 N N . LEU B 1 172 ? -7.352 -16.938 3.104 1 98.81 172 LEU B N 1
ATOM 3299 C CA . LEU B 1 172 ? -6.816 -15.844 3.912 1 98.81 172 LEU B CA 1
ATOM 3300 C C . LEU B 1 172 ? -7.816 -15.422 4.98 1 98.81 172 LEU B C 1
ATOM 3302 O O . LEU B 1 172 ? -7.426 -14.969 6.059 1 98.81 172 LEU B O 1
ATOM 3306 N N . VAL B 1 173 ? -9.102 -15.578 4.59 1 98.75 173 VAL B N 1
ATOM 3307 C CA . VAL B 1 173 ? -10.117 -15.148 5.539 1 98.75 173 VAL B CA 1
ATOM 3308 C C . VAL B 1 173 ? -11.258 -16.172 5.57 1 98.75 173 VAL B C 1
ATOM 3310 O O . VAL B 1 173 ? -11.859 -16.469 4.539 1 98.75 173 VAL B O 1
ATOM 3313 N N . ASP B 1 174 ? -11.531 -16.75 6.621 1 98.12 174 ASP B N 1
ATOM 3314 C CA . ASP B 1 174 ? -12.75 -17.453 7.016 1 98.12 174 ASP B CA 1
ATOM 3315 C C . ASP B 1 174 ? -12.992 -18.672 6.141 1 98.12 174 ASP B C 1
ATOM 3317 O O . ASP B 1 174 ? -14.133 -19.016 5.844 1 98.12 174 ASP B O 1
ATOM 3321 N N . GLY B 1 175 ? -12.047 -19.219 5.527 1 98.25 175 GLY B N 1
ATOM 3322 C CA . GLY B 1 175 ? -12.141 -20.516 4.867 1 98.25 175 GLY B CA 1
ATOM 3323 C C . GLY B 1 175 ? -12.836 -20.453 3.521 1 98.25 175 GLY B C 1
ATOM 3324 O O . GLY B 1 175 ? -13.352 -21.453 3.037 1 98.25 175 GLY B O 1
ATOM 3325 N N . LYS B 1 176 ? -12.891 -19.297 2.955 1 97.75 176 LYS B N 1
ATOM 3326 C CA . LYS B 1 176 ? -13.508 -19.156 1.642 1 97.75 176 LYS B CA 1
ATOM 3327 C C . LYS B 1 176 ? -12.844 -18.062 0.827 1 97.75 176 LYS B C 1
ATOM 3329 O O . LYS B 1 176 ? -12.172 -17.188 1.385 1 97.75 176 LYS B O 1
ATOM 3334 N N . LEU B 1 177 ? -13.094 -18.125 -0.483 1 98.62 177 LEU B N 1
ATOM 3335 C CA . LEU B 1 177 ? -12.555 -17.094 -1.375 1 98.62 177 LEU B CA 1
ATOM 3336 C C . LEU B 1 177 ? -13.102 -15.719 -1.011 1 98.62 177 LEU B C 1
ATOM 3338 O O . LEU B 1 177 ? -14.312 -15.555 -0.808 1 98.62 177 LEU B O 1
ATOM 3342 N N . SER B 1 178 ? -12.234 -14.797 -0.882 1 98.88 178 SER B N 1
ATOM 3343 C CA . SER B 1 178 ? -12.602 -13.406 -0.64 1 98.88 178 SER B CA 1
ATOM 3344 C C . SER B 1 178 ? -11.75 -12.453 -1.476 1 98.88 178 SER B C 1
ATOM 3346 O O . SER B 1 178 ? -10.852 -12.891 -2.201 1 98.88 178 SER B O 1
ATOM 3348 N N . ALA B 1 179 ? -12.047 -11.156 -1.391 1 98.94 179 ALA B N 1
ATOM 3349 C CA . ALA B 1 179 ? -11.266 -10.133 -2.08 1 98.94 179 ALA B CA 1
ATOM 3350 C C . ALA B 1 179 ? -9.805 -10.164 -1.628 1 98.94 179 ALA B C 1
ATOM 3352 O O . ALA B 1 179 ? -8.898 -9.867 -2.41 1 98.94 179 ALA B O 1
ATOM 3353 N N . ALA B 1 180 ? -9.586 -10.57 -0.377 1 98.94 180 ALA B N 1
ATOM 3354 C CA . ALA B 1 180 ? -8.227 -10.695 0.143 1 98.94 180 ALA B CA 1
ATOM 3355 C C . ALA B 1 180 ? -7.422 -11.695 -0.678 1 98.94 180 ALA B C 1
ATOM 3357 O O . ALA B 1 180 ? -6.293 -11.414 -1.079 1 98.94 180 ALA B O 1
ATOM 3358 N N . ASP B 1 181 ? -8.023 -12.82 -0.941 1 98.94 181 ASP B N 1
ATOM 3359 C CA . ASP B 1 181 ? -7.348 -13.875 -1.687 1 98.94 181 ASP B CA 1
ATOM 3360 C C . ASP B 1 181 ? -7 -13.422 -3.102 1 98.94 181 ASP B C 1
ATOM 3362 O O . ASP B 1 181 ? -5.875 -13.609 -3.564 1 98.94 181 ASP B O 1
ATOM 3366 N N . ILE B 1 182 ? -7.93 -12.797 -3.721 1 98.88 182 ILE B N 1
ATOM 3367 C CA . ILE B 1 182 ? -7.746 -12.383 -5.105 1 98.88 182 ILE B CA 1
ATOM 3368 C C . ILE B 1 182 ? -6.645 -11.32 -5.184 1 98.88 182 ILE B C 1
ATOM 3370 O O . ILE B 1 182 ? -5.738 -11.422 -6.016 1 98.88 182 ILE B O 1
ATOM 3374 N N . LEU B 1 183 ? -6.695 -10.391 -4.332 1 98.81 183 LEU B N 1
ATOM 3375 C CA . LEU B 1 183 ? -5.742 -9.281 -4.383 1 98.81 183 LEU B CA 1
ATOM 3376 C C . LEU B 1 183 ? -4.332 -9.773 -4.059 1 98.81 183 LEU B C 1
ATOM 3378 O O . LEU B 1 183 ? -3.369 -9.383 -4.73 1 98.81 183 LEU B O 1
ATOM 3382 N N . VAL B 1 184 ? -4.195 -10.617 -3.078 1 98.81 184 VAL B N 1
ATOM 3383 C CA . VAL B 1 184 ? -2.889 -11.047 -2.588 1 98.81 184 VAL B CA 1
ATOM 3384 C C . VAL B 1 184 ? -2.307 -12.102 -3.527 1 98.81 184 VAL B C 1
ATOM 3386 O O . VAL B 1 184 ? -1.103 -12.367 -3.506 1 98.81 184 VAL B O 1
ATOM 3389 N N . SER B 1 185 ? -3.07 -12.625 -4.422 1 98.38 185 SER B N 1
ATOM 3390 C CA . SER B 1 185 ? -2.643 -13.719 -5.277 1 98.38 185 SER B CA 1
ATOM 3391 C C . SER B 1 185 ? -1.521 -13.289 -6.219 1 98.38 185 SER B C 1
ATOM 3393 O O . SER B 1 185 ? -0.591 -14.055 -6.48 1 98.38 185 SER B O 1
ATOM 3395 N N . PHE B 1 186 ? -1.598 -12.055 -6.68 1 96.75 186 PHE B N 1
ATOM 3396 C CA . PHE B 1 186 ? -0.653 -11.617 -7.703 1 96.75 186 PHE B CA 1
ATOM 3397 C C . PHE B 1 186 ? 0.767 -11.594 -7.148 1 96.75 186 PHE B C 1
ATOM 3399 O O . PHE B 1 186 ? 1.665 -12.227 -7.703 1 96.75 186 PHE B O 1
ATOM 3406 N N . PRO B 1 187 ? 0.992 -10.844 -6.066 1 98 187 PRO B N 1
ATOM 3407 C CA . PRO B 1 187 ? 2.369 -10.836 -5.57 1 98 187 PRO B CA 1
ATOM 3408 C C . PRO B 1 187 ? 2.865 -12.234 -5.188 1 98 187 PRO B C 1
ATOM 3410 O O . PRO B 1 187 ? 4.043 -12.539 -5.363 1 98 187 PRO B O 1
ATOM 3413 N N . VAL B 1 188 ? 2.027 -13.062 -4.715 1 98.69 188 VAL B N 1
ATOM 3414 C CA . VAL B 1 188 ? 2.418 -14.414 -4.305 1 98.69 188 VAL B CA 1
ATOM 3415 C C . VAL B 1 188 ? 2.766 -15.242 -5.539 1 98.69 188 VAL B C 1
ATOM 3417 O O . VAL B 1 188 ? 3.795 -15.922 -5.566 1 98.69 188 VAL B O 1
ATOM 3420 N N . GLU B 1 189 ? 1.941 -15.164 -6.52 1 97.81 189 GLU B N 1
ATOM 3421 C CA . GLU B 1 189 ? 2.199 -15.898 -7.754 1 97.81 189 GLU B CA 1
ATOM 3422 C C . GLU B 1 189 ? 3.523 -15.477 -8.383 1 97.81 189 GLU B C 1
ATOM 3424 O O . GLU B 1 189 ? 4.305 -16.312 -8.82 1 97.81 189 GLU B O 1
ATOM 3429 N N . MET B 1 190 ? 3.768 -14.227 -8.445 1 97.19 190 MET B N 1
ATOM 3430 C CA . MET B 1 190 ? 5 -13.711 -9.039 1 97.19 190 MET B CA 1
ATOM 3431 C C . MET B 1 190 ? 6.219 -14.164 -8.242 1 97.19 190 MET B C 1
ATOM 3433 O O . MET B 1 190 ? 7.273 -14.438 -8.812 1 97.19 190 MET B O 1
ATOM 3437 N N . ALA B 1 191 ? 6.035 -14.203 -6.922 1 98.44 191 ALA B N 1
ATOM 3438 C CA . ALA B 1 191 ? 7.141 -14.648 -6.078 1 98.44 191 ALA B CA 1
ATOM 3439 C C . ALA B 1 191 ? 7.547 -16.078 -6.406 1 98.44 191 ALA B C 1
ATOM 3441 O O . ALA B 1 191 ? 8.734 -16.391 -6.492 1 98.44 191 ALA B O 1
ATOM 3442 N N . PHE B 1 192 ? 6.586 -16.938 -6.57 1 98.38 192 PHE B N 1
ATOM 3443 C CA . PHE B 1 192 ? 6.875 -18.328 -6.926 1 98.38 192 PHE B CA 1
ATOM 3444 C C . PHE B 1 192 ? 7.457 -18.406 -8.328 1 98.38 192 PHE B C 1
ATOM 3446 O O . PHE B 1 192 ? 8.453 -19.094 -8.555 1 98.38 192 PHE B O 1
ATOM 3453 N N . LEU B 1 193 ? 6.895 -17.703 -9.273 1 96.75 193 LEU B N 1
ATOM 3454 C CA . LEU B 1 193 ? 7.312 -17.734 -10.672 1 96.75 193 LEU B CA 1
ATOM 3455 C C . LEU B 1 193 ? 8.75 -17.25 -10.82 1 96.75 193 LEU B C 1
ATOM 3457 O O . LEU B 1 193 ? 9.5 -17.766 -11.648 1 96.75 193 LEU B O 1
ATOM 3461 N N . ARG B 1 194 ? 9.102 -16.312 -10.031 1 96.69 194 ARG B N 1
ATOM 3462 C CA . ARG B 1 194 ? 10.406 -15.672 -10.172 1 96.69 194 ARG B CA 1
ATOM 3463 C C . ARG B 1 194 ? 11.438 -16.344 -9.266 1 96.69 194 ARG B C 1
ATOM 3465 O O . ARG B 1 194 ? 12.602 -15.938 -9.25 1 96.69 194 ARG B O 1
ATOM 3472 N N . GLY B 1 195 ? 11 -17.25 -8.469 1 97.75 195 GLY B N 1
ATOM 3473 C CA . GLY B 1 195 ? 11.906 -18.062 -7.668 1 97.75 195 GLY B CA 1
ATOM 3474 C C . GLY B 1 195 ? 12.32 -17.391 -6.371 1 97.75 195 GLY B C 1
ATOM 3475 O O . GLY B 1 195 ? 13.336 -17.75 -5.773 1 97.75 195 GLY B O 1
ATOM 3476 N N . PHE B 1 196 ? 11.562 -16.406 -5.949 1 98.19 196 PHE B N 1
ATOM 3477 C CA . PHE B 1 196 ? 11.883 -15.727 -4.695 1 98.19 196 PHE B CA 1
ATOM 3478 C C . PHE B 1 196 ? 11.516 -16.594 -3.5 1 98.19 196 PHE B C 1
ATOM 3480 O O . PHE B 1 196 ? 12.031 -16.406 -2.4 1 98.19 196 PHE B O 1
ATOM 3487 N N . VAL B 1 197 ? 10.508 -17.469 -3.682 1 98.62 197 VAL B N 1
ATOM 3488 C CA . VAL B 1 197 ? 10.07 -18.453 -2.695 1 98.62 197 VAL B CA 1
ATOM 3489 C C . VAL B 1 197 ? 9.812 -19.797 -3.381 1 98.62 197 VAL B C 1
ATOM 3491 O O . VAL B 1 197 ? 9.703 -19.859 -4.609 1 98.62 197 VAL B O 1
ATOM 3494 N N . THR B 1 198 ? 9.758 -20.875 -2.605 1 98.62 198 THR B N 1
ATOM 3495 C CA . THR B 1 198 ? 9.531 -22.188 -3.189 1 98.62 198 THR B CA 1
ATOM 3496 C C . THR B 1 198 ? 8.414 -22.922 -2.457 1 98.62 198 THR B C 1
ATOM 3498 O O . THR B 1 198 ? 8.109 -22.609 -1.306 1 98.62 198 THR B O 1
ATOM 3501 N N . SER B 1 199 ? 7.832 -23.859 -3.162 1 98.44 199 SER B N 1
ATOM 3502 C CA . SER B 1 199 ? 6.73 -24.641 -2.596 1 98.44 199 SER B CA 1
ATOM 3503 C C . SER B 1 199 ? 7.219 -25.531 -1.463 1 98.44 199 SER B C 1
ATOM 3505 O O . SER B 1 199 ? 6.438 -25.906 -0.584 1 98.44 199 SER B O 1
ATOM 3507 N N . GLU B 1 200 ? 8.453 -25.922 -1.446 1 98.56 200 GLU B N 1
ATOM 3508 C CA . GLU B 1 200 ? 9.023 -26.734 -0.377 1 98.56 200 GLU B CA 1
ATOM 3509 C C . GLU B 1 200 ? 9.016 -25.984 0.953 1 98.56 200 GLU B C 1
ATOM 3511 O O . GLU B 1 200 ? 8.734 -26.578 2 1 98.56 200 GLU B O 1
ATOM 3516 N N . ILE B 1 201 ? 9.32 -24.734 0.904 1 98.62 201 ILE B N 1
ATOM 3517 C CA . ILE B 1 201 ? 9.406 -23.922 2.107 1 98.62 201 ILE B CA 1
ATOM 3518 C C . ILE B 1 201 ? 8.008 -23.453 2.506 1 98.62 201 ILE B C 1
ATOM 3520 O O . ILE B 1 201 ? 7.684 -23.375 3.695 1 98.62 201 ILE B O 1
ATOM 3524 N N . TYR B 1 202 ? 7.199 -23.141 1.492 1 98.81 202 TYR B N 1
ATOM 3525 C CA . TYR B 1 202 ? 5.871 -22.609 1.771 1 98.81 202 TYR B CA 1
ATOM 3526 C C . TYR B 1 202 ? 4.797 -23.453 1.09 1 98.81 202 TYR B C 1
ATOM 3528 O O . TYR B 1 202 ? 4.07 -22.969 0.224 1 98.81 202 TYR B O 1
ATOM 3536 N N . PRO B 1 203 ? 4.613 -24.641 1.565 1 98.81 203 PRO B N 1
ATOM 3537 C CA . PRO B 1 203 ? 3.693 -25.562 0.904 1 98.81 203 PRO B CA 1
ATOM 3538 C C . PRO B 1 203 ? 2.232 -25.141 1.032 1 98.81 203 PRO B C 1
ATOM 3540 O O . PRO B 1 203 ? 1.445 -25.328 0.103 1 98.81 203 PRO B O 1
ATOM 3543 N N . ASN B 1 204 ? 1.828 -24.578 2.152 1 98.88 204 ASN B N 1
ATOM 3544 C CA . ASN B 1 204 ? 0.44 -24.172 2.334 1 98.88 204 ASN B CA 1
ATOM 3545 C C . ASN B 1 204 ? 0.097 -22.969 1.462 1 98.88 204 ASN B C 1
ATOM 3547 O O . ASN B 1 204 ? -1.009 -22.875 0.927 1 98.88 204 ASN B O 1
ATOM 3551 N N . THR B 1 205 ? 1.041 -22.078 1.353 1 98.94 205 THR B N 1
ATOM 3552 C CA . THR B 1 205 ? 0.839 -20.906 0.489 1 98.94 205 THR B CA 1
ATOM 3553 C C . THR B 1 205 ? 0.686 -21.344 -0.967 1 98.94 205 THR B C 1
ATOM 3555 O O . THR B 1 205 ? -0.173 -20.828 -1.685 1 98.94 205 THR B O 1
ATOM 3558 N N . LYS B 1 206 ? 1.535 -22.266 -1.353 1 98.88 206 LYS B N 1
ATOM 3559 C CA . LYS B 1 206 ? 1.437 -22.781 -2.717 1 98.88 206 LYS B CA 1
ATOM 3560 C C . LYS B 1 206 ? 0.102 -23.484 -2.947 1 98.88 206 LYS B C 1
ATOM 3562 O O . LYS B 1 206 ? -0.54 -23.281 -3.98 1 98.88 206 LYS B O 1
ATOM 3567 N N . LYS B 1 207 ? -0.269 -24.281 -2.041 1 98.88 207 LYS B N 1
ATOM 3568 C CA . LYS B 1 207 ? -1.55 -24.969 -2.137 1 98.88 207 LYS B CA 1
ATOM 3569 C C . LYS B 1 207 ? -2.707 -23.984 -2.211 1 98.88 207 LYS B C 1
ATOM 3571 O O . LYS B 1 207 ? -3.643 -24.172 -2.992 1 98.88 207 LYS B O 1
ATOM 3576 N N . TRP B 1 208 ? -2.693 -22.969 -1.387 1 98.88 208 TRP B N 1
ATOM 3577 C CA . TRP B 1 208 ? -3.68 -21.891 -1.405 1 98.88 208 TRP B CA 1
ATOM 3578 C C . TRP B 1 208 ? -3.762 -21.25 -2.785 1 98.88 208 TRP B C 1
ATOM 3580 O O . TRP B 1 208 ? -4.852 -21.094 -3.344 1 98.88 208 TRP B O 1
ATOM 3590 N N . LEU B 1 209 ? -2.629 -20.922 -3.309 1 98.81 209 LEU B N 1
ATOM 3591 C CA . LEU B 1 209 ? -2.582 -20.281 -4.617 1 98.81 209 LEU B CA 1
ATOM 3592 C C . LEU B 1 209 ? -3.178 -21.188 -5.688 1 98.81 209 LEU B C 1
ATOM 3594 O O . LEU B 1 209 ? -3.994 -20.75 -6.5 1 98.81 209 LEU B O 1
ATOM 3598 N N . ASP B 1 210 ? -2.77 -22.438 -5.66 1 98.69 210 ASP B N 1
ATOM 3599 C CA . ASP B 1 210 ? -3.283 -23.406 -6.629 1 98.69 210 ASP B CA 1
ATOM 3600 C C . ASP B 1 210 ? -4.793 -23.578 -6.477 1 9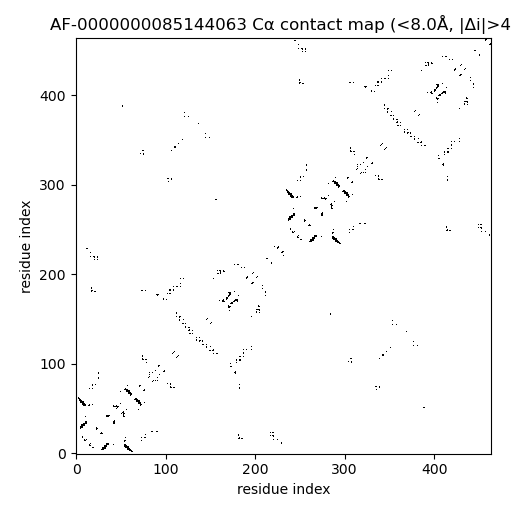8.69 210 ASP B C 1
ATOM 3602 O O . ASP B 1 210 ? -5.512 -23.688 -7.473 1 98.69 210 ASP B O 1
ATOM 3606 N N . THR B 1 211 ? -5.25 -23.594 -5.293 1 98.75 211 THR B N 1
ATOM 3607 C CA . THR B 1 211 ? -6.664 -23.781 -5 1 98.75 211 THR B CA 1
ATOM 3608 C C . THR B 1 211 ? -7.492 -22.625 -5.547 1 98.75 211 THR B C 1
ATOM 3610 O O . THR B 1 211 ? -8.492 -22.844 -6.234 1 98.75 211 THR B O 1
ATOM 3613 N N . ILE B 1 212 ? -7.086 -21.422 -5.285 1 98.56 212 ILE B N 1
ATOM 3614 C CA . ILE B 1 212 ? -7.926 -20.281 -5.664 1 98.56 212 ILE B CA 1
ATOM 3615 C C . ILE B 1 212 ? -7.898 -20.109 -7.18 1 98.56 212 ILE B C 1
ATOM 3617 O O . ILE B 1 212 ? -8.836 -19.562 -7.766 1 98.56 212 ILE B O 1
ATOM 3621 N N . LYS B 1 213 ? -6.926 -20.625 -7.824 1 97.62 213 LYS B N 1
ATOM 3622 C CA . LYS B 1 213 ? -6.816 -20.516 -9.281 1 97.62 213 LYS B CA 1
ATOM 3623 C C . LYS B 1 213 ? -7.688 -21.562 -9.977 1 97.62 213 LYS B C 1
ATOM 3625 O O . LYS B 1 213 ? -7.785 -21.578 -11.203 1 97.62 213 LYS B O 1
ATOM 3630 N N . THR B 1 214 ? -8.352 -22.375 -9.258 1 97.94 214 THR B N 1
ATOM 3631 C CA . THR B 1 214 ? -9.242 -23.359 -9.844 1 97.94 214 THR B CA 1
ATOM 3632 C C . THR B 1 214 ? -10.68 -22.844 -9.891 1 97.94 214 THR B C 1
ATOM 3634 O O . THR B 1 214 ? -11.57 -23.516 -10.398 1 97.94 214 THR B O 1
ATOM 3637 N N . THR B 1 215 ? -10.922 -21.688 -9.359 1 98 215 THR B N 1
ATOM 3638 C CA . THR B 1 215 ? -12.273 -21.141 -9.328 1 98 215 THR B CA 1
ATOM 3639 C C . THR B 1 215 ? -12.758 -20.812 -10.742 1 98 215 THR B C 1
ATOM 3641 O O . THR B 1 215 ? -11.953 -20.516 -11.625 1 98 215 THR B O 1
ATOM 3644 N N . ASP B 1 216 ? -14.086 -20.812 -10.914 1 97.94 216 ASP B N 1
ATOM 3645 C CA . ASP B 1 216 ? -14.688 -20.5 -12.203 1 97.94 216 ASP B CA 1
ATOM 3646 C C . ASP B 1 216 ? -14.352 -19.062 -12.625 1 97.94 216 ASP B C 1
ATOM 3648 O O . ASP B 1 216 ? -14.086 -18.812 -13.805 1 97.94 216 ASP B O 1
ATOM 3652 N N . SER B 1 217 ? -14.367 -18.188 -11.719 1 98.25 217 SER B N 1
ATOM 3653 C CA . SER B 1 217 ? -14.102 -16.797 -12.039 1 98.25 217 SER B CA 1
ATOM 3654 C C . SER B 1 217 ? -12.672 -16.594 -12.539 1 98.25 217 SER B C 1
ATOM 3656 O O . SER B 1 217 ? -12.43 -15.781 -13.438 1 98.25 217 SER B O 1
ATOM 3658 N N . TYR B 1 218 ? -11.734 -17.328 -11.953 1 97.94 218 TYR B N 1
ATOM 3659 C CA . TYR B 1 218 ? -10.367 -17.266 -12.445 1 97.94 218 TYR B CA 1
ATOM 3660 C C . TYR B 1 218 ? -10.281 -17.734 -13.891 1 97.94 218 TYR B C 1
ATOM 3662 O O . TYR B 1 218 ? -9.625 -17.109 -14.719 1 97.94 218 TYR B O 1
ATOM 3670 N N . ALA B 1 219 ? -10.875 -18.844 -14.188 1 97.31 219 ALA B N 1
ATOM 3671 C CA . ALA B 1 219 ? -10.875 -19.406 -15.531 1 97.31 219 ALA B CA 1
ATOM 3672 C C . ALA B 1 219 ? -11.5 -18.453 -16.531 1 97.31 219 ALA B C 1
ATOM 3674 O O . ALA B 1 219 ? -10.992 -18.281 -17.656 1 97.31 219 ALA B O 1
ATOM 3675 N N . ILE B 1 220 ? -12.547 -17.859 -16.125 1 97.56 220 ILE B N 1
ATOM 3676 C CA . ILE B 1 220 ? -13.234 -16.906 -16.984 1 97.56 220 ILE B CA 1
ATOM 3677 C C . ILE B 1 220 ? -12.305 -15.734 -17.312 1 97.56 220 ILE B C 1
ATOM 3679 O O . ILE B 1 220 ? -12.203 -15.32 -18.469 1 97.56 220 ILE B O 1
ATOM 3683 N N . THR B 1 221 ? -11.672 -15.219 -16.25 1 97.56 221 THR B N 1
ATOM 3684 C CA . THR B 1 221 ? -10.758 -14.094 -16.422 1 97.56 221 THR B CA 1
ATOM 3685 C C . THR B 1 221 ? -9.594 -14.484 -17.344 1 97.56 221 THR B C 1
ATOM 3687 O O . THR B 1 221 ? -9.195 -13.703 -18.203 1 97.56 221 THR B O 1
ATOM 3690 N N . LYS B 1 222 ? -9.047 -15.656 -17.109 1 95.62 222 LYS B N 1
ATOM 3691 C CA . LYS B 1 222 ? -7.945 -16.156 -17.922 1 95.62 222 LYS B CA 1
ATOM 3692 C C . LYS B 1 222 ? -8.336 -16.219 -19.406 1 95.62 222 LYS B C 1
ATOM 3694 O O . LYS B 1 222 ? -7.543 -15.859 -20.281 1 95.62 222 LYS B O 1
ATOM 3699 N N . GLU B 1 223 ? -9.477 -16.641 -19.672 1 95.69 223 GLU B N 1
ATOM 3700 C CA . GLU B 1 223 ? -9.961 -16.719 -21.047 1 95.69 223 GLU B CA 1
ATOM 3701 C C . GLU B 1 223 ? -10.102 -15.336 -21.672 1 95.69 223 GLU B C 1
ATOM 3703 O O . GLU B 1 223 ? -9.781 -15.141 -22.844 1 95.69 223 GLU B O 1
ATOM 3708 N N . LYS B 1 224 ? -10.562 -14.422 -20.906 1 95.75 224 LYS B N 1
ATOM 3709 C CA . LYS B 1 224 ? -10.719 -13.055 -21.406 1 95.75 224 LYS B CA 1
ATOM 3710 C C . LYS B 1 224 ? -9.375 -12.461 -21.812 1 95.75 224 LYS B C 1
ATOM 3712 O O . LYS B 1 224 ? -9.273 -11.805 -22.859 1 95.75 224 LYS B O 1
ATOM 3717 N N . VAL B 1 225 ? -8.383 -12.688 -20.953 1 94.06 225 VAL B N 1
ATOM 3718 C CA . VAL B 1 225 ? -7.121 -12.023 -21.234 1 94.06 225 VAL B CA 1
ATOM 3719 C C . VAL B 1 225 ? -6.371 -12.766 -22.344 1 94.06 225 VAL B C 1
ATOM 3721 O O . VAL B 1 225 ? -5.527 -12.188 -23.031 1 94.06 225 VAL B O 1
ATOM 3724 N N . LYS B 1 226 ? -6.625 -14.039 -22.547 1 91.69 226 LYS B N 1
ATOM 3725 C CA . LYS B 1 226 ? -6.059 -14.797 -23.656 1 91.69 226 LYS B CA 1
ATOM 3726 C C . LYS B 1 226 ? -6.422 -14.156 -25 1 91.69 226 LYS B C 1
ATOM 3728 O O . LYS B 1 226 ? -5.621 -14.164 -25.938 1 91.69 226 LYS B O 1
ATOM 3733 N N . ALA B 1 227 ? -7.527 -13.609 -25.016 1 89.19 227 ALA B N 1
ATOM 3734 C CA . ALA B 1 227 ? -8.016 -12.961 -26.219 1 89.19 227 ALA B CA 1
ATOM 3735 C C . ALA B 1 227 ? -7.152 -11.75 -26.578 1 89.19 227 ALA B C 1
ATOM 3737 O O . ALA B 1 227 ? -7.105 -11.328 -27.734 1 89.19 227 ALA B O 1
ATOM 3738 N N . PHE B 1 228 ? -6.441 -11.266 -25.578 1 90.19 228 PHE B N 1
ATOM 3739 C CA . PHE B 1 228 ? -5.594 -10.102 -25.812 1 90.19 228 PHE B CA 1
ATOM 3740 C C . PHE B 1 228 ? -4.125 -10.508 -25.875 1 90.19 228 PHE B C 1
ATOM 3742 O O . PHE B 1 228 ? -3.242 -9.648 -25.859 1 90.19 228 PHE B O 1
ATOM 3749 N N . GLY B 1 229 ? -3.885 -11.742 -25.891 1 80 229 GLY B N 1
ATOM 3750 C CA . GLY B 1 229 ? -2.549 -12.266 -26.141 1 80 229 GLY B CA 1
ATOM 3751 C C . GLY B 1 229 ? -1.802 -12.617 -24.875 1 80 229 GLY B C 1
ATOM 3752 O O . GLY B 1 229 ? -0.597 -12.875 -24.906 1 80 229 GLY B O 1
ATOM 3753 N N . GLU B 1 230 ? -2.428 -12.461 -23.812 1 73.31 230 GLU B N 1
ATOM 3754 C CA . GLU B 1 230 ? -1.749 -12.812 -22.578 1 73.31 230 GLU B CA 1
ATOM 3755 C C . GLU B 1 230 ? -1.932 -14.297 -22.25 1 73.31 230 GLU B C 1
ATOM 3757 O O . GLU B 1 230 ? -3.059 -14.797 -22.219 1 73.31 230 GLU B O 1
ATOM 3762 N N . GLU B 1 231 ? -0.81 -14.984 -22.359 1 63.53 231 GLU B N 1
ATOM 3763 C CA . GLU B 1 231 ? -0.82 -16.391 -21.953 1 63.53 231 GLU B CA 1
ATOM 3764 C C . GLU B 1 231 ? -0.377 -16.547 -20.5 1 63.53 231 GLU B C 1
ATOM 3766 O O . GLU B 1 231 ? 0.639 -15.977 -20.094 1 63.53 231 GLU B O 1
ATOM 3771 N N . MET B 1 232 ? -1.414 -16.625 -19.594 1 57.66 232 MET B N 1
ATOM 3772 C CA . MET B 1 232 ? -0.983 -16.797 -18.203 1 57.66 232 MET B CA 1
ATOM 3773 C C . MET B 1 232 ? -0.515 -18.219 -17.953 1 57.66 232 MET B C 1
ATOM 3775 O O . MET B 1 232 ? -0.941 -19.156 -18.641 1 57.66 232 MET B O 1
#

Radius of gyration: 21.82 Å; Cα contacts (8 Å, |Δi|>4): 697; chains: 2; bounding box: 66×52×55 Å

Nearest PDB structures (foldseek):
  7ncd-assembly1_A  TM=7.832E-01  e=9.832E-09  Aspergillus fumigatus A1163
  7nc9-assembly2_C  TM=7.761E-01  e=6.591E-09  Aspergillus fumigatus A1163
  7nc8-assembly2_E  TM=7.736E-01  e=8.462E-09  Aspergillus fumigatus A1163
  7nc5-assembly2_C  TM=7.719E-01  e=1.467E-08  Aspergillus fumigatus A1163
  7ncb-assembly1_A  TM=7.659E-01  e=1.201E-08  Aspergillus fumigatus A1163

Solvent-accessible surface area (backbone atoms only — not comparable to full-atom values): 24860 Å² total; per-residue (Å²): 127,78,66,53,46,38,35,33,39,31,36,59,97,45,74,21,54,43,54,49,28,51,38,43,62,67,68,51,77,67,43,81,48,79,45,63,62,51,95,86,31,72,39,74,71,39,35,76,78,37,84,76,28,63,60,41,30,38,37,41,27,33,67,88,77,64,51,71,45,80,36,54,51,71,40,33,41,51,53,52,46,47,74,74,64,37,84,81,38,71,42,57,46,89,50,66,69,56,32,49,50,36,52,40,39,37,37,38,36,43,57,51,56,33,50,31,50,50,52,52,48,53,42,52,50,54,37,69,72,40,54,87,74,57,22,61,56,47,40,50,52,41,51,52,48,33,66,72,64,21,52,62,48,43,49,47,44,50,54,51,47,34,50,42,22,62,75,15,67,57,22,72,53,84,50,40,79,30,54,33,45,49,60,42,41,54,60,51,51,51,32,48,75,71,60,77,47,54,53,88,84,36,46,62,46,45,50,32,53,58,55,61,59,65,37,68,32,42,52,54,37,51,54,60,41,41,76,73,67,44,82,129,128,79,64,53,47,38,37,33,39,31,36,60,97,47,74,21,55,44,56,49,27,50,38,44,61,67,67,52,77,69,42,80,46,79,45,64,63,52,95,87,31,71,39,72,69,39,35,77,79,38,84,78,28,63,59,39,30,39,37,41,27,32,68,88,77,62,50,71,45,81,36,55,52,71,39,33,42,52,52,51,45,48,75,73,66,36,84,79,37,71,43,57,46,89,50,65,70,58,31,48,52,37,50,38,38,38,37,38,36,43,58,51,53,32,51,31,49,52,51,52,49,53,41,52,51,52,39,68,72,40,55,86,74,57,22,59,55,46,38,52,51,42,51,52,48,32,66,71,64,21,51,61,49,45,50,48,44,50,53,52,49,37,52,41,23,63,76,15,67,55,21,71,51,84,50,39,80,30,54,33,46,47,60,44,41,55,59,52,51,50,32,48,75,70,61,77,46,53,55,86,82,34,46,63,47,45,49,33,53,57,55,61,58,66,37,69,30,41,51,53,37,52,55,58,42,41,76,74,68,44,80,128